Protein AF-0000000084523798 (afdb_homodimer)

Sequence (538 aa):
MSLLRDDFQEEIESIVDQIKLHAENRVLNQYIDNPPISQLRVCLLYLFLRQCGIAESKLRKYIVTAMLIQLGLDSHERVSLSKEDTPTGIRTRQLTILAGDYFSGQYYHLLADMEDVQTIKQLARSIQEINEWKISLYWENGWTAEQYLRRKVDIESSLLCSFGNAYGADTADVWMRIFSQMLLIEQLLVEYRACRFEERPGRYFHLLSQEEGTHNAYQSMLQNVHKALHQCRKLTALVEGEECRTELKHLVEQCAEELDNQKARAEEMMSLLRDDFQEEIESIVDQIKLHAENRVLNQYIDNPPISQLRVCLLYLFLRQCGIAESKLRKYIVTAMLIQLGLDSHERVSLSKEDTPTGIRTRQLTILAGDYFSGQYYHLLADMEDVQTIKQLARSIQEINEWKISLYWENGWTAEQYLRRKVDIESSLLCSFGNAYGADTADVWMRIFSQMLLIEQLLVEYRACRFEERPGRYFHLLSQEEGTHNAYQSMLQNVHKALHQCRKLTALVEGEECRTELKHLVEQCAEELDNQKARAEEM

Nearest PDB structures (foldseek):
  4jyx-assembly6_C  TM=7.640E-01  e=2.253E-05  Paraglaciecola sp. T6c
  4wk5-assembly1_A-2  TM=7.100E-01  e=7.293E-04  Thermotoga neapolitana DSM 4359
  3wjn-assembly1_B  TM=5.533E-01  e=1.361E-03  Escherichia coli O104:H4 str. 2009EL-2071
  3oab-assembly1_B  TM=6.031E-01  e=3.037E-03  Mentha x piperita
  4jyx-assembly6_C  TM=7.634E-01  e=5.439E-05  Paraglaciecola sp. T6c

Foldseek 3Di:
DAFDDPVLRVLLVVLVVVLCVLLDDDVLVVQDDFDDQDSLQSSLQLLQC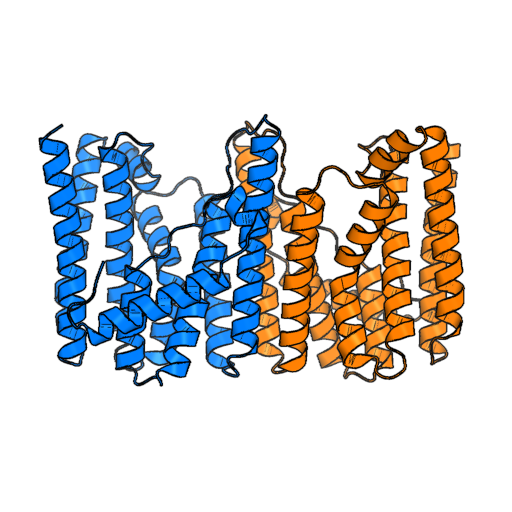VLLVHDSVLSSLLSSLLRLLVRLVVLVVPQDPDDDDDPSNVVSNVSSNVSSVSSVVSSVVSLVVSPDVLSVVLQVVLSVVLVVLVCVLVVDDDDALVRNLLSVLCNVLSSVLSCLVVRVVVCSVLSSLLSSLLSSLVVLLVQLLCVLVVHPGDPSLVNLCVVPNNVVSNVVSVVSNVVSLVVNLVSLVVDDDPSSSNRSNVSSVVSVVSVVVSVVVSVVD/DAFDDPVLRVLLVVLVVVLCVLLDDDVLVVQDDFDDQDSLQSSLQLLQCVVLVHDSVLSSLLSSLLRLLVRLVVLVVPQDPDDDDDPSNVVSNVSSNVSSVSSVVSSVVSVVVSPDVLSVVLQVVLSVVLVVLVCVLVVDDDDALVRNLLSVLCNVLSSVLSCLVSRVVVCSVLSSLLSSLLVSLVVLLVQLLCVLVVHPGDPSLVNLCVVPNNVVSNVVSVVSNVVSLVVNLVSLVVDDDPSSSNRSNVSSVVSVVSVVVSVVVSVVD

Solvent-accessible surface area (backbone atoms only — not comparable to full-atom values): 28171 Å² total; per-residue (Å²): 120,72,58,82,51,64,72,58,38,53,48,50,50,51,46,50,49,49,38,50,57,69,66,59,46,76,71,57,58,74,69,46,80,76,66,81,78,58,50,58,59,53,51,53,51,49,50,52,42,52,72,62,63,51,53,66,73,59,42,49,53,51,50,36,36,51,51,31,49,48,45,16,56,49,25,54,68,61,43,72,60,64,69,32,87,44,73,65,46,34,47,42,39,54,49,32,50,48,46,16,51,40,27,48,21,46,29,42,41,51,54,43,68,55,81,45,57,67,60,44,40,43,52,22,50,34,49,37,49,34,44,53,51,49,50,51,59,72,66,50,84,75,66,50,33,66,57,44,46,53,52,50,31,52,49,72,23,32,66,61,36,42,50,21,68,73,56,33,70,92,48,17,68,60,48,34,50,42,46,39,32,53,46,40,36,52,54,48,51,52,38,50,50,26,52,71,68,72,39,80,58,38,69,52,55,51,38,29,21,71,74,60,33,60,72,51,26,53,54,49,52,52,49,51,42,52,51,31,51,52,51,40,56,58,48,37,72,70,46,73,57,69,68,55,26,51,40,50,48,48,45,54,49,50,52,52,47,51,52,52,52,54,53,52,54,56,72,71,97,119,71,57,81,50,63,71,57,35,53,49,49,51,50,47,51,49,51,38,50,58,68,67,60,47,75,72,56,57,74,68,45,80,76,67,82,79,58,49,58,59,52,51,53,51,51,49,53,41,50,72,62,63,49,52,65,74,58,43,51,52,51,51,37,36,53,50,30,48,48,46,17,57,48,26,54,69,61,44,72,60,62,70,32,87,44,71,64,47,33,48,41,39,54,48,32,50,47,48,16,51,40,28,48,21,46,28,42,41,50,53,41,67,58,78,43,56,67,59,43,42,43,50,22,49,33,49,38,49,36,44,54,50,51,49,52,59,72,66,52,85,77,64,50,32,66,58,44,47,51,51,50,30,50,48,72,23,32,65,61,36,42,50,22,68,73,56,34,68,93,48,16,67,60,48,33,49,42,45,38,31,52,46,41,37,52,52,49,52,50,39,50,50,25,52,71,68,71,37,80,57,39,67,49,55,52,37,30,20,69,74,60,33,61,71,52,26,53,54,51,52,52,50,51,41,52,52,32,52,51,51,41,56,58,49,36,70,70,46,74,55,68,67,54,26,51,41,48,48,48,46,53,49,50,53,52,47,50,52,52,52,54,53,53,52,54,74,71,98

Organism: Aneurinibacillus migulanus (NCBI:txid47500)

Radius of gyration: 26.04 Å; Cα contacts (8 Å, |Δi|>4): 586; chains: 2; bounding box: 48×70×62 Å

Secondary structure (DSSP, 8-state):
---SSHHHHHHHHHHHHHHHHHH--HHHHHH-PPPPP-HHHHHHHHHHHHHTT--HHHHHHHHHHHHHHHHHHHHHHTS--S---SHHHHHHHHHHHHHHHHHHHHHHHHHHHH--HHHHHHHHHHHHHHHHHHHHHHH-S---HHHHHHHHHHHHHHHHHHHHHHH-GGGHHHHHHHHHHHHHHHHHHHHHHHHHTT----HHHHHHHHHH-HHHHHHHHHHHHHHHHHHHHHHHTTSSSHHHHHHHHHHHHHHHHHHHHHHHHHHH-/---SSHHHHHHHHHHHHHHHHHH--HHHHHH-PPPPP-HHHHHHHHHHHHHTT--HHHHHHHHHHHHHHHHHHHHHHTS--S---SHHHHHHHHHHHHHHHHHHHHHHHHHHHH--HHHHHHHHHHHHHHHHHHHHHHH-S---HHHHHHHHHHHHHHHHHHHHHHH-GGGHHHHHHHHHHHHHHHHHHHHHHHHHTT----HHHHHHHHHH-HHHHHHHHHHHHHHHHHHHHHHHTTSSSHHHHHHHHHHHHHHHHHHHHHHHHHHH-

Structure (mmCIF, N/CA/C/O backbone):
data_AF-0000000084523798-model_v1
#
loop_
_entity.id
_entity.type
_entity.pdbx_description
1 polymer 'Heptaprenyl diphosphate synthase'
#
loop_
_atom_site.group_PDB
_atom_site.id
_atom_site.type_symbol
_atom_site.label_atom_id
_atom_site.label_alt_id
_atom_site.label_comp_id
_atom_site.label_asym_id
_atom_site.label_entity_id
_atom_site.label_seq_id
_atom_site.pdbx_PDB_ins_code
_atom_site.Cartn_x
_atom_site.Cartn_y
_atom_site.Cartn_z
_atom_site.occupancy
_atom_site.B_iso_or_equiv
_atom_site.auth_seq_id
_atom_site.auth_comp_id
_atom_site.auth_asym_id
_atom_site.auth_atom_id
_atom_site.pdbx_PDB_model_num
ATOM 1 N N . MET A 1 1 ? 1.179 15.953 22.609 1 76.5 1 MET A N 1
ATOM 2 C CA . MET A 1 1 ? -0.085 16.688 22.547 1 76.5 1 MET A CA 1
ATOM 3 C C . MET A 1 1 ? -1.183 15.93 23.297 1 76.5 1 MET A C 1
ATOM 5 O O . MET A 1 1 ? -1.295 14.711 23.188 1 76.5 1 MET A O 1
ATOM 9 N N . SER A 1 2 ? -1.856 16.625 24.297 1 83.94 2 SER A N 1
ATOM 10 C CA . SER A 1 2 ? -2.879 15.992 25.125 1 83.94 2 SER A CA 1
ATOM 11 C C . SER A 1 2 ? -4.125 16.859 25.234 1 83.94 2 SER A C 1
ATOM 13 O O . SER A 1 2 ? -4.066 18.078 24.984 1 83.94 2 SER A O 1
ATOM 15 N N . LEU A 1 3 ? -5.215 16.281 25.453 1 88.5 3 LEU A N 1
ATOM 16 C CA . LEU A 1 3 ? -6.461 17 25.703 1 88.5 3 LEU A CA 1
ATOM 17 C C . LEU A 1 3 ? -6.598 17.359 27.188 1 88.5 3 LEU A C 1
ATOM 19 O O . LEU A 1 3 ? -5.906 16.781 28.031 1 88.5 3 LEU A O 1
ATOM 23 N N . LEU A 1 4 ? -7.418 18.281 27.516 1 86.06 4 LEU A N 1
ATOM 24 C CA . LEU A 1 4 ? -7.598 18.797 28.859 1 86.06 4 LEU A CA 1
ATOM 25 C C . LEU A 1 4 ? -8.43 17.844 29.703 1 86.06 4 LEU A C 1
ATOM 27 O O . LEU A 1 4 ? -8.062 17.531 30.844 1 86.06 4 LEU A O 1
ATOM 31 N N . ARG A 1 5 ? -9.539 17.344 29.156 1 90.06 5 ARG A N 1
ATOM 32 C CA . ARG A 1 5 ? -10.469 16.5 29.891 1 90.06 5 ARG A CA 1
ATOM 33 C C . ARG A 1 5 ? -9.938 15.078 30.031 1 90.06 5 ARG A C 1
ATOM 35 O O . ARG A 1 5 ? -9.523 14.469 29.031 1 90.06 5 ARG A O 1
ATOM 42 N N . ASP A 1 6 ? -10.039 14.633 31.109 1 89.62 6 ASP A N 1
ATOM 43 C CA . ASP A 1 6 ? -9.492 13.32 31.438 1 89.62 6 ASP A CA 1
ATOM 44 C C . ASP A 1 6 ? -10.203 12.219 30.656 1 89.62 6 ASP A C 1
ATOM 46 O O . ASP A 1 6 ? -9.578 11.242 30.234 1 89.62 6 ASP A O 1
ATOM 50 N N . ASP A 1 7 ? -11.477 12.391 30.578 1 90.75 7 ASP A N 1
ATOM 51 C CA . ASP A 1 7 ? -12.227 11.375 29.859 1 90.75 7 ASP A CA 1
ATOM 52 C C . ASP A 1 7 ? -11.812 11.32 28.391 1 90.75 7 ASP A C 1
ATOM 54 O O . ASP A 1 7 ? -11.727 10.242 27.797 1 90.75 7 ASP A O 1
ATOM 58 N N . PHE A 1 8 ? -11.555 12.5 27.875 1 92.06 8 PHE A N 1
ATOM 59 C CA . PHE A 1 8 ? -11.078 12.555 26.5 1 92.06 8 PHE A CA 1
ATOM 60 C C . PHE A 1 8 ? -9.68 11.945 26.391 1 92.06 8 PHE A C 1
ATOM 62 O O . PHE A 1 8 ? -9.383 11.227 25.438 1 92.06 8 PHE A O 1
ATOM 69 N N . GLN A 1 9 ? -8.852 12.211 27.359 1 93.5 9 GLN A N 1
ATOM 70 C CA . GLN A 1 9 ? -7.492 11.695 27.359 1 93.5 9 GLN A CA 1
ATOM 71 C C . GLN A 1 9 ? -7.484 10.164 27.406 1 93.5 9 GLN A C 1
ATOM 73 O O . GLN A 1 9 ? -6.684 9.523 26.719 1 93.5 9 GLN A O 1
ATOM 78 N N . GLU A 1 10 ? -8.312 9.664 28.203 1 93.69 10 GLU A N 1
ATOM 79 C CA . GLU A 1 10 ? -8.414 8.211 28.328 1 93.69 10 GLU A CA 1
ATOM 80 C C . GLU A 1 10 ? -8.859 7.582 27.016 1 93.69 10 GLU A C 1
ATOM 82 O O . GLU A 1 10 ? -8.367 6.516 26.625 1 93.69 10 GLU A O 1
ATOM 87 N N . GLU A 1 11 ? -9.781 8.266 26.406 1 93.88 11 GLU A N 1
ATOM 88 C CA . GLU A 1 11 ? -10.273 7.766 25.125 1 93.88 11 GLU A CA 1
ATOM 89 C C . GLU A 1 11 ? -9.172 7.805 24.062 1 93.88 11 GLU A C 1
ATOM 91 O O . GLU A 1 11 ? -9.023 6.863 23.281 1 93.88 11 GLU A O 1
ATOM 96 N N . ILE A 1 12 ? -8.461 8.875 24.016 1 95.75 12 ILE A N 1
ATOM 97 C CA . ILE A 1 12 ? -7.379 9.031 23.047 1 95.75 12 ILE A CA 1
ATOM 98 C C . ILE A 1 12 ? -6.32 7.953 23.281 1 95.75 12 ILE A C 1
ATOM 100 O O . ILE A 1 12 ? -5.84 7.328 22.344 1 95.75 12 ILE A O 1
ATOM 104 N N . GLU A 1 13 ? -5.996 7.758 24.516 1 95.38 13 GLU A N 1
ATOM 105 C CA . GLU A 1 13 ? -5.012 6.738 24.859 1 95.38 13 GLU A CA 1
ATOM 106 C C . GLU A 1 13 ? -5.484 5.348 24.438 1 95.38 13 GLU A C 1
ATOM 108 O O . GLU A 1 13 ? -4.691 4.543 23.953 1 95.38 13 GLU A O 1
ATOM 113 N N . SER A 1 14 ? -6.734 5.16 24.672 1 95.81 14 SER A N 1
ATOM 114 C CA . SER A 1 14 ? -7.312 3.881 24.281 1 95.81 14 SER A CA 1
ATOM 115 C C . SER A 1 14 ? -7.254 3.697 22.766 1 95.81 14 SER A C 1
ATOM 117 O O . SER A 1 14 ? -6.957 2.604 22.281 1 95.81 14 SER A O 1
ATOM 119 N N . ILE A 1 15 ? -7.508 4.734 22.062 1 96.25 15 ILE A N 1
ATOM 120 C CA . ILE A 1 15 ? -7.477 4.691 20.594 1 96.25 15 ILE A CA 1
ATOM 121 C C . ILE A 1 15 ? -6.043 4.469 20.125 1 96.25 15 ILE A C 1
ATOM 123 O O . ILE A 1 15 ? -5.801 3.645 19.234 1 96.25 15 ILE A O 1
ATOM 127 N N . VAL A 1 16 ? -5.145 5.121 20.719 1 96.06 16 VAL A N 1
ATOM 128 C CA . VAL A 1 16 ? -3.734 4.988 20.359 1 96.06 16 VAL A CA 1
ATOM 129 C C . VAL A 1 16 ? -3.266 3.562 20.625 1 96.06 16 VAL A C 1
ATOM 131 O O . VAL A 1 16 ? -2.533 2.982 19.812 1 96.06 16 VAL A O 1
ATOM 134 N N . ASP A 1 17 ? -3.73 3.051 21.688 1 95.75 17 ASP A N 1
ATOM 135 C CA . ASP A 1 17 ? -3.381 1.673 22.016 1 95.75 17 ASP A CA 1
ATOM 136 C C . ASP A 1 17 ? -3.936 0.698 20.984 1 95.75 17 ASP A C 1
ATOM 138 O O . ASP A 1 17 ? -3.283 -0.29 20.641 1 95.75 17 ASP A O 1
ATOM 142 N N . GLN A 1 18 ? -5.074 0.961 20.562 1 95 18 GLN A N 1
ATOM 143 C CA . GLN A 1 18 ? -5.672 0.116 19.547 1 95 18 GLN A CA 1
ATOM 144 C C . GLN A 1 18 ? -4.895 0.206 18.234 1 95 18 GLN A C 1
ATOM 146 O O . GLN A 1 18 ? -4.707 -0.8 17.547 1 95 18 GLN A O 1
ATOM 151 N N . ILE A 1 19 ? -4.5 1.393 17.859 1 95.31 19 ILE A N 1
ATOM 152 C CA . ILE A 1 19 ? -3.691 1.585 16.672 1 95.31 19 ILE A CA 1
ATOM 153 C C . ILE A 1 19 ? -2.402 0.771 16.781 1 95.31 19 ILE A C 1
ATOM 155 O O . ILE A 1 19 ? -2.039 0.044 15.852 1 95.31 19 ILE A O 1
ATOM 159 N N . LYS A 1 20 ? -1.777 0.874 17.922 1 93.38 20 LYS A N 1
ATOM 160 C CA . LYS A 1 20 ? -0.53 0.156 18.172 1 93.38 20 LYS A CA 1
ATOM 161 C C . LYS A 1 20 ? -0.74 -1.354 18.094 1 93.38 20 LYS A C 1
ATOM 163 O O . LYS A 1 20 ? 0.12 -2.08 17.578 1 93.38 20 LYS A O 1
ATOM 168 N N . LEU A 1 21 ? -1.795 -1.727 18.547 1 92.25 21 LEU A N 1
ATOM 169 C CA . LEU A 1 21 ? -2.109 -3.15 18.531 1 92.25 21 LEU A CA 1
ATOM 170 C C . LEU A 1 21 ? -2.264 -3.648 17.094 1 92.25 21 LEU A C 1
ATOM 172 O O . LEU A 1 21 ? -1.756 -4.715 16.75 1 92.25 21 LEU A O 1
ATOM 176 N N . HIS A 1 22 ? -2.959 -2.912 16.266 1 89.06 22 HIS A N 1
ATOM 177 C CA . HIS A 1 22 ? -3.15 -3.285 14.867 1 89.06 22 HIS A CA 1
ATOM 178 C C . HIS A 1 22 ? -1.842 -3.195 14.086 1 89.06 22 HIS A C 1
ATOM 180 O O . HIS A 1 22 ? -1.655 -3.904 13.102 1 89.06 22 HIS A O 1
ATOM 186 N N . ALA A 1 23 ? -0.959 -2.32 14.531 1 88.06 23 ALA A N 1
ATOM 187 C CA . ALA A 1 23 ? 0.293 -2.074 13.82 1 88.06 23 ALA A CA 1
ATOM 188 C C . ALA A 1 23 ? 1.391 -3.02 14.305 1 88.06 23 ALA A C 1
ATOM 190 O O . ALA A 1 23 ? 2.482 -3.055 13.734 1 88.06 23 ALA A O 1
ATOM 191 N N . GLU A 1 24 ? 1.113 -3.729 15.312 1 86.56 24 GLU A N 1
ATOM 192 C CA . GLU A 1 24 ? 2.145 -4.535 15.961 1 86.56 24 GLU A CA 1
ATOM 193 C C . GLU A 1 24 ? 2.469 -5.777 15.141 1 86.56 24 GLU A C 1
ATOM 195 O O . GLU A 1 24 ? 1.564 -6.461 14.656 1 86.56 24 GLU A O 1
ATOM 200 N N . ASN A 1 25 ? 3.748 -5.984 14.922 1 80.75 25 ASN A N 1
ATOM 201 C CA . ASN A 1 25 ? 4.305 -7.191 14.328 1 80.75 25 ASN A CA 1
ATOM 202 C C . ASN A 1 25 ? 5.672 -7.527 14.922 1 80.75 25 ASN A C 1
ATOM 204 O O . ASN A 1 25 ? 6.617 -6.746 14.789 1 80.75 25 ASN A O 1
ATOM 208 N N . ARG A 1 26 ? 5.82 -8.609 15.469 1 79.44 26 ARG A N 1
ATOM 209 C CA . ARG A 1 26 ? 7.004 -8.992 16.234 1 79.44 26 ARG A CA 1
ATOM 210 C C . ARG A 1 26 ? 8.25 -8.961 15.352 1 79.44 26 ARG A C 1
ATOM 212 O O . ARG A 1 26 ? 9.289 -8.438 15.758 1 79.44 26 ARG A O 1
ATOM 219 N N . VAL A 1 27 ? 8.172 -9.5 14.234 1 76.25 27 VAL A N 1
ATOM 220 C CA . VAL A 1 27 ? 9.328 -9.594 13.344 1 76.25 27 VAL A CA 1
ATOM 221 C C . VAL A 1 27 ? 9.727 -8.203 12.867 1 76.25 27 VAL A C 1
ATOM 223 O O . VAL A 1 27 ? 10.898 -7.82 12.961 1 76.25 27 VAL A O 1
ATOM 226 N N . LEU A 1 28 ? 8.773 -7.445 12.398 1 83.38 28 LEU A N 1
ATOM 227 C CA . LEU A 1 28 ? 9.055 -6.117 11.867 1 83.38 28 LEU A CA 1
ATOM 228 C C . LEU A 1 28 ? 9.625 -5.207 12.945 1 83.38 28 LEU A C 1
ATOM 230 O O . LEU A 1 28 ? 10.539 -4.422 12.68 1 83.38 28 LEU A O 1
ATOM 234 N N . ASN A 1 29 ? 9.156 -5.391 14.125 1 84.69 29 ASN A N 1
ATOM 235 C CA . ASN A 1 29 ? 9.555 -4.516 15.219 1 84.69 29 ASN A CA 1
ATOM 236 C C . ASN A 1 29 ? 11.008 -4.758 15.633 1 84.69 29 ASN A C 1
ATOM 238 O O . ASN A 1 29 ? 11.609 -3.93 16.312 1 84.69 29 ASN A O 1
ATOM 242 N N . GLN A 1 30 ? 11.547 -5.859 15.242 1 81.88 30 GLN A N 1
ATOM 243 C CA . GLN A 1 30 ? 12.945 -6.172 15.547 1 81.88 30 GLN A CA 1
ATOM 244 C C . GLN A 1 30 ? 13.891 -5.398 14.641 1 81.88 30 GLN A C 1
ATOM 246 O O . GLN A 1 30 ? 15.047 -5.152 15.008 1 81.88 30 GLN A O 1
ATOM 251 N N . TYR A 1 31 ? 13.352 -4.953 13.562 1 77.25 31 TYR A N 1
ATOM 252 C CA . TYR A 1 31 ? 14.289 -4.449 12.562 1 77.25 31 TYR A CA 1
ATOM 253 C C . TYR A 1 31 ? 13.977 -3 12.203 1 77.25 31 TYR A C 1
ATOM 255 O O . TYR A 1 31 ? 14.844 -2.277 11.711 1 77.25 31 TYR A O 1
ATOM 263 N N . ILE A 1 32 ? 12.734 -2.701 12.344 1 81.81 32 ILE A N 1
ATOM 264 C CA . ILE A 1 32 ? 12.391 -1.348 11.93 1 81.81 32 ILE A CA 1
ATOM 265 C C . ILE A 1 32 ? 11.625 -0.643 13.039 1 81.81 32 ILE A C 1
ATOM 267 O O . ILE A 1 32 ? 10.992 -1.295 13.875 1 81.81 32 ILE A O 1
ATOM 271 N N . ASP A 1 33 ? 11.789 0.644 13.031 1 82.88 33 ASP A N 1
ATOM 272 C CA . ASP A 1 33 ? 10.953 1.477 13.891 1 82.88 33 ASP A CA 1
ATOM 273 C C . ASP A 1 33 ? 9.75 2.029 13.117 1 82.88 33 ASP A C 1
ATOM 275 O O . ASP A 1 33 ? 9.922 2.656 12.07 1 82.88 33 ASP A O 1
ATOM 279 N N . ASN A 1 34 ? 8.617 1.729 13.641 1 84.62 34 ASN A N 1
ATOM 280 C CA . ASN A 1 34 ? 7.422 2.303 13.031 1 84.62 34 ASN A CA 1
ATOM 281 C C . ASN A 1 34 ? 7.418 3.826 13.125 1 84.62 34 ASN A C 1
ATOM 283 O O . ASN A 1 34 ? 7.961 4.395 14.078 1 84.62 34 ASN A O 1
ATOM 287 N N . PRO A 1 35 ? 6.832 4.426 12.055 1 89.06 35 PRO A N 1
ATOM 288 C CA . PRO A 1 35 ? 6.609 5.867 12.211 1 89.06 35 PRO A CA 1
ATOM 289 C C . PRO A 1 35 ? 5.758 6.199 13.43 1 89.06 35 PRO A C 1
ATOM 291 O O . PRO A 1 35 ? 4.898 5.406 13.828 1 89.06 35 PRO A O 1
ATOM 294 N N . PRO A 1 36 ? 6.031 7.316 14.016 1 89.31 36 PRO A N 1
ATOM 295 C CA . PRO A 1 36 ? 5.238 7.699 15.188 1 89.31 36 PRO A CA 1
ATOM 296 C C . PRO A 1 36 ? 3.783 8.008 14.844 1 89.31 36 PRO A C 1
ATOM 298 O O . PRO A 1 36 ? 3.5 8.523 13.758 1 89.31 36 PRO A O 1
ATOM 301 N N . ILE A 1 37 ? 2.959 7.695 15.766 1 92.81 37 ILE A N 1
ATOM 302 C CA . ILE A 1 37 ? 1.551 8.055 15.625 1 92.81 37 ILE A CA 1
ATOM 303 C C . ILE A 1 37 ? 1.339 9.5 16.078 1 92.81 37 ILE A C 1
ATOM 305 O O . ILE A 1 37 ? 1.673 9.859 17.203 1 92.81 37 ILE A O 1
ATOM 309 N N . SER A 1 38 ? 0.841 10.281 15.25 1 92.88 38 SER A N 1
ATOM 310 C CA . SER A 1 38 ? 0.583 11.68 15.586 1 92.88 38 SER A CA 1
ATOM 311 C C . SER A 1 38 ? -0.589 11.812 16.547 1 92.88 38 SER A C 1
ATOM 313 O O . SER A 1 38 ? -1.743 11.609 16.156 1 92.88 38 SER A O 1
ATOM 315 N N . GLN A 1 39 ? -0.29 12.195 17.719 1 92.81 39 GLN A N 1
ATOM 316 C CA . GLN A 1 39 ? -1.345 12.414 18.703 1 92.81 39 GLN A CA 1
ATOM 317 C C . GLN A 1 39 ? -2.254 13.57 18.281 1 92.81 39 GLN A C 1
ATOM 319 O O . GLN A 1 39 ? -3.459 13.539 18.547 1 92.81 39 GLN A O 1
ATOM 324 N N . LEU A 1 40 ? -1.622 14.492 17.703 1 95.62 40 LEU A N 1
ATOM 325 C CA . LEU A 1 40 ? -2.387 15.648 17.25 1 95.62 40 LEU A CA 1
ATOM 326 C C . LEU A 1 40 ? -3.482 15.227 16.266 1 95.62 40 LEU A C 1
ATOM 328 O O . LEU A 1 40 ? -4.637 15.641 16.406 1 95.62 40 LEU A O 1
ATOM 332 N N . ARG A 1 41 ? -3.135 14.398 15.328 1 96.5 41 ARG A N 1
ATOM 333 C CA . ARG A 1 41 ? -4.094 13.93 14.328 1 96.5 41 ARG A CA 1
ATOM 334 C C . ARG A 1 41 ? -5.223 13.141 14.977 1 96.5 41 ARG A C 1
ATOM 336 O O . ARG A 1 41 ? -6.387 13.297 14.609 1 96.5 41 ARG A O 1
ATOM 343 N N . VAL A 1 42 ? -4.867 12.344 15.93 1 97.44 42 VAL A N 1
ATOM 344 C CA . VAL A 1 42 ? -5.859 11.539 16.625 1 97.44 42 VAL A CA 1
ATOM 345 C C . VAL A 1 42 ? -6.828 12.445 17.375 1 97.44 42 VAL A C 1
ATOM 347 O O . VAL A 1 42 ? -8.047 12.281 17.297 1 97.44 42 VAL A O 1
ATOM 350 N N . CYS A 1 43 ? -6.266 13.398 18.062 1 97.5 43 CYS A N 1
ATOM 351 C CA . CYS A 1 43 ? -7.082 14.32 18.844 1 97.5 43 CYS A CA 1
ATOM 352 C C . CYS A 1 43 ? -8.016 15.125 17.953 1 97.5 43 CYS A C 1
ATOM 354 O O . CYS A 1 43 ? -9.203 15.258 18.25 1 97.5 43 CYS A O 1
ATOM 356 N N . LEU A 1 44 ? -7.488 15.609 16.875 1 97.5 44 LEU A N 1
ATOM 357 C CA . LEU A 1 44 ? -8.273 16.438 15.977 1 97.5 44 LEU A CA 1
ATOM 358 C C . LEU A 1 44 ? -9.43 15.656 15.375 1 97.5 44 LEU A C 1
ATOM 360 O O . LEU A 1 44 ? -10.57 16.141 15.359 1 97.5 44 LEU A O 1
ATOM 364 N N . LEU A 1 45 ? -9.125 14.484 14.938 1 96.88 45 LEU A N 1
ATOM 365 C CA . LEU A 1 45 ? -10.172 13.664 14.328 1 96.88 45 LEU A CA 1
ATOM 366 C C . LEU A 1 45 ? -11.219 13.258 15.359 1 96.88 45 LEU A C 1
ATOM 368 O O . LEU A 1 45 ? -12.406 13.219 15.055 1 96.88 45 LEU A O 1
ATOM 372 N N . TYR A 1 46 ? -10.781 12.961 16.531 1 97 46 TYR A N 1
ATOM 373 C CA . TYR A 1 46 ? -11.688 12.586 17.625 1 97 46 TYR A CA 1
ATOM 374 C C . TYR A 1 46 ? -12.664 13.719 17.922 1 97 46 TYR A C 1
ATOM 376 O O . TYR A 1 46 ? -13.875 13.5 17.984 1 97 46 TYR A O 1
ATOM 384 N N . LEU A 1 47 ? -12.133 14.875 18.094 1 95.88 47 LEU A N 1
ATOM 385 C CA . LEU A 1 47 ? -12.961 16.031 18.422 1 95.88 47 LEU A CA 1
ATOM 386 C C . LEU A 1 47 ? -13.961 16.312 17.312 1 95.88 47 LEU A C 1
ATOM 388 O O . LEU A 1 47 ? -15.133 16.578 17.578 1 95.88 47 LEU A O 1
ATOM 392 N N . PHE A 1 48 ? -13.539 16.266 16.125 1 96.44 48 PHE A N 1
ATOM 393 C CA . PHE A 1 48 ? -14.383 16.547 14.977 1 96.44 48 PHE A CA 1
ATOM 394 C C . PHE A 1 48 ? -15.523 15.539 14.883 1 96.44 48 PHE A C 1
ATOM 396 O O . PHE A 1 48 ? -16.688 15.914 14.766 1 96.44 48 PHE A O 1
ATOM 403 N N . LEU A 1 49 ? -15.109 14.242 14.938 1 95.56 49 LEU A N 1
ATOM 404 C CA . LEU A 1 49 ? -16.109 13.195 14.766 1 95.56 49 LEU A CA 1
ATOM 405 C C . LEU A 1 49 ? -17.109 13.203 15.93 1 95.56 49 LEU A C 1
ATOM 407 O O . LEU A 1 49 ? -18.297 12.938 15.734 1 95.56 49 LEU A O 1
ATOM 411 N N . ARG A 1 50 ? -16.594 13.484 17.062 1 92.94 50 ARG A N 1
ATOM 412 C CA . ARG A 1 50 ? -17.469 13.609 18.219 1 92.94 50 ARG A CA 1
ATOM 413 C C . ARG A 1 50 ? -18.469 14.742 18.016 1 92.94 50 ARG A C 1
ATOM 415 O O . ARG A 1 50 ? -19.656 14.594 18.312 1 92.94 50 ARG A O 1
ATOM 422 N N . GLN A 1 51 ? -18.016 15.812 17.578 1 91.88 51 GLN A N 1
ATOM 423 C CA . GLN A 1 51 ? -18.875 16.969 17.312 1 91.88 51 GLN A CA 1
ATOM 424 C C . GLN A 1 51 ? -19.922 16.641 16.266 1 91.88 51 GLN A C 1
ATOM 426 O O . GLN A 1 51 ? -21.047 17.141 16.344 1 91.88 51 GLN A O 1
ATOM 431 N N . CYS A 1 52 ? -19.594 15.797 15.344 1 92.44 52 CYS A N 1
ATOM 432 C CA . CYS A 1 52 ? -20.516 15.414 14.281 1 92.44 52 CYS A CA 1
ATOM 433 C C . CYS A 1 52 ? -21.562 14.43 14.797 1 92.44 52 CYS A C 1
ATOM 435 O O . CYS A 1 52 ? -22.516 14.102 14.086 1 92.44 52 CYS A O 1
ATOM 437 N N . GLY A 1 53 ? -21.375 13.922 15.977 1 91.56 53 GLY A N 1
ATOM 438 C CA . GLY A 1 53 ? -22.359 13.031 16.562 1 91.56 53 GLY A CA 1
ATOM 439 C C . GLY A 1 53 ? -22.172 11.586 16.156 1 91.56 53 GLY A C 1
ATOM 440 O O . GLY A 1 53 ? -23.109 10.789 16.234 1 91.56 53 GLY A O 1
ATOM 441 N N . ILE A 1 54 ? -21.016 11.273 15.734 1 91.94 54 ILE A N 1
ATOM 442 C CA . ILE A 1 54 ? -20.734 9.898 15.344 1 91.94 54 ILE A CA 1
ATOM 443 C C . ILE A 1 54 ? -20.656 9.016 16.594 1 91.94 54 ILE A C 1
ATOM 445 O O . ILE A 1 54 ? -20.078 9.414 17.609 1 91.94 54 ILE A O 1
ATOM 449 N N . ALA A 1 55 ? -21.25 7.867 16.5 1 91.81 55 ALA A N 1
ATOM 450 C CA . ALA A 1 55 ? -21.234 6.918 17.609 1 91.81 55 ALA A CA 1
ATOM 451 C C . ALA A 1 55 ? -19.797 6.547 17.984 1 91.81 55 ALA A C 1
ATOM 453 O O . ALA A 1 55 ? -18.938 6.422 17.109 1 91.81 55 ALA A O 1
ATOM 454 N N . GLU A 1 56 ? -19.547 6.305 19.219 1 90.62 56 GLU A N 1
ATOM 455 C CA . GLU A 1 56 ? -18.219 6.074 19.766 1 90.62 56 GLU A CA 1
ATOM 456 C C . GLU A 1 56 ? -17.547 4.883 19.078 1 90.62 56 GLU A C 1
ATOM 458 O O . GLU A 1 56 ? -16.359 4.93 18.766 1 90.62 56 GLU A O 1
ATOM 463 N N . SER A 1 57 ? -18.312 3.795 18.938 1 87.19 57 SER A N 1
ATOM 464 C CA . SER A 1 57 ? -17.734 2.609 18.328 1 87.19 57 SER A CA 1
ATOM 465 C C . SER A 1 57 ? -17.297 2.896 16.891 1 87.19 57 SER A C 1
ATOM 467 O O . SER A 1 57 ? -16.234 2.461 16.453 1 87.19 57 SER A O 1
ATOM 469 N N . LYS A 1 58 ? -18.094 3.629 16.203 1 90.56 58 LYS A N 1
ATOM 470 C CA . LYS A 1 58 ? -17.797 3.988 14.82 1 90.56 58 LYS A CA 1
ATOM 471 C C . LYS A 1 58 ? -16.641 4.988 14.758 1 90.56 58 LYS A C 1
ATOM 473 O O . LYS A 1 58 ? -15.766 4.871 13.906 1 90.56 58 LYS A O 1
ATOM 478 N N . LEU A 1 59 ? -16.688 5.887 15.719 1 93.88 59 LEU A N 1
ATOM 479 C CA . LEU A 1 59 ? -15.656 6.91 15.828 1 93.88 59 LEU A CA 1
ATOM 480 C C . LEU A 1 59 ? -14.281 6.277 16.016 1 93.88 59 LEU A C 1
ATOM 482 O O . LEU A 1 59 ? -13.328 6.648 15.328 1 93.88 59 LEU A O 1
ATOM 486 N N . ARG A 1 60 ? -14.195 5.359 16.875 1 94.38 60 ARG A N 1
ATOM 487 C CA . ARG A 1 60 ? -12.938 4.668 17.156 1 94.38 60 ARG A CA 1
ATOM 488 C C . ARG A 1 60 ? -12.438 3.93 15.914 1 94.38 60 ARG A C 1
ATOM 490 O O . ARG A 1 60 ? -11.25 3.998 15.586 1 94.38 60 ARG A O 1
ATOM 497 N N . LYS A 1 61 ? -13.289 3.264 15.25 1 93.12 61 LYS A N 1
ATOM 498 C CA . LYS A 1 61 ? -12.93 2.508 14.055 1 93.12 61 LYS A CA 1
ATOM 499 C C . LYS A 1 61 ? -12.406 3.43 12.961 1 93.12 61 LYS A C 1
ATOM 501 O O . LYS A 1 61 ? -11.438 3.1 12.273 1 93.12 61 LYS A O 1
ATOM 506 N N . TYR A 1 62 ? -13.047 4.582 12.828 1 93.88 62 TYR A N 1
ATOM 507 C CA . TYR A 1 62 ? -12.641 5.551 11.812 1 93.88 62 TYR A CA 1
ATOM 508 C C . TYR A 1 62 ? -11.227 6.062 12.094 1 93.88 62 TYR A C 1
ATOM 510 O O . TYR A 1 62 ? -10.391 6.102 11.188 1 93.88 62 TYR A O 1
ATOM 518 N N . ILE A 1 63 ? -11.008 6.383 13.305 1 96.56 63 ILE A N 1
ATOM 519 C CA . ILE A 1 63 ? -9.727 6.977 13.664 1 96.56 63 ILE A CA 1
ATOM 520 C C . ILE A 1 63 ? -8.617 5.934 13.539 1 96.56 63 ILE A C 1
ATOM 522 O O . ILE A 1 63 ? -7.566 6.203 12.961 1 96.56 63 ILE A O 1
ATOM 526 N N . VAL A 1 64 ? -8.898 4.758 14.023 1 95.94 64 VAL A N 1
ATOM 527 C CA . VAL A 1 64 ? -7.902 3.691 13.953 1 95.94 64 VAL A CA 1
ATOM 528 C C . VAL A 1 64 ? -7.562 3.404 12.492 1 95.94 64 VAL A C 1
ATOM 530 O O . VAL A 1 64 ? -6.387 3.316 12.133 1 95.94 64 VAL A O 1
ATOM 533 N N . THR A 1 65 ? -8.539 3.322 11.68 1 93.25 65 THR A N 1
ATOM 534 C CA . THR A 1 65 ? -8.336 3.045 10.258 1 93.25 65 THR A CA 1
ATOM 535 C C . THR A 1 65 ? -7.539 4.168 9.594 1 93.25 65 THR A C 1
ATOM 537 O O . THR A 1 65 ? -6.57 3.91 8.883 1 93.25 65 THR A O 1
ATOM 540 N N . ALA A 1 66 ? -7.906 5.367 9.875 1 95 66 ALA A N 1
ATOM 541 C CA . ALA A 1 66 ? -7.227 6.52 9.281 1 95 66 ALA A CA 1
ATOM 542 C C . ALA A 1 66 ? -5.758 6.562 9.695 1 95 66 ALA A C 1
ATOM 544 O O . ALA A 1 66 ? -4.887 6.863 8.883 1 95 66 ALA A O 1
ATOM 545 N N . MET A 1 67 ? -5.535 6.234 10.938 1 96.25 67 MET A N 1
ATOM 546 C CA . MET A 1 67 ? -4.16 6.293 11.43 1 96.25 67 MET A CA 1
ATOM 547 C C . MET A 1 67 ? -3.332 5.141 10.867 1 96.25 67 MET A C 1
ATOM 549 O O . MET A 1 67 ? -2.133 5.297 10.625 1 96.25 67 MET A O 1
ATOM 553 N N . LEU A 1 68 ? -3.953 4.039 10.641 1 93.56 68 LEU A N 1
ATOM 554 C CA . LEU A 1 68 ? -3.244 2.934 10.008 1 93.56 68 LEU A CA 1
ATOM 555 C C . LEU A 1 68 ? -2.902 3.266 8.562 1 93.56 68 LEU A C 1
ATOM 557 O O . LEU A 1 68 ? -1.821 2.92 8.078 1 93.56 68 LEU A O 1
ATOM 561 N N . ILE A 1 69 ? -3.822 3.881 7.883 1 93.44 69 ILE A N 1
ATOM 562 C CA . ILE A 1 69 ? -3.537 4.363 6.539 1 93.44 69 ILE A CA 1
ATOM 563 C C . ILE A 1 69 ? -2.328 5.297 6.566 1 93.44 69 ILE A C 1
ATOM 565 O O . ILE A 1 69 ? -1.395 5.137 5.777 1 93.44 69 ILE A O 1
ATOM 569 N N . GLN A 1 70 ? -2.354 6.164 7.516 1 94.81 70 GLN A N 1
ATOM 570 C CA . GLN A 1 70 ? -1.259 7.121 7.652 1 94.81 70 GLN A CA 1
ATOM 571 C C . GLN A 1 70 ? 0.062 6.406 7.93 1 94.81 70 GLN A C 1
ATOM 573 O O . GLN A 1 70 ? 1.1 6.773 7.375 1 94.81 70 GLN A O 1
ATOM 578 N N . LEU A 1 71 ? 0.022 5.461 8.797 1 93.25 71 LEU A N 1
ATOM 579 C CA . LEU A 1 71 ? 1.216 4.691 9.133 1 93.25 71 LEU A CA 1
ATOM 580 C C . LEU A 1 71 ? 1.782 4.004 7.895 1 93.25 71 LEU A C 1
ATOM 582 O O . LEU A 1 71 ? 2.998 3.982 7.691 1 93.25 71 LEU A O 1
ATOM 586 N N . GLY A 1 72 ? 0.906 3.414 7.113 1 91.12 72 GLY A N 1
ATOM 587 C CA . GLY A 1 72 ? 1.338 2.801 5.867 1 91.12 72 GLY A CA 1
ATOM 588 C C . GLY A 1 72 ? 2.021 3.775 4.93 1 91.12 72 GLY A C 1
ATOM 589 O O . GLY A 1 72 ? 3.115 3.502 4.43 1 91.12 72 GLY A O 1
ATOM 590 N N . LEU A 1 73 ? 1.414 4.895 4.758 1 91.44 73 LEU A N 1
ATOM 591 C CA . LEU A 1 73 ? 1.955 5.934 3.887 1 91.44 73 LEU A CA 1
ATOM 592 C C . LEU A 1 73 ? 3.295 6.441 4.41 1 91.44 73 LEU A C 1
ATOM 594 O O . LEU A 1 73 ? 4.246 6.602 3.643 1 91.44 73 LEU A O 1
ATOM 598 N N . ASP A 1 74 ? 3.361 6.609 5.688 1 91.75 74 ASP A N 1
ATOM 599 C CA . ASP A 1 74 ? 4.582 7.125 6.305 1 91.75 74 ASP A CA 1
ATOM 600 C C . ASP A 1 74 ? 5.703 6.094 6.242 1 91.75 74 ASP A C 1
ATOM 602 O O . ASP A 1 74 ? 6.879 6.453 6.121 1 91.75 74 ASP A O 1
ATOM 606 N N . SER A 1 75 ? 5.371 4.859 6.363 1 90.56 75 SER A N 1
ATOM 607 C CA . SER A 1 75 ? 6.371 3.799 6.27 1 90.56 75 SER A CA 1
ATOM 608 C C . SER A 1 75 ? 7.055 3.799 4.906 1 90.56 75 SER A C 1
ATOM 610 O O . SER A 1 75 ? 8.273 3.66 4.82 1 90.56 75 SER A O 1
ATOM 612 N N . HIS A 1 76 ? 6.324 3.965 3.885 1 87 76 HIS A N 1
ATOM 613 C CA . HIS A 1 76 ? 6.867 3.998 2.531 1 87 76 HIS A CA 1
ATOM 614 C C . HIS A 1 76 ? 7.762 5.215 2.328 1 87 76 HIS A C 1
ATOM 616 O O . HIS A 1 76 ? 8.742 5.152 1.579 1 87 76 HIS A O 1
ATOM 622 N N . GLU A 1 77 ? 7.535 6.242 3.07 1 84.44 77 GLU A N 1
ATOM 623 C CA . GLU A 1 77 ? 8.344 7.457 2.986 1 84.44 77 GLU A CA 1
ATOM 624 C C . GLU A 1 77 ? 9.68 7.281 3.703 1 84.44 77 GLU A C 1
ATOM 626 O O . GLU A 1 77 ? 10.633 8.016 3.439 1 84.44 77 GLU A O 1
ATOM 631 N N . ARG A 1 78 ? 9.711 6.332 4.508 1 82.94 78 ARG A N 1
ATOM 632 C CA . ARG A 1 78 ? 10.906 6.133 5.32 1 82.94 78 ARG A CA 1
ATOM 633 C C . ARG A 1 78 ? 11.883 5.188 4.629 1 82.94 78 ARG A C 1
ATOM 635 O O . ARG A 1 78 ? 12.984 4.953 5.129 1 82.94 78 ARG A O 1
ATOM 642 N N . VAL A 1 79 ? 11.516 4.66 3.561 1 81.31 79 VAL A N 1
ATOM 643 C CA . VAL A 1 79 ? 12.43 3.803 2.811 1 81.31 79 VAL A CA 1
ATOM 644 C C . VAL A 1 79 ? 13.664 4.598 2.398 1 81.31 79 VAL A C 1
ATOM 646 O O . VAL A 1 79 ? 13.555 5.648 1.765 1 81.31 79 VAL A O 1
ATOM 649 N N . SER A 1 80 ? 14.773 4.121 2.852 1 76.06 80 SER A N 1
ATOM 650 C CA . SER A 1 80 ? 16.031 4.832 2.6 1 76.06 80 SER A CA 1
ATOM 651 C C . SER A 1 80 ? 16.281 4.984 1.105 1 76.06 80 SER A C 1
ATOM 653 O O . SER A 1 80 ? 16.094 4.039 0.338 1 76.06 80 SER A O 1
ATOM 655 N N . LEU A 1 81 ? 16.656 6.148 0.785 1 70.19 81 LEU A N 1
ATOM 656 C CA . LEU A 1 81 ? 17 6.434 -0.603 1 70.19 81 LEU A CA 1
ATOM 657 C C . LEU A 1 81 ? 18.516 6.41 -0.8 1 70.19 81 LEU A C 1
ATOM 659 O O . LEU A 1 81 ? 19 6.344 -1.934 1 70.19 81 LEU A O 1
ATOM 663 N N . SER A 1 82 ? 19.125 6.422 0.402 1 69.31 82 SER A N 1
ATOM 664 C CA . SER A 1 82 ? 20.578 6.48 0.357 1 69.31 82 SER A CA 1
ATOM 665 C C . SER A 1 82 ? 21.172 5.121 0.022 1 69.31 82 SER A C 1
ATOM 667 O O . SER A 1 82 ? 20.469 4.113 -0.004 1 69.31 82 SER A O 1
ATOM 669 N N . LYS A 1 83 ? 22.469 5.137 -0.213 1 68.69 83 LYS A N 1
ATOM 670 C CA . LYS A 1 83 ? 23.234 3.93 -0.522 1 68.69 83 LYS A CA 1
ATOM 671 C C . LYS A 1 83 ? 23.25 2.973 0.666 1 68.69 83 LYS A C 1
ATOM 673 O O . LYS A 1 83 ? 23.516 3.385 1.797 1 68.69 83 LYS A O 1
ATOM 678 N N . GLU A 1 84 ? 22.688 1.823 0.442 1 73.31 84 GLU A N 1
ATOM 679 C CA . GLU A 1 84 ? 22.828 0.744 1.415 1 73.31 84 GLU A CA 1
ATOM 680 C C . GLU A 1 84 ? 23.688 -0.387 0.871 1 73.31 84 GLU A C 1
ATOM 682 O O . GLU A 1 84 ? 23.359 -1 -0.145 1 73.31 84 GLU A O 1
ATOM 687 N N . ASP A 1 85 ? 24.844 -0.606 1.52 1 73.38 85 ASP A N 1
ATOM 688 C CA . ASP A 1 85 ? 25.781 -1.607 0.996 1 73.38 85 ASP A CA 1
ATOM 689 C C . ASP A 1 85 ? 25.906 -2.789 1.954 1 73.38 85 ASP A C 1
ATOM 691 O O . ASP A 1 85 ? 26.484 -3.816 1.605 1 73.38 85 ASP A O 1
ATOM 695 N N . THR A 1 86 ? 25.344 -2.613 3.061 1 78.88 86 THR A N 1
ATOM 696 C CA . THR A 1 86 ? 25.453 -3.697 4.031 1 78.88 86 THR A CA 1
ATOM 697 C C . THR A 1 86 ? 24.25 -4.617 3.961 1 78.88 86 THR A C 1
ATOM 699 O O . THR A 1 86 ? 23.141 -4.176 3.643 1 78.88 86 THR A O 1
ATOM 702 N N . PRO A 1 87 ? 24.438 -5.859 4.195 1 75.88 87 PRO A N 1
ATOM 703 C CA . PRO A 1 87 ? 23.312 -6.793 4.242 1 75.88 87 PRO A CA 1
ATOM 704 C C . PRO A 1 87 ? 22.219 -6.336 5.195 1 75.88 87 PRO A C 1
ATOM 706 O O . PRO A 1 87 ? 21.031 -6.48 4.887 1 75.88 87 PRO A O 1
ATOM 709 N N . THR A 1 88 ? 22.656 -5.746 6.242 1 76.81 88 THR A N 1
ATOM 710 C CA . THR A 1 88 ? 21.688 -5.266 7.227 1 76.81 88 THR A CA 1
ATOM 711 C C . THR A 1 88 ? 20.875 -4.105 6.66 1 76.81 88 THR A C 1
ATOM 713 O O . THR A 1 88 ? 19.656 -4.047 6.848 1 76.81 88 THR A O 1
ATOM 716 N N . GLY A 1 89 ? 21.562 -3.254 6.02 1 78.25 89 GLY A N 1
ATOM 717 C CA . GLY A 1 89 ? 20.875 -2.127 5.406 1 78.25 89 GLY A CA 1
ATOM 718 C C . GLY A 1 89 ? 19.891 -2.541 4.336 1 78.25 89 GLY A C 1
ATOM 719 O O . GLY A 1 89 ? 18.781 -1.998 4.266 1 78.25 89 GLY A O 1
ATOM 720 N N . ILE A 1 90 ? 20.281 -3.477 3.561 1 77.56 90 ILE A N 1
ATOM 721 C CA . ILE A 1 90 ? 19.422 -3.994 2.496 1 77.56 90 ILE A CA 1
ATOM 722 C C . ILE A 1 90 ? 18.188 -4.66 3.104 1 77.56 90 ILE A C 1
ATOM 724 O O . ILE A 1 90 ? 17.062 -4.426 2.648 1 77.56 90 ILE A O 1
ATOM 728 N N . ARG A 1 91 ? 18.406 -5.371 4.094 1 79.69 91 ARG A N 1
ATOM 729 C CA . ARG A 1 91 ? 17.312 -6.059 4.777 1 79.69 91 ARG A CA 1
ATOM 730 C C . ARG A 1 91 ? 16.359 -5.059 5.406 1 79.69 91 ARG A C 1
ATOM 732 O O . ARG A 1 91 ? 15.133 -5.219 5.305 1 79.69 91 ARG A O 1
ATOM 739 N N . THR A 1 92 ? 16.906 -4.082 6.004 1 80.56 92 THR A N 1
ATOM 740 C CA . THR A 1 92 ? 16.094 -3.059 6.641 1 80.56 92 THR A CA 1
ATOM 741 C C . THR A 1 92 ? 15.211 -2.352 5.609 1 80.56 92 THR A C 1
ATOM 743 O O . THR A 1 92 ? 14.047 -2.061 5.879 1 80.56 92 THR A O 1
ATOM 746 N N . ARG A 1 93 ? 15.789 -2.133 4.508 1 83.06 93 ARG A N 1
ATOM 747 C CA . ARG A 1 93 ? 15.031 -1.498 3.436 1 83.06 93 ARG A CA 1
ATOM 748 C C . ARG A 1 93 ? 13.875 -2.385 2.986 1 83.06 93 ARG A C 1
ATOM 750 O O . ARG A 1 93 ? 12.742 -1.916 2.857 1 83.06 93 ARG A O 1
ATOM 757 N N . GLN A 1 94 ? 14.156 -3.592 2.818 1 81.75 94 GLN A N 1
ATOM 758 C CA . GLN A 1 94 ? 13.133 -4.539 2.395 1 81.75 94 GLN A CA 1
ATOM 759 C C . GLN A 1 94 ? 12.023 -4.645 3.434 1 81.75 94 GLN A C 1
ATOM 761 O O . GLN A 1 94 ? 10.836 -4.633 3.084 1 81.75 94 GLN A O 1
ATOM 766 N N . LEU A 1 95 ? 12.422 -4.707 4.613 1 83.25 95 LEU A N 1
ATOM 767 C CA . LEU A 1 95 ? 11.453 -4.871 5.691 1 83.25 95 LEU A CA 1
ATOM 768 C C . LEU A 1 95 ? 10.625 -3.605 5.875 1 83.25 95 LEU A C 1
ATOM 770 O O . LEU A 1 95 ? 9.445 -3.678 6.238 1 83.25 95 LEU A O 1
ATOM 774 N N . THR A 1 96 ? 11.203 -2.486 5.586 1 86.38 96 THR A N 1
ATOM 775 C CA . THR A 1 96 ? 10.453 -1.238 5.664 1 86.38 96 THR A CA 1
ATOM 776 C C . THR A 1 96 ? 9.344 -1.205 4.609 1 86.38 96 THR A C 1
ATOM 778 O O . THR A 1 96 ? 8.219 -0.79 4.895 1 86.38 96 THR A O 1
ATOM 781 N N . ILE A 1 97 ? 9.703 -1.637 3.477 1 86.94 97 ILE A N 1
ATOM 782 C CA . ILE A 1 97 ? 8.719 -1.726 2.406 1 86.94 97 ILE A CA 1
ATOM 783 C C . ILE A 1 97 ? 7.602 -2.691 2.811 1 86.94 97 ILE A C 1
ATOM 785 O O . ILE A 1 97 ? 6.418 -2.379 2.668 1 86.94 97 ILE A O 1
ATOM 789 N N . LEU A 1 98 ? 7.941 -3.785 3.426 1 86.31 98 LEU A N 1
ATOM 790 C CA . LEU A 1 98 ? 6.98 -4.801 3.844 1 86.31 98 LEU A CA 1
ATOM 791 C C . LEU A 1 98 ? 6.121 -4.297 4.996 1 86.31 98 LEU A C 1
ATOM 793 O O . LEU A 1 98 ? 4.953 -4.676 5.117 1 86.31 98 LEU A O 1
ATOM 797 N N . ALA A 1 99 ? 6.719 -3.486 5.797 1 87.5 99 ALA A N 1
ATOM 798 C CA . ALA A 1 99 ? 5.941 -2.879 6.875 1 87.5 99 ALA A CA 1
ATOM 799 C C . ALA A 1 99 ? 4.797 -2.037 6.316 1 87.5 99 ALA A C 1
ATOM 801 O O . ALA A 1 99 ? 3.668 -2.115 6.801 1 87.5 99 ALA A O 1
ATOM 802 N N . GLY A 1 100 ? 5.07 -1.195 5.363 1 90.19 100 GLY A N 1
ATOM 803 C CA . GLY A 1 100 ? 4.02 -0.448 4.695 1 90.19 100 GLY A CA 1
ATOM 804 C C . GLY A 1 100 ? 2.92 -1.332 4.137 1 90.19 100 GLY A C 1
ATOM 805 O O . GLY A 1 100 ? 1.733 -1.054 4.328 1 90.19 100 GLY A O 1
ATOM 806 N N . ASP A 1 101 ? 3.312 -2.379 3.543 1 88.06 101 ASP A N 1
ATOM 807 C CA . ASP A 1 101 ? 2.354 -3.34 3.004 1 88.06 101 ASP A CA 1
ATOM 808 C C . ASP A 1 101 ? 1.521 -3.969 4.117 1 88.06 101 ASP A C 1
ATOM 810 O O . ASP A 1 101 ? 0.323 -4.203 3.949 1 88.06 101 ASP A O 1
ATOM 814 N N . TYR A 1 102 ? 2.213 -4.289 5.102 1 86.19 102 TYR A N 1
ATOM 815 C CA . TYR A 1 102 ? 1.532 -4.875 6.25 1 86.19 102 TYR A CA 1
ATOM 816 C C . TYR A 1 102 ? 0.463 -3.936 6.793 1 86.19 102 TYR A C 1
ATOM 818 O O . TYR A 1 102 ? -0.668 -4.352 7.051 1 86.19 102 TYR A O 1
ATOM 826 N N . PHE A 1 103 ? 0.775 -2.754 6.93 1 88.38 103 PHE A N 1
ATOM 827 C CA . PHE A 1 103 ? -0.191 -1.777 7.418 1 88.38 103 PHE A CA 1
ATOM 828 C C . PHE A 1 103 ? -1.353 -1.63 6.445 1 88.38 103 PHE A C 1
ATOM 830 O O . PHE A 1 103 ? -2.506 -1.491 6.859 1 88.38 103 PHE A O 1
ATOM 837 N N . SER A 1 104 ? -1.061 -1.602 5.207 1 85.75 104 SER A N 1
ATOM 838 C CA . SER A 1 104 ? -2.117 -1.55 4.203 1 85.75 104 SER A CA 1
ATOM 839 C C . SER A 1 104 ? -3.09 -2.713 4.363 1 85.75 104 SER A C 1
ATOM 841 O O . SER A 1 104 ? -4.305 -2.527 4.273 1 85.75 104 SER A O 1
ATOM 843 N N . GLY A 1 105 ? -2.533 -3.828 4.629 1 83.44 105 GLY A N 1
ATOM 844 C CA . GLY A 1 105 ? -3.383 -4.984 4.871 1 83.44 105 GLY A CA 1
ATOM 845 C C . GLY A 1 105 ? -4.277 -4.82 6.086 1 83.44 105 GLY A C 1
ATOM 846 O O . GLY A 1 105 ? -5.449 -5.199 6.055 1 83.44 105 GLY A O 1
ATOM 847 N N . GLN A 1 106 ? -3.738 -4.246 7.086 1 85.56 106 GLN A N 1
ATOM 848 C CA . GLN A 1 106 ? -4.48 -4.062 8.328 1 85.56 106 GLN A CA 1
ATOM 849 C C . GLN A 1 106 ? -5.645 -3.098 8.141 1 85.56 106 GLN A C 1
ATOM 851 O O . GLN A 1 106 ? -6.762 -3.371 8.586 1 85.56 106 GLN A O 1
ATOM 856 N N . TYR A 1 107 ? -5.406 -1.983 7.555 1 87.88 107 TYR A N 1
ATOM 857 C CA . TYR A 1 107 ? -6.512 -1.039 7.43 1 87.88 107 TYR A CA 1
ATOM 858 C C . TYR A 1 107 ? -7.539 -1.533 6.418 1 87.88 107 TYR A C 1
ATOM 860 O O . TYR A 1 107 ? -8.727 -1.233 6.535 1 87.88 107 TYR A O 1
ATOM 868 N N . TYR A 1 108 ? -7.109 -2.322 5.484 1 79.94 108 TYR A N 1
ATOM 869 C CA . TYR A 1 108 ? -8.062 -2.914 4.551 1 79.94 108 TYR A CA 1
ATOM 870 C C . TYR A 1 108 ? -9.016 -3.857 5.273 1 79.94 108 TYR A C 1
ATOM 872 O O . TYR A 1 108 ? -10.211 -3.889 4.973 1 79.94 108 TYR A O 1
ATOM 880 N N . HIS A 1 109 ? -8.5 -4.559 6.113 1 81.31 109 HIS A N 1
ATOM 881 C CA . HIS A 1 109 ? -9.32 -5.453 6.918 1 81.31 109 HIS A CA 1
ATOM 882 C C . HIS A 1 109 ? -10.336 -4.676 7.746 1 81.31 109 HIS A C 1
ATOM 884 O O . HIS A 1 109 ? -11.5 -5.07 7.84 1 81.31 109 HIS A O 1
ATOM 890 N N . LEU A 1 110 ? -9.906 -3.621 8.312 1 84.12 110 LEU A N 1
ATOM 891 C CA . LEU A 1 110 ? -10.797 -2.809 9.133 1 84.12 110 LEU A CA 1
ATOM 892 C C . LEU A 1 110 ? -11.891 -2.168 8.281 1 84.12 110 LEU A C 1
ATOM 894 O O . LEU A 1 110 ? -13.047 -2.09 8.703 1 84.12 110 LEU A O 1
ATOM 898 N N . LEU A 1 111 ? -11.539 -1.753 7.133 1 79 111 LEU A N 1
ATOM 899 C CA . LEU A 1 111 ? -12.5 -1.15 6.215 1 79 111 LEU A CA 1
ATOM 900 C C . LEU A 1 111 ? -13.555 -2.162 5.797 1 79 111 LEU A C 1
ATOM 902 O O . LEU A 1 111 ? -14.742 -1.833 5.73 1 79 111 LEU A O 1
ATOM 906 N N . ALA A 1 112 ? -13.117 -3.34 5.547 1 74.94 112 ALA A N 1
ATOM 907 C CA . ALA A 1 112 ? -14.039 -4.402 5.156 1 74.94 112 ALA A CA 1
ATOM 908 C C . ALA A 1 112 ? -15.047 -4.691 6.262 1 74.94 112 ALA A C 1
ATOM 910 O O . ALA A 1 112 ? -16.203 -5.055 5.988 1 74.94 112 ALA A O 1
ATOM 911 N N . ASP A 1 113 ? -14.633 -4.371 7.426 1 77.5 113 ASP A N 1
ATOM 912 C CA . ASP A 1 113 ? -15.492 -4.645 8.578 1 77.5 113 ASP A CA 1
ATOM 913 C C . ASP A 1 113 ? -16.438 -3.475 8.844 1 77.5 113 ASP A C 1
ATOM 915 O O . ASP A 1 113 ? -17.422 -3.621 9.578 1 77.5 113 ASP A O 1
ATOM 919 N N . MET A 1 114 ? -16.125 -2.203 8.43 1 75.25 114 MET A N 1
ATOM 920 C CA . MET A 1 114 ? -16.906 -0.991 8.68 1 75.25 114 MET A CA 1
ATOM 921 C C . MET A 1 114 ? -18.172 -0.959 7.828 1 75.25 114 MET A C 1
ATOM 923 O O . MET A 1 114 ? -19.156 -0.333 8.203 1 75.25 114 MET A O 1
ATOM 927 N N . GLU A 1 115 ? -18.734 -1.851 7.371 1 74.19 115 GLU A N 1
ATOM 928 C CA . GLU A 1 115 ? -19.922 -1.864 6.52 1 74.19 115 GLU A CA 1
ATOM 929 C C . GLU A 1 115 ? -20.375 -0.447 6.184 1 74.19 115 GLU A C 1
ATOM 931 O O . GLU A 1 115 ? -21.562 -0.125 6.301 1 74.19 115 GLU A O 1
ATOM 936 N N . ASP A 1 116 ? -19.578 0.593 6.016 1 80.31 116 ASP A N 1
ATOM 937 C CA . ASP A 1 116 ? -19.812 1.981 5.641 1 80.31 116 ASP A CA 1
ATOM 938 C C . ASP A 1 116 ? -19.172 2.309 4.297 1 80.31 116 ASP A C 1
ATOM 940 O O . ASP A 1 116 ? -18.047 2.807 4.25 1 80.31 116 ASP A O 1
ATOM 944 N N . VAL A 1 117 ? -19.891 2.109 3.309 1 75.81 117 VAL A N 1
ATOM 945 C CA . VAL A 1 117 ? -19.391 2.213 1.942 1 75.81 117 VAL A CA 1
ATOM 946 C C . VAL A 1 117 ? -18.953 3.648 1.658 1 75.81 117 VAL A C 1
ATOM 948 O O . VAL A 1 117 ? -17.969 3.879 0.963 1 75.81 117 VAL A O 1
ATOM 951 N N . GLN A 1 118 ? -19.672 4.551 2.229 1 80.88 118 GLN A N 1
ATOM 952 C CA . GLN A 1 118 ? -19.344 5.957 1.999 1 80.88 118 GLN A CA 1
ATOM 953 C C . GLN A 1 118 ? -17.969 6.309 2.553 1 80.88 118 GLN A C 1
ATOM 955 O O . GLN A 1 118 ? -17.172 6.949 1.871 1 80.88 118 GLN A O 1
ATOM 960 N N . THR A 1 119 ? -17.719 5.875 3.717 1 83.88 119 THR A N 1
ATOM 961 C CA . THR A 1 119 ? -16.422 6.152 4.34 1 83.88 119 THR A CA 1
ATOM 962 C C . THR A 1 119 ? -15.297 5.441 3.594 1 83.88 119 THR A C 1
ATOM 964 O O . THR A 1 119 ? -14.219 6.004 3.412 1 83.88 119 THR A O 1
ATOM 967 N N . ILE A 1 120 ? -15.562 4.258 3.131 1 81.56 120 ILE A N 1
ATOM 968 C CA . ILE A 1 120 ? -14.57 3.492 2.389 1 81.56 120 ILE A CA 1
ATOM 969 C C . ILE A 1 120 ? -14.203 4.23 1.104 1 81.56 120 ILE A C 1
ATOM 971 O O . ILE A 1 120 ? -13.023 4.391 0.791 1 81.56 120 ILE A O 1
ATOM 975 N N . LYS A 1 121 ? -15.172 4.691 0.435 1 82.31 121 LYS A N 1
ATOM 976 C CA . LYS A 1 121 ? -14.953 5.418 -0.814 1 82.31 121 LYS A CA 1
ATOM 977 C C . LYS A 1 121 ? -14.195 6.719 -0.57 1 82.31 121 LYS A C 1
ATOM 979 O O . LYS A 1 121 ? -13.305 7.082 -1.349 1 82.31 121 LYS A O 1
ATOM 984 N N . GLN A 1 122 ? -14.555 7.34 0.469 1 86.62 122 GLN A N 1
ATOM 985 C CA . GLN A 1 122 ? -13.906 8.602 0.812 1 86.62 122 GLN A CA 1
ATOM 986 C C . GLN A 1 122 ? -12.43 8.391 1.126 1 86.62 122 GLN A C 1
ATOM 988 O O . GLN A 1 122 ? -11.57 9.148 0.661 1 86.62 122 GLN A O 1
ATOM 993 N N . LEU A 1 123 ? -12.164 7.406 1.908 1 88.12 123 LEU A N 1
ATOM 994 C CA . LEU A 1 123 ? -10.781 7.109 2.279 1 88.12 123 LEU A CA 1
ATOM 995 C C . LEU A 1 123 ? -9.984 6.641 1.069 1 88.12 123 LEU A C 1
ATOM 997 O O . LEU A 1 123 ? -8.82 7.027 0.9 1 88.12 123 LEU A O 1
ATOM 1001 N N . ALA A 1 124 ? -10.602 5.844 0.232 1 84 124 ALA A N 1
ATOM 1002 C CA . ALA A 1 124 ? -9.938 5.391 -0.99 1 84 124 ALA A CA 1
ATOM 1003 C C . ALA A 1 124 ? -9.562 6.57 -1.879 1 84 124 ALA A C 1
ATOM 1005 O O . ALA A 1 124 ? -8.445 6.621 -2.412 1 84 124 ALA A O 1
ATOM 1006 N N . ARG A 1 125 ? -10.445 7.484 -1.975 1 86.56 125 ARG A N 1
ATOM 1007 C CA . ARG A 1 125 ? -10.188 8.68 -2.77 1 86.56 125 ARG A CA 1
ATOM 1008 C C . ARG A 1 125 ? -9.055 9.508 -2.166 1 86.56 125 ARG A C 1
ATOM 1010 O O . ARG A 1 125 ? -8.203 10.023 -2.889 1 86.56 125 ARG A O 1
ATOM 1017 N N . SER A 1 126 ? -9.094 9.633 -0.928 1 90.88 126 SER A N 1
ATOM 1018 C CA . SER A 1 126 ? -8.047 10.391 -0.248 1 90.88 126 SER A CA 1
ATOM 1019 C C . SER A 1 126 ? -6.68 9.758 -0.464 1 90.88 126 SER A C 1
ATOM 1021 O O . SER A 1 126 ? -5.695 10.461 -0.709 1 90.88 126 SER A O 1
ATOM 1023 N N . ILE A 1 127 ? -6.641 8.445 -0.356 1 89.38 127 ILE A N 1
ATOM 1024 C CA . ILE A 1 127 ? -5.391 7.727 -0.563 1 89.38 127 ILE A CA 1
ATOM 1025 C C . ILE A 1 127 ? -4.891 7.957 -1.988 1 89.38 127 ILE A C 1
ATOM 1027 O O . ILE A 1 127 ? -3.707 8.227 -2.203 1 89.38 127 ILE A O 1
ATOM 1031 N N . GLN A 1 128 ? -5.766 7.902 -2.924 1 86.12 128 GLN A N 1
ATOM 1032 C CA . GLN A 1 128 ? -5.414 8.148 -4.32 1 86.12 128 GLN A CA 1
ATOM 1033 C C . GLN A 1 128 ? -4.863 9.555 -4.508 1 86.12 128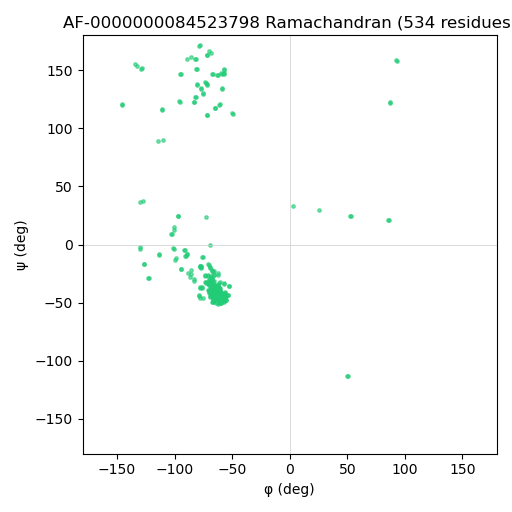 GLN A C 1
ATOM 1035 O O . GLN A 1 128 ? -3.836 9.742 -5.164 1 86.12 128 GLN A O 1
ATOM 1040 N N . GLU A 1 129 ? -5.504 10.5 -3.967 1 89.25 129 GLU A N 1
ATOM 1041 C CA . GLU A 1 129 ? -5.086 11.891 -4.07 1 89.25 129 GLU A CA 1
ATOM 1042 C C . GLU A 1 129 ? -3.719 12.102 -3.426 1 89.25 129 GLU A C 1
ATOM 1044 O O . GLU A 1 129 ? -2.861 12.789 -3.986 1 89.25 129 GLU A O 1
ATOM 1049 N N . ILE A 1 130 ? -3.576 11.562 -2.295 1 92.94 130 ILE A N 1
ATOM 1050 C CA . ILE A 1 130 ? -2.311 11.672 -1.576 1 92.94 130 ILE A CA 1
ATOM 1051 C C . ILE A 1 130 ? -1.173 11.156 -2.453 1 92.94 130 ILE A C 1
ATOM 1053 O O . ILE A 1 130 ? -0.148 11.82 -2.607 1 92.94 130 ILE A O 1
ATOM 1057 N N . ASN A 1 131 ? -1.355 10.016 -3.043 1 87.62 131 ASN A N 1
ATOM 1058 C CA . ASN A 1 131 ? -0.299 9.414 -3.85 1 87.62 131 ASN A CA 1
ATOM 1059 C C . ASN A 1 131 ? -0.038 10.219 -5.121 1 87.62 131 ASN A C 1
ATOM 1061 O O . ASN A 1 131 ? 1.106 10.336 -5.562 1 87.62 131 ASN A O 1
ATOM 1065 N N . GLU A 1 132 ? -1.069 10.789 -5.684 1 86.38 132 GLU A N 1
ATOM 1066 C CA . GLU A 1 132 ? -0.9 11.656 -6.844 1 86.38 132 GLU A CA 1
ATOM 1067 C C . GLU A 1 132 ? -0.113 12.914 -6.48 1 86.38 132 GLU A C 1
ATOM 1069 O O . GLU A 1 132 ? 0.776 13.336 -7.223 1 86.38 132 GLU A O 1
ATOM 1074 N N . TRP A 1 133 ? -0.438 13.477 -5.383 1 89.94 133 TRP A N 1
ATOM 1075 C CA . TRP A 1 133 ? 0.274 14.656 -4.914 1 89.94 133 TRP A CA 1
ATOM 1076 C C . TRP A 1 133 ? 1.726 14.328 -4.586 1 89.94 133 TRP A C 1
ATOM 1078 O O . TRP A 1 133 ? 2.629 15.117 -4.859 1 89.94 133 TRP A O 1
ATOM 1088 N N . LYS A 1 134 ? 1.944 13.172 -3.965 1 89.12 134 LYS A N 1
ATOM 1089 C CA . LYS A 1 134 ? 3.309 12.742 -3.656 1 89.12 134 LYS A CA 1
ATOM 1090 C C . LYS A 1 134 ? 4.129 12.57 -4.93 1 89.12 134 LYS A C 1
ATOM 1092 O O . LYS A 1 134 ? 5.293 12.961 -4.984 1 89.12 134 LYS A O 1
ATOM 1097 N N . ILE A 1 135 ? 3.539 11.992 -5.91 1 84.44 135 ILE A N 1
ATOM 1098 C CA . ILE A 1 135 ? 4.219 11.82 -7.188 1 84.44 135 ILE A CA 1
ATOM 1099 C C . ILE A 1 135 ? 4.629 13.188 -7.738 1 84.44 135 ILE A C 1
ATOM 1101 O O . ILE A 1 135 ? 5.773 13.375 -8.164 1 84.44 135 ILE A O 1
ATOM 1105 N N . SER A 1 136 ? 3.695 14.109 -7.68 1 84.81 136 SER A N 1
ATOM 1106 C CA . SER A 1 136 ? 3.965 15.461 -8.164 1 84.81 136 SER A CA 1
ATOM 1107 C C . SER A 1 136 ? 5.051 16.141 -7.34 1 84.81 136 SER A C 1
ATOM 1109 O O . SER A 1 136 ? 5.906 16.844 -7.887 1 84.81 136 SER A O 1
ATOM 1111 N N . LEU A 1 137 ? 5.043 15.961 -6.121 1 85.69 137 LEU A N 1
ATOM 1112 C CA . LEU A 1 137 ? 5.977 16.594 -5.195 1 85.69 137 LEU A CA 1
ATOM 1113 C C . LEU A 1 137 ? 7.398 16.109 -5.445 1 85.69 137 LEU A C 1
ATOM 1115 O O . LEU A 1 137 ? 8.344 16.891 -5.449 1 85.69 137 LEU A O 1
ATOM 1119 N N . TYR A 1 138 ? 7.566 14.836 -5.758 1 75.81 138 TYR A N 1
ATOM 1120 C CA . TYR A 1 138 ? 8.898 14.25 -5.859 1 75.81 138 TYR A CA 1
ATOM 1121 C C . TYR A 1 138 ? 9.398 14.281 -7.301 1 75.81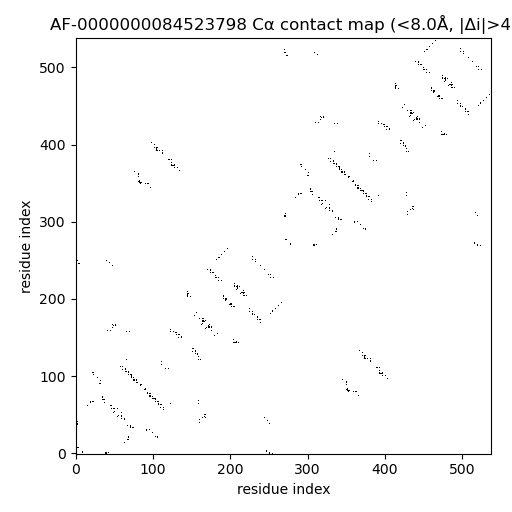 138 TYR A C 1
ATOM 1123 O O . TYR A 1 138 ? 10.609 14.234 -7.543 1 75.81 138 TYR A O 1
ATOM 1131 N N . TRP A 1 139 ? 8.453 14.391 -8.164 1 73.88 139 TRP A N 1
ATOM 1132 C CA . TRP A 1 139 ? 8.82 14.453 -9.578 1 73.88 139 TRP A CA 1
ATOM 1133 C C . TRP A 1 139 ? 9.305 15.852 -9.953 1 73.88 139 TRP A C 1
ATOM 1135 O O . TRP A 1 139 ? 10.297 15.992 -10.672 1 73.88 139 TRP A O 1
ATOM 1145 N N . GLU A 1 140 ? 8.641 16.75 -9.523 1 70.44 140 GLU A N 1
ATOM 1146 C CA . GLU A 1 140 ? 8.906 18.125 -9.938 1 70.44 140 GLU A CA 1
ATOM 1147 C C . GLU A 1 140 ? 10.07 18.719 -9.148 1 70.44 140 GLU A C 1
ATOM 1149 O O . GLU A 1 140 ? 10.148 18.562 -7.93 1 70.44 140 GLU A O 1
ATOM 1154 N N . ASN A 1 141 ? 11.102 19.266 -9.805 1 69.44 141 ASN A N 1
ATOM 1155 C CA . ASN A 1 141 ? 12.289 19.828 -9.172 1 69.44 141 ASN A CA 1
ATOM 1156 C C . ASN A 1 141 ? 12.219 21.344 -9.094 1 69.44 141 ASN A C 1
ATOM 1158 O O . ASN A 1 141 ? 13.078 21.984 -8.477 1 69.44 141 ASN A O 1
ATOM 1162 N N . GLY A 1 142 ? 11.227 21.875 -9.266 1 82.88 142 GLY A N 1
ATOM 1163 C CA . GLY A 1 142 ? 11.266 23.328 -9.336 1 82.88 142 GLY A CA 1
ATOM 1164 C C . GLY A 1 142 ? 10.25 24 -8.438 1 82.88 142 GLY A C 1
ATOM 1165 O O . GLY A 1 142 ? 9.695 25.047 -8.789 1 82.88 142 GLY A O 1
ATOM 1166 N N . TRP A 1 143 ? 10.102 23.391 -7.359 1 90.5 143 TRP A N 1
ATOM 1167 C CA . TRP A 1 143 ? 9.141 24 -6.441 1 90.5 143 TRP A CA 1
ATOM 1168 C C . TRP A 1 143 ? 9.773 25.156 -5.68 1 90.5 143 TRP A C 1
ATOM 1170 O O . TRP A 1 143 ? 10.93 25.078 -5.266 1 90.5 143 TRP A O 1
ATOM 1180 N N . THR A 1 144 ? 8.961 26.219 -5.582 1 94.25 144 THR A N 1
ATOM 1181 C CA . THR A 1 144 ? 9.32 27.188 -4.562 1 94.25 144 THR A CA 1
ATOM 1182 C C . THR A 1 144 ? 9.047 26.641 -3.164 1 94.25 144 THR A C 1
ATOM 1184 O O . THR A 1 144 ? 8.32 25.656 -3.01 1 94.25 144 THR A O 1
ATOM 1187 N N . ALA A 1 145 ? 9.641 27.266 -2.145 1 94.62 145 ALA A N 1
ATOM 1188 C CA . ALA A 1 145 ? 9.422 26.844 -0.767 1 94.62 145 ALA A CA 1
ATOM 1189 C C . ALA A 1 145 ? 7.938 26.875 -0.413 1 94.62 145 ALA A C 1
ATOM 1191 O O . ALA A 1 145 ? 7.418 25.938 0.197 1 94.62 145 ALA A O 1
ATOM 1192 N N . GLU A 1 146 ? 7.344 27.891 -0.837 1 94.81 146 GLU A N 1
ATOM 1193 C CA . GLU A 1 146 ? 5.93 28.078 -0.526 1 94.81 146 GLU A CA 1
ATOM 1194 C C . GLU A 1 146 ? 5.07 27.016 -1.216 1 94.81 146 GLU A C 1
ATOM 1196 O O . GLU A 1 146 ? 4.16 26.453 -0.606 1 94.81 146 GLU A O 1
ATOM 1201 N N . GLN A 1 147 ? 5.34 26.781 -2.475 1 94.75 147 GLN A N 1
ATOM 1202 C CA . GLN A 1 147 ? 4.602 25.766 -3.221 1 94.75 147 GLN A CA 1
ATOM 1203 C C . GLN A 1 147 ? 4.805 24.391 -2.611 1 94.75 147 GLN A C 1
ATOM 1205 O O . GLN A 1 147 ? 3.852 23.609 -2.477 1 94.75 147 GLN A O 1
ATOM 1210 N N . TYR A 1 148 ? 5.992 24.109 -2.246 1 94.44 148 TYR A N 1
ATOM 1211 C CA . TYR A 1 148 ? 6.324 22.828 -1.627 1 94.44 148 TYR A CA 1
ATOM 1212 C C . TYR A 1 148 ? 5.566 22.641 -0.318 1 94.44 148 TYR A C 1
ATOM 1214 O O . TYR A 1 148 ? 4.953 21.594 -0.091 1 94.44 148 TYR A O 1
ATOM 1222 N N . LEU A 1 149 ? 5.672 23.672 0.473 1 95.44 149 LEU A N 1
ATOM 1223 C CA . LEU A 1 149 ? 5.043 23.594 1.787 1 95.44 149 LEU A CA 1
ATOM 1224 C C . LEU A 1 149 ? 3.535 23.406 1.659 1 95.44 149 LEU A C 1
ATOM 1226 O O . LEU A 1 149 ? 2.945 22.594 2.379 1 95.44 149 LEU A O 1
ATOM 1230 N N . ARG A 1 150 ? 2.949 24.125 0.785 1 95.44 150 ARG A N 1
ATOM 1231 C CA . ARG A 1 150 ? 1.511 24.016 0.564 1 95.44 150 ARG A CA 1
ATOM 1232 C C . ARG A 1 150 ? 1.126 22.594 0.143 1 95.44 150 ARG A C 1
ATOM 1234 O O . ARG A 1 150 ? 0.166 22.031 0.665 1 95.44 150 ARG A O 1
ATOM 1241 N N . ARG A 1 151 ? 1.853 22.047 -0.8 1 94.62 151 ARG A N 1
ATOM 1242 C CA . ARG A 1 151 ? 1.583 20.703 -1.278 1 94.62 151 ARG A CA 1
ATOM 1243 C C . ARG A 1 151 ? 1.806 19.672 -0.173 1 94.62 151 ARG A C 1
ATOM 1245 O O . ARG A 1 151 ? 1.04 18.719 -0.044 1 94.62 151 ARG A O 1
ATOM 1252 N N . LYS A 1 152 ? 2.83 19.891 0.551 1 95.25 152 LYS A N 1
ATOM 1253 C CA . LYS A 1 152 ? 3.127 19 1.669 1 95.25 152 LYS A CA 1
ATOM 1254 C C . LYS A 1 152 ? 1.988 19 2.686 1 95.25 152 LYS A C 1
ATOM 1256 O O . LYS A 1 152 ? 1.592 17.938 3.176 1 95.25 152 LYS A O 1
ATOM 1261 N N . VAL A 1 153 ? 1.476 20.109 2.973 1 96.56 153 VAL A N 1
ATOM 1262 C CA . VAL A 1 153 ? 0.379 20.234 3.928 1 96.56 153 VAL A CA 1
ATOM 1263 C C . VAL A 1 153 ? -0.88 19.594 3.354 1 96.56 153 VAL A C 1
ATOM 1265 O O . VAL A 1 153 ? -1.64 18.938 4.078 1 96.56 153 VAL A O 1
ATOM 1268 N N . ASP A 1 154 ? -1.128 19.781 2.064 1 96.19 154 ASP A N 1
ATOM 1269 C CA . ASP A 1 154 ? -2.252 19.125 1.408 1 96.19 154 ASP A CA 1
ATOM 1270 C C . ASP A 1 154 ? -2.18 17.609 1.59 1 96.19 154 ASP A C 1
ATOM 1272 O O . ASP A 1 154 ? -3.184 16.969 1.91 1 96.19 154 ASP A O 1
ATOM 1276 N N . ILE A 1 155 ? -1.011 17.094 1.414 1 95.56 155 ILE A N 1
ATOM 1277 C CA . ILE A 1 155 ? -0.781 15.664 1.536 1 95.56 155 ILE A CA 1
ATOM 1278 C C . ILE A 1 155 ? -1.03 15.227 2.977 1 95.56 155 ILE A C 1
ATOM 1280 O O . ILE A 1 155 ? -1.791 14.281 3.223 1 95.56 155 ILE A O 1
ATOM 1284 N N . GLU A 1 156 ? -0.52 15.992 3.889 1 95.75 156 GLU A N 1
ATOM 1285 C CA . GLU A 1 156 ? -0.549 15.609 5.297 1 95.75 156 GLU A CA 1
ATOM 1286 C C . GLU A 1 156 ? -1.952 15.75 5.879 1 95.75 156 GLU A C 1
ATOM 1288 O O . GLU A 1 156 ? -2.311 15.047 6.824 1 95.75 156 GLU A O 1
ATOM 1293 N N . SER A 1 157 ? -2.723 16.594 5.352 1 96.75 157 SER A N 1
ATOM 1294 C CA . SER A 1 157 ? -4.031 16.859 5.934 1 96.75 157 SER A CA 1
ATOM 1295 C C . SER A 1 157 ? -5.137 16.125 5.184 1 96.75 157 SER A C 1
ATOM 1297 O O . SER A 1 157 ? -6.297 16.156 5.602 1 96.75 157 SER A O 1
ATOM 1299 N N . SER A 1 158 ? -4.793 15.477 4.16 1 95.69 158 SER A N 1
ATOM 1300 C CA . SER A 1 158 ? -5.777 14.922 3.232 1 95.69 158 SER A CA 1
ATOM 1301 C C . SER A 1 158 ? -6.719 13.953 3.939 1 95.69 158 SER A C 1
ATOM 1303 O O . SER A 1 158 ? -7.938 14.031 3.768 1 95.69 158 SER A O 1
ATOM 1305 N N . LEU A 1 159 ? -6.238 13.086 4.715 1 95 159 LEU A N 1
AT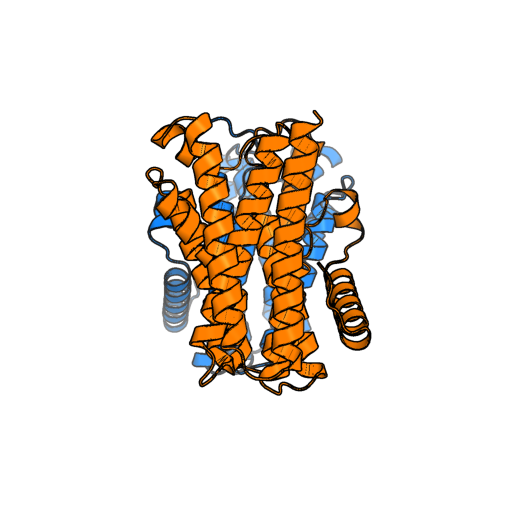OM 1306 C CA . LEU A 1 159 ? -7.055 12.086 5.395 1 95 159 LEU A CA 1
ATOM 1307 C C . LEU A 1 159 ? -8.047 12.75 6.348 1 95 159 LEU A C 1
ATOM 1309 O O . LEU A 1 159 ? -9.227 12.398 6.363 1 95 159 LEU A O 1
ATOM 1313 N N . LEU A 1 160 ? -7.57 13.734 7.141 1 96.62 160 LEU A N 1
ATOM 1314 C CA . LEU A 1 160 ? -8.453 14.461 8.047 1 96.62 160 LEU A CA 1
ATOM 1315 C C . LEU A 1 160 ? -9.523 15.227 7.27 1 96.62 160 LEU A C 1
ATOM 1317 O O . LEU A 1 160 ? -10.703 15.164 7.613 1 96.62 160 LEU A O 1
ATOM 1321 N N . CYS A 1 161 ? -9.078 15.836 6.223 1 95.06 161 CYS A N 1
ATOM 1322 C CA . CYS A 1 161 ? -9.984 16.656 5.438 1 95.06 161 CYS A CA 1
ATOM 1323 C C . CYS A 1 161 ? -11.047 15.797 4.75 1 95.06 161 CYS A C 1
ATOM 1325 O O . CYS A 1 161 ? -12.172 16.25 4.535 1 95.06 161 CYS A O 1
ATOM 1327 N N . SER A 1 162 ? -10.672 14.594 4.461 1 92.88 162 SER A N 1
ATOM 1328 C CA . SER A 1 162 ? -11.656 13.695 3.869 1 92.88 162 SER A CA 1
ATOM 1329 C C . SER A 1 162 ? -12.828 13.453 4.816 1 92.88 162 SER A C 1
ATOM 1331 O O . SER A 1 162 ? -13.977 13.383 4.387 1 92.88 162 SER A O 1
ATOM 1333 N N . PHE A 1 163 ? -12.586 13.32 6.086 1 92.88 163 PHE A N 1
ATOM 1334 C CA . PHE A 1 163 ? -13.648 13.188 7.082 1 92.88 163 PHE A CA 1
ATOM 1335 C C . PHE A 1 163 ? -14.438 14.484 7.211 1 92.88 163 PHE A C 1
ATOM 1337 O O . PHE A 1 163 ? -15.656 14.461 7.363 1 92.88 163 PHE A O 1
ATOM 1344 N N . GLY A 1 164 ? -13.672 15.594 7.176 1 91.69 164 GLY A N 1
ATOM 1345 C CA . GLY A 1 164 ? -14.344 16.875 7.223 1 91.69 164 GLY A CA 1
ATOM 1346 C C . GLY A 1 164 ? -15.375 17.062 6.121 1 91.69 164 GLY A C 1
ATOM 1347 O O . GLY A 1 164 ? -16.5 17.484 6.379 1 91.69 164 GLY A O 1
ATOM 1348 N N . ASN A 1 165 ? -14.992 16.656 4.992 1 88.06 165 ASN A N 1
ATOM 1349 C CA . ASN A 1 165 ? -15.867 16.781 3.832 1 88.06 165 ASN A CA 1
ATOM 1350 C C . ASN A 1 165 ? -17.062 15.844 3.926 1 88.06 165 ASN A C 1
ATOM 1352 O O . ASN A 1 165 ? -18.172 16.203 3.527 1 88.06 165 ASN A O 1
ATOM 1356 N N . ALA A 1 166 ? -16.875 14.734 4.492 1 87.44 166 ALA A N 1
ATOM 1357 C CA . ALA A 1 166 ? -17.906 13.703 4.512 1 87.44 166 ALA A CA 1
ATOM 1358 C C . ALA A 1 166 ? -18.906 13.945 5.637 1 87.44 166 ALA A C 1
ATOM 1360 O O . ALA A 1 166 ? -20.109 13.68 5.477 1 87.44 166 ALA A O 1
ATOM 1361 N N . TYR A 1 167 ? -18.438 14.555 6.719 1 88.44 167 TYR A N 1
ATOM 1362 C CA . TYR A 1 167 ? -19.297 14.547 7.895 1 88.44 167 TYR A CA 1
ATOM 1363 C C . TYR A 1 167 ? -19.516 15.953 8.422 1 88.44 167 TYR A C 1
ATOM 1365 O O . TYR A 1 167 ? -20.422 16.188 9.242 1 88.44 167 TYR A O 1
ATOM 1373 N N . GLY A 1 168 ? -18.75 16.875 8.062 1 86.5 168 GLY A N 1
ATOM 1374 C CA . GLY A 1 168 ? -18.766 18.203 8.664 1 86.5 168 GLY A CA 1
ATOM 1375 C C . GLY A 1 168 ? -20.016 18.984 8.328 1 86.5 168 GLY A C 1
ATOM 1376 O O . GLY A 1 168 ? -20.422 19.891 9.078 1 86.5 168 GLY A O 1
ATOM 1377 N N . ALA A 1 169 ? -20.656 18.625 7.336 1 88.31 169 ALA A N 1
ATOM 1378 C CA . ALA A 1 169 ? -21.859 19.344 6.922 1 88.31 169 ALA A CA 1
ATOM 1379 C C . ALA A 1 169 ? -21.594 20.844 6.832 1 88.31 169 ALA A C 1
ATOM 1381 O O . ALA A 1 169 ? -20.672 21.281 6.141 1 88.31 169 ALA A O 1
ATOM 1382 N N . ASP A 1 170 ? -22.219 21.672 7.719 1 86 170 ASP A N 1
ATOM 1383 C CA . ASP A 1 170 ? -22.141 23.125 7.664 1 86 170 ASP A CA 1
ATOM 1384 C C . ASP A 1 170 ? -20.812 23.625 8.219 1 86 170 ASP A C 1
ATOM 1386 O O . ASP A 1 170 ? -20.391 24.75 7.926 1 86 170 ASP A O 1
ATOM 1390 N N . THR A 1 171 ? -20.156 22.766 9 1 88.38 171 THR A N 1
ATOM 1391 C CA . THR A 1 171 ? -18.906 23.188 9.633 1 88.38 171 THR A CA 1
ATOM 1392 C C . THR A 1 171 ? -17.703 22.625 8.898 1 88.38 171 THR A C 1
ATOM 1394 O O . THR A 1 171 ? -16.562 22.781 9.344 1 88.38 171 THR A O 1
ATOM 1397 N N . ALA A 1 172 ? -17.953 22.047 7.777 1 90.38 172 ALA A N 1
ATOM 1398 C CA . ALA A 1 172 ? -16.891 21.359 7.043 1 90.38 172 ALA A CA 1
ATOM 1399 C C . ALA A 1 172 ? -15.742 22.312 6.715 1 90.38 172 ALA A C 1
ATOM 1401 O O . ALA A 1 172 ? -14.578 21.984 6.945 1 90.38 172 ALA A O 1
ATOM 1402 N N . ASP A 1 173 ? -16.109 23.453 6.297 1 93 173 ASP A N 1
ATOM 1403 C CA . ASP A 1 173 ? -15.102 24.406 5.859 1 93 173 ASP A CA 1
ATOM 1404 C C . ASP A 1 173 ? -14.195 24.828 7.02 1 93 173 ASP A C 1
ATOM 1406 O O . ASP A 1 173 ? -12.977 24.891 6.871 1 93 173 ASP A O 1
ATOM 1410 N N . VAL A 1 174 ? -14.789 25.125 8.148 1 95 174 VAL A N 1
ATOM 1411 C CA . VAL A 1 174 ? -14.039 25.562 9.32 1 95 174 VAL A CA 1
ATOM 1412 C C . VAL A 1 174 ? -13.094 24.453 9.766 1 95 174 VAL A C 1
ATOM 1414 O O . VAL A 1 174 ? -11.914 24.688 10.008 1 95 174 VAL A O 1
ATOM 1417 N N . TRP A 1 175 ? -13.539 23.266 9.812 1 95.31 175 TRP A N 1
ATOM 1418 C CA . TRP A 1 175 ? -12.727 22.141 10.281 1 95.31 175 TRP A CA 1
ATOM 1419 C C . TRP A 1 175 ? -11.617 21.812 9.289 1 95.31 175 TRP A C 1
ATOM 1421 O O . TRP A 1 175 ? -10.492 21.5 9.688 1 95.31 175 TRP A O 1
ATOM 1431 N N . MET A 1 176 ? -11.93 21.875 8.031 1 95.56 176 MET A N 1
ATOM 1432 C CA . MET A 1 176 ? -10.898 21.609 7.039 1 95.56 176 MET A CA 1
ATOM 1433 C C . MET A 1 176 ? -9.75 22.609 7.168 1 95.56 176 MET A C 1
ATOM 1435 O O . MET A 1 176 ? -8.586 22.25 7.047 1 95.56 176 MET A O 1
ATOM 1439 N N . ARG A 1 177 ? -10.117 23.797 7.414 1 96.75 177 ARG A N 1
ATOM 1440 C CA . ARG A 1 177 ? -9.102 24.844 7.617 1 96.75 177 ARG A CA 1
ATOM 1441 C C . ARG A 1 177 ? -8.32 24.594 8.906 1 96.75 177 ARG A C 1
ATOM 1443 O O . ARG A 1 177 ? -7.109 24.797 8.945 1 96.75 177 ARG A O 1
ATOM 1450 N N . ILE A 1 178 ? -9 24.172 9.938 1 97.19 178 ILE A N 1
ATOM 1451 C CA . ILE A 1 178 ? -8.336 23.859 11.195 1 97.19 178 ILE A CA 1
ATOM 1452 C C . ILE A 1 178 ? -7.344 22.719 10.984 1 97.19 178 ILE A C 1
ATOM 1454 O O . ILE A 1 178 ? -6.188 22.812 11.406 1 97.19 178 ILE A O 1
ATOM 1458 N N . PHE A 1 179 ? -7.805 21.688 10.273 1 97.75 179 PHE A N 1
ATOM 1459 C CA . PHE A 1 179 ? -6.926 20.562 9.984 1 97.75 179 PHE A CA 1
ATOM 1460 C C . PHE A 1 179 ? -5.672 21.031 9.25 1 97.75 179 PHE A C 1
ATOM 1462 O O . PHE A 1 179 ? -4.555 20.688 9.656 1 97.75 179 PHE A O 1
ATOM 1469 N N . SER A 1 180 ? -5.863 21.766 8.258 1 97.5 180 SER A N 1
ATOM 1470 C CA . SER A 1 180 ? -4.762 22.219 7.414 1 97.5 180 SER A CA 1
ATOM 1471 C C . SER A 1 180 ? -3.785 23.078 8.203 1 97.5 180 SER A C 1
ATOM 1473 O O . SER A 1 180 ? -2.57 22.906 8.102 1 97.5 180 SER A O 1
ATOM 1475 N N . GLN A 1 181 ? -4.301 23.984 8.984 1 97.62 181 GLN A N 1
ATOM 1476 C CA . GLN A 1 181 ? -3.447 24.891 9.742 1 97.62 181 GLN A CA 1
ATOM 1477 C C . GLN A 1 181 ? -2.699 24.156 10.852 1 97.62 181 GLN A C 1
ATOM 1479 O O . GLN A 1 181 ? -1.523 24.438 11.102 1 97.62 181 GLN A O 1
ATOM 1484 N N . MET A 1 182 ? -3.391 23.281 11.523 1 97.44 182 MET A N 1
ATOM 1485 C CA . MET A 1 182 ? -2.75 22.516 12.594 1 97.44 182 MET A CA 1
ATOM 1486 C C . MET A 1 182 ? -1.638 21.641 12.039 1 97.44 182 MET A C 1
ATOM 1488 O O . MET A 1 182 ? -0.581 21.5 12.664 1 97.44 182 MET A O 1
ATOM 1492 N N . LEU A 1 183 ? -1.896 21.047 10.914 1 97.19 183 LEU A N 1
ATOM 1493 C CA . LEU A 1 183 ? -0.875 20.188 10.312 1 97.19 183 LEU A CA 1
ATOM 1494 C C . LEU A 1 183 ? 0.268 21.031 9.75 1 97.19 183 LEU A C 1
ATOM 1496 O O . LEU A 1 183 ? 1.418 20.578 9.727 1 97.19 183 LEU A O 1
ATOM 1500 N N . LEU A 1 184 ? -0.066 22.219 9.258 1 97.5 184 LEU A N 1
ATOM 1501 C CA . LEU A 1 184 ? 0.984 23.156 8.867 1 97.5 184 LEU A CA 1
ATOM 1502 C C . LEU A 1 184 ? 1.912 23.453 10.039 1 97.5 184 LEU A C 1
ATOM 1504 O O . LEU A 1 184 ? 3.137 23.406 9.898 1 97.5 184 LEU A O 1
ATOM 1508 N N . ILE A 1 185 ? 1.318 23.719 11.156 1 96.69 185 ILE A N 1
ATOM 1509 C CA . ILE A 1 185 ? 2.09 24 12.359 1 96.69 185 ILE A CA 1
ATOM 1510 C C . ILE A 1 185 ? 2.973 22.812 12.703 1 96.69 185 ILE A C 1
ATOM 1512 O O . ILE A 1 185 ? 4.164 22.969 12.984 1 96.69 185 ILE A O 1
ATOM 1516 N N . GLU A 1 186 ? 2.369 21.688 12.695 1 94.31 186 GLU A N 1
ATOM 1517 C CA . GLU A 1 186 ? 3.121 20.469 13.016 1 94.31 186 GLU A CA 1
ATOM 1518 C C . GLU A 1 186 ? 4.309 20.297 12.07 1 94.31 186 GLU A C 1
ATOM 1520 O O . GLU A 1 186 ? 5.418 19.984 12.516 1 94.31 186 GLU A O 1
ATOM 1525 N N . GLN A 1 187 ? 4.066 20.484 10.797 1 93.56 187 GLN A N 1
ATOM 1526 C CA . GLN A 1 187 ? 5.125 20.344 9.805 1 93.56 187 GLN A CA 1
ATOM 1527 C C . GLN A 1 187 ? 6.246 21.359 10.047 1 93.56 187 GLN A C 1
ATOM 1529 O O . GLN A 1 187 ? 7.426 21.016 9.945 1 93.56 187 GLN A O 1
ATOM 1534 N N . LEU A 1 188 ? 5.898 22.531 10.32 1 94.12 188 LEU A N 1
ATOM 1535 C CA . LEU A 1 188 ? 6.879 23.594 10.531 1 94.12 188 LEU A CA 1
ATOM 1536 C C . LEU A 1 188 ? 7.664 23.359 11.812 1 94.12 188 LEU A C 1
ATOM 1538 O O . LEU A 1 188 ? 8.867 23.641 11.875 1 94.12 188 LEU A O 1
ATOM 1542 N N . LEU A 1 189 ? 6.992 22.891 12.812 1 91.81 189 LEU A N 1
ATOM 1543 C CA . LEU A 1 189 ? 7.668 22.609 14.078 1 91.81 189 LEU A CA 1
ATOM 1544 C C . LEU A 1 189 ? 8.695 21.5 13.914 1 91.81 189 LEU A C 1
ATOM 1546 O O . LEU A 1 189 ? 9.758 21.531 14.539 1 91.81 189 LEU A O 1
ATOM 1550 N N . VAL A 1 190 ? 8.352 20.547 13.141 1 88.31 190 VAL A N 1
ATOM 1551 C CA . VAL A 1 190 ? 9.281 19.453 12.875 1 88.31 190 VAL A CA 1
ATOM 1552 C C . VAL A 1 190 ? 10.523 20 12.172 1 88.31 190 VAL A C 1
ATOM 1554 O O . VAL A 1 190 ? 11.648 19.641 12.531 1 88.31 190 VAL A O 1
ATOM 1557 N N . GLU A 1 191 ? 10.297 20.797 11.188 1 88.5 191 GLU A N 1
ATOM 1558 C CA . GLU A 1 191 ? 11.414 21.391 10.461 1 88.5 191 GLU A CA 1
ATOM 1559 C C . GLU A 1 191 ? 12.25 22.297 11.359 1 88.5 191 GLU A C 1
ATOM 1561 O O . GLU A 1 191 ? 13.477 22.328 11.266 1 88.5 191 GLU A O 1
ATOM 1566 N N . TYR A 1 192 ? 11.555 22.969 12.094 1 88 192 TYR A N 1
ATOM 1567 C CA . TYR A 1 192 ? 12.227 23.859 13.031 1 88 192 TYR A CA 1
ATOM 1568 C C . TYR A 1 192 ? 13.125 23.078 13.984 1 88 192 TYR A C 1
ATOM 1570 O O . TYR A 1 192 ? 14.266 23.469 14.234 1 88 192 TYR A O 1
ATOM 1578 N N . ARG A 1 193 ? 12.617 22.047 14.469 1 86.38 193 ARG A N 1
ATOM 1579 C CA . ARG A 1 193 ? 13.375 21.188 15.375 1 86.38 193 ARG A CA 1
ATOM 1580 C C . ARG A 1 193 ? 14.602 20.609 14.672 1 86.38 193 ARG A C 1
ATOM 1582 O O . ARG A 1 193 ? 15.672 20.516 15.273 1 86.38 193 ARG A O 1
ATOM 1589 N N . ALA A 1 194 ? 14.422 20.234 13.461 1 82.75 194 ALA A N 1
ATOM 1590 C CA . ALA A 1 194 ? 15.531 19.672 12.688 1 82.75 194 ALA A CA 1
ATOM 1591 C C . ALA A 1 194 ? 16.625 20.703 12.469 1 82.75 194 ALA A C 1
ATOM 1593 O O . ALA A 1 194 ? 17.812 20.375 12.516 1 82.75 194 ALA A O 1
ATOM 1594 N N . CYS A 1 195 ? 16.312 21.859 12.172 1 80 195 CYS A N 1
ATOM 1595 C CA . CYS A 1 195 ? 17.281 22.938 11.961 1 80 195 CYS A CA 1
ATOM 1596 C C . CYS A 1 195 ? 18.047 23.234 13.242 1 80 195 CYS A C 1
ATOM 1598 O O . CYS A 1 195 ? 19.25 23.5 13.203 1 80 195 CYS A O 1
ATOM 1600 N N . ARG A 1 196 ? 17.391 23.156 14.242 1 77.06 196 ARG A N 1
ATOM 1601 C CA . ARG A 1 196 ? 17.969 23.547 15.523 1 77.06 196 ARG A CA 1
ATOM 1602 C C . ARG A 1 196 ? 18.922 22.484 16.047 1 77.06 196 ARG A C 1
ATOM 1604 O O . ARG A 1 196 ? 19.953 22.797 16.641 1 77.06 196 ARG A O 1
ATOM 1611 N N . PHE A 1 197 ? 18.594 21.312 15.836 1 70.56 197 PHE A N 1
ATOM 1612 C CA . PHE A 1 197 ? 19.406 20.234 16.391 1 70.56 197 PHE A CA 1
ATOM 1613 C C . PHE A 1 197 ? 20.391 19.719 15.352 1 70.56 197 PHE A C 1
ATOM 1615 O O . PHE A 1 197 ? 20.875 18.578 15.461 1 70.56 197 PHE A O 1
ATOM 1622 N N . GLU A 1 198 ? 20.703 20.594 14.406 1 65.44 198 GLU A N 1
ATOM 1623 C CA . GLU A 1 198 ? 21.719 20.359 13.383 1 65.44 198 GLU A CA 1
ATOM 1624 C C . GLU A 1 198 ? 21.469 19.031 12.656 1 65.44 198 GLU A C 1
ATOM 1626 O O . GLU A 1 198 ? 22.406 18.297 12.352 1 65.44 198 GLU A O 1
ATOM 1631 N N . GLU A 1 199 ? 20.375 18.781 12.742 1 70 199 GLU A N 1
ATOM 1632 C CA . GLU A 1 199 ? 20.031 17.656 11.883 1 70 199 GLU A CA 1
ATOM 1633 C C . GLU A 1 199 ? 19.797 18.109 10.445 1 70 199 GLU A C 1
ATOM 1635 O O . GLU A 1 199 ? 19.797 19.312 10.156 1 70 199 GLU A O 1
ATOM 1640 N N . ARG A 1 200 ? 19.875 17.281 9.508 1 71.5 200 ARG A N 1
ATOM 1641 C CA . ARG A 1 200 ? 19.609 17.594 8.109 1 71.5 200 ARG A CA 1
ATOM 1642 C C . ARG A 1 200 ? 18.281 18.328 7.949 1 71.5 200 ARG A C 1
ATOM 1644 O O . ARG A 1 200 ? 17.234 17.812 8.344 1 71.5 200 ARG A O 1
ATOM 1651 N N . PRO A 1 201 ? 18.453 19.594 7.555 1 79 201 PRO A N 1
ATOM 1652 C CA . PRO A 1 201 ? 17.219 20.359 7.418 1 79 201 PRO A CA 1
ATOM 1653 C C . PRO A 1 201 ? 16.234 19.703 6.445 1 79 201 PRO A C 1
ATOM 1655 O O . PRO A 1 201 ? 16.641 18.969 5.547 1 79 201 PRO A O 1
ATOM 1658 N N . GLY A 1 202 ? 15 19.938 6.727 1 84.75 202 GLY A N 1
ATOM 1659 C CA . GLY A 1 202 ? 13.969 19.438 5.836 1 84.75 202 GLY A CA 1
ATOM 1660 C C . GLY A 1 202 ? 13.953 20.125 4.484 1 84.75 202 GLY A C 1
ATOM 1661 O O . GLY A 1 202 ? 14.641 21.125 4.289 1 84.75 202 GLY A O 1
ATOM 1662 N N . ARG A 1 203 ? 13.359 19.609 3.648 1 85.81 203 ARG A N 1
ATOM 1663 C CA . ARG A 1 203 ? 13.328 20.109 2.273 1 85.81 203 ARG A CA 1
ATOM 1664 C C . ARG A 1 203 ? 12.75 21.516 2.207 1 85.81 203 ARG A C 1
ATOM 1666 O O . ARG A 1 203 ? 13.195 22.328 1.401 1 85.81 203 ARG A O 1
ATOM 1673 N N . TYR A 1 204 ? 11.766 21.781 3.008 1 92.19 204 TYR A N 1
ATOM 1674 C CA . TYR A 1 204 ? 11.164 23.109 3.01 1 92.19 204 TYR A CA 1
ATOM 1675 C C . TYR A 1 204 ? 12.195 24.172 3.396 1 92.19 204 TYR A C 1
ATOM 1677 O O . TYR A 1 204 ? 12.352 25.188 2.705 1 92.19 204 TYR A O 1
ATOM 1685 N N . PHE A 1 205 ? 12.836 23.891 4.422 1 91.62 205 PHE A N 1
ATOM 1686 C CA . PHE A 1 205 ? 13.836 24.844 4.875 1 91.62 205 PHE A CA 1
ATOM 1687 C C . PHE A 1 205 ? 14.953 25 3.846 1 91.62 205 PHE A C 1
ATOM 1689 O O . PHE A 1 205 ? 15.469 26.094 3.637 1 91.62 205 PHE A O 1
ATOM 1696 N N . HIS A 1 206 ? 15.336 23.938 3.277 1 89.94 206 HIS A N 1
ATOM 1697 C CA . HIS A 1 206 ? 16.359 23.969 2.242 1 89.94 206 HIS A CA 1
ATOM 1698 C C . HIS A 1 206 ? 15.945 24.891 1.09 1 89.94 206 HIS A C 1
ATOM 1700 O O . HIS A 1 206 ? 16.734 25.719 0.635 1 89.94 206 HIS A O 1
ATOM 1706 N N . LEU A 1 207 ? 14.758 24.719 0.675 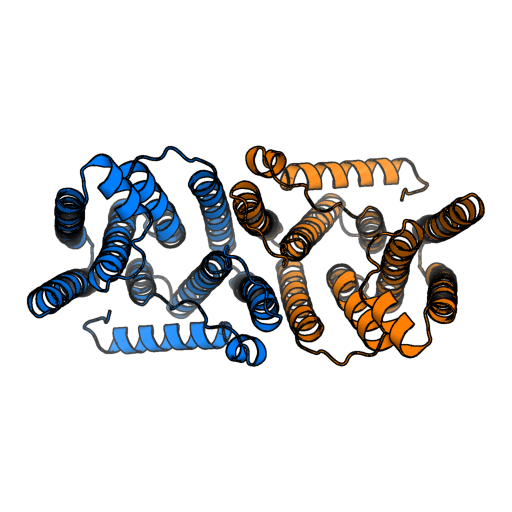1 92.31 207 LEU A N 1
ATOM 1707 C CA . LEU A 1 207 ? 14.258 25.547 -0.415 1 92.31 207 LEU A CA 1
ATOM 1708 C C . LEU A 1 207 ? 14.18 27.016 0.007 1 92.31 207 LEU A C 1
ATOM 1710 O O . LEU A 1 207 ? 14.586 27.906 -0.747 1 92.31 207 LEU A O 1
ATOM 1714 N N . LEU A 1 208 ? 13.719 27.188 1.18 1 93.56 208 LEU A N 1
ATOM 1715 C CA . LEU A 1 208 ? 13.57 28.547 1.704 1 93.56 208 LEU A CA 1
ATOM 1716 C C . LEU A 1 208 ? 14.922 29.219 1.849 1 93.56 208 LEU A C 1
ATOM 1718 O O . LEU A 1 208 ? 15.062 30.422 1.549 1 93.56 208 LEU A O 1
ATOM 1722 N N . SER A 1 209 ? 15.906 28.453 2.27 1 93.19 209 SER A N 1
ATOM 1723 C CA . SER A 1 209 ? 17.266 28.969 2.439 1 93.19 209 SER A CA 1
ATOM 1724 C C . SER A 1 209 ? 17.891 29.328 1.096 1 93.19 209 SER A C 1
ATOM 1726 O O . SER A 1 209 ? 18.656 30.297 1.003 1 93.19 209 SER A O 1
ATOM 1728 N N . GLN A 1 210 ? 17.594 28.562 0.179 1 92.69 210 GLN A N 1
ATOM 1729 C CA . GLN A 1 210 ? 18.094 28.844 -1.162 1 92.69 210 GLN A CA 1
ATOM 1730 C C . GLN A 1 210 ? 17.469 30.109 -1.73 1 92.69 210 GLN A C 1
ATOM 1732 O O . GLN A 1 210 ? 18.109 30.875 -2.457 1 92.69 210 GLN A O 1
ATOM 1737 N N . GLU A 1 211 ? 16.266 30.312 -1.402 1 94.75 211 GLU A N 1
ATOM 1738 C CA . GLU A 1 211 ? 15.523 31.453 -1.939 1 94.75 211 GLU A CA 1
ATOM 1739 C C . GLU A 1 211 ? 15.898 32.75 -1.229 1 94.75 211 GLU A C 1
ATOM 1741 O O . GLU A 1 211 ? 16 33.812 -1.859 1 94.75 211 GLU A O 1
ATOM 1746 N N . GLU A 1 212 ? 16.141 32.688 0.047 1 94.56 212 GLU A N 1
ATOM 1747 C CA . GLU A 1 212 ? 16.25 33.938 0.785 1 94.56 212 GLU A CA 1
ATOM 1748 C C . GLU A 1 212 ? 17.516 33.969 1.646 1 94.56 212 GLU A C 1
ATOM 1750 O O . GLU A 1 212 ? 17.828 34.969 2.277 1 94.56 212 GLU A O 1
ATOM 1755 N N . GLY A 1 213 ? 18.281 32.906 1.695 1 92.31 213 GLY A N 1
ATOM 1756 C CA . GLY A 1 213 ? 19.406 32.781 2.609 1 92.31 213 GLY A CA 1
ATOM 1757 C C . GLY A 1 213 ? 19.047 32.094 3.916 1 92.31 213 GLY A C 1
ATOM 1758 O O . GLY A 1 213 ? 17.891 32.156 4.352 1 92.31 213 GLY A O 1
ATOM 1759 N N . THR A 1 214 ? 19.922 31.578 4.562 1 88.38 214 THR A N 1
ATOM 1760 C CA . THR A 1 214 ? 19.703 30.719 5.73 1 88.38 214 THR A CA 1
ATOM 1761 C C . THR A 1 214 ? 19.078 31.516 6.871 1 88.38 214 THR A C 1
ATOM 1763 O O . THR A 1 214 ? 18.109 31.078 7.484 1 88.38 214 THR A O 1
ATOM 1766 N N . HIS A 1 215 ? 19.672 32.688 7.129 1 87.88 215 HIS A N 1
ATOM 1767 C CA . HIS A 1 215 ? 19.172 33.5 8.234 1 87.88 215 HIS A CA 1
ATOM 1768 C C . HIS A 1 215 ? 17.734 33.938 7.984 1 87.88 215 HIS A C 1
ATOM 1770 O O . HIS A 1 215 ? 16.875 33.844 8.867 1 87.88 215 HIS A O 1
ATOM 1776 N N . ASN A 1 216 ? 17.469 34.406 6.859 1 92.69 216 ASN A N 1
ATOM 1777 C CA . ASN A 1 216 ? 16.125 34.844 6.5 1 92.69 216 ASN A CA 1
ATOM 1778 C C . ASN A 1 216 ? 15.133 33.688 6.453 1 92.69 216 ASN A C 1
ATOM 1780 O O . ASN A 1 216 ? 13.953 33.844 6.766 1 92.69 216 ASN A O 1
ATOM 1784 N N . ALA A 1 217 ? 15.664 32.562 6.102 1 92.56 217 ALA A N 1
ATOM 1785 C CA . ALA A 1 217 ? 14.836 31.375 6.035 1 92.56 217 ALA A CA 1
ATOM 1786 C C . ALA A 1 217 ? 14.312 30.984 7.418 1 92.56 217 ALA A C 1
ATOM 1788 O O . ALA A 1 217 ? 13.141 30.625 7.562 1 92.56 217 ALA A O 1
ATOM 1789 N N . TYR A 1 218 ? 15.148 31.141 8.344 1 89 218 TYR A N 1
ATOM 1790 C CA . TYR A 1 218 ? 14.766 30.828 9.719 1 89 218 TYR A CA 1
ATOM 1791 C C . TYR A 1 218 ? 13.68 31.766 10.211 1 89 218 TYR A C 1
ATOM 1793 O O . TYR A 1 218 ? 12.68 31.312 10.789 1 89 218 TYR A O 1
ATOM 1801 N N . GLN A 1 219 ? 13.852 32.969 9.984 1 90.88 219 GLN A N 1
ATOM 1802 C CA . GLN A 1 219 ? 12.883 33.969 10.406 1 90.88 219 GL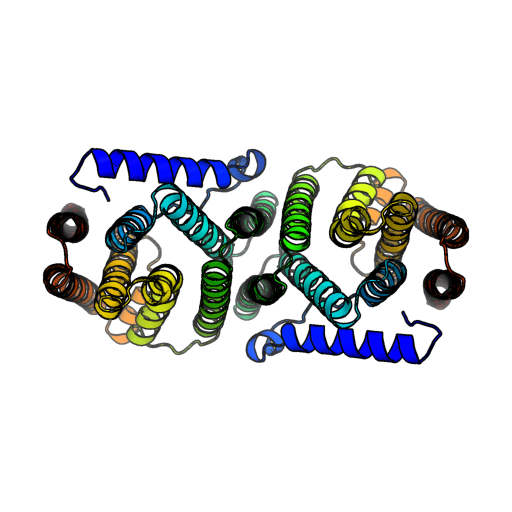N A CA 1
ATOM 1803 C C . GLN A 1 219 ? 11.547 33.812 9.695 1 90.88 219 GLN A C 1
ATOM 1805 O O . GLN A 1 219 ? 10.484 33.906 10.312 1 90.88 219 GLN A O 1
ATOM 1810 N N . SER A 1 220 ? 11.664 33.5 8.477 1 93.69 220 SER A N 1
ATOM 1811 C CA . SER A 1 220 ? 10.461 33.281 7.684 1 93.69 220 SER A CA 1
ATOM 1812 C C . SER A 1 220 ? 9.688 32.062 8.164 1 93.69 220 SER A C 1
ATOM 1814 O O . SER A 1 220 ? 8.453 32.094 8.227 1 93.69 220 SER A O 1
ATOM 1816 N N . MET A 1 221 ? 10.367 31.047 8.492 1 93.12 221 MET A N 1
ATOM 1817 C CA . MET A 1 221 ? 9.734 29.828 9.008 1 93.12 221 MET A CA 1
ATOM 1818 C C . MET A 1 221 ? 9 30.125 10.312 1 93.12 221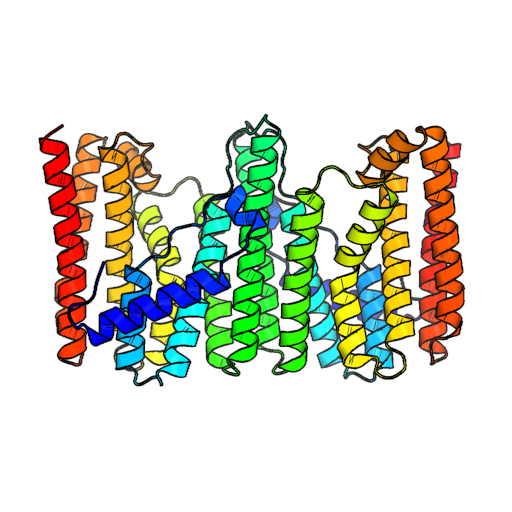 MET A C 1
ATOM 1820 O O . MET A 1 221 ? 7.852 29.703 10.492 1 93.12 221 MET A O 1
ATOM 1824 N N . LEU A 1 222 ? 9.656 30.906 11.156 1 92.31 222 LEU A N 1
ATOM 1825 C CA . LEU A 1 222 ? 9.047 31.266 12.438 1 92.31 222 LEU A CA 1
ATOM 1826 C C . LEU A 1 222 ? 7.812 32.125 12.234 1 92.31 222 LEU A C 1
ATOM 1828 O O . LEU A 1 222 ? 6.809 31.953 12.93 1 92.31 222 LEU A O 1
ATOM 1832 N N . GLN A 1 223 ? 7.949 33 11.344 1 94.25 223 GLN A N 1
ATOM 1833 C CA . GLN A 1 223 ? 6.816 33.844 11.023 1 94.25 223 GLN A CA 1
ATOM 1834 C C . GLN A 1 223 ? 5.629 33.031 10.523 1 94.25 223 GLN A C 1
ATOM 1836 O O . GLN A 1 223 ? 4.48 33.312 10.867 1 94.25 223 GLN A O 1
ATOM 1841 N N . ASN A 1 224 ? 5.906 32.062 9.734 1 94.94 224 ASN A N 1
ATOM 1842 C CA . ASN A 1 224 ? 4.852 31.203 9.211 1 94.94 224 ASN A CA 1
ATOM 1843 C C . ASN A 1 224 ? 4.176 30.391 10.32 1 94.94 224 ASN A C 1
ATOM 1845 O O . ASN A 1 224 ? 2.965 30.172 10.281 1 94.94 224 ASN A O 1
ATOM 1849 N N . VAL A 1 225 ? 4.934 29.984 11.305 1 95.44 225 VAL A N 1
ATOM 1850 C CA . VAL A 1 225 ? 4.363 29.266 12.438 1 95.44 225 VAL A CA 1
ATOM 1851 C C . VAL A 1 225 ? 3.412 30.172 13.203 1 95.44 225 VAL A C 1
ATOM 1853 O O . VAL A 1 225 ? 2.295 29.781 13.547 1 95.44 225 VAL A O 1
ATOM 1856 N N . HIS A 1 226 ? 3.857 31.375 13.438 1 95.5 226 HIS A N 1
ATOM 1857 C CA . HIS A 1 226 ? 3.049 32.344 14.18 1 95.5 226 HIS A CA 1
ATOM 1858 C C . HIS A 1 226 ? 1.764 32.688 13.438 1 95.5 226 HIS A C 1
ATOM 1860 O O . HIS A 1 226 ? 0.697 32.781 14.039 1 95.5 226 HIS A O 1
ATOM 1866 N N . LYS A 1 227 ? 1.962 32.844 12.18 1 96.81 227 LYS A N 1
ATOM 1867 C CA . LYS A 1 227 ? 0.791 33.125 11.352 1 96.81 227 LYS A CA 1
ATOM 1868 C C . LYS A 1 227 ? -0.213 31.984 11.414 1 96.81 227 LYS A C 1
ATOM 1870 O O . LYS A 1 227 ? -1.419 32.219 11.531 1 96.81 227 LYS A O 1
ATOM 1875 N N . ALA A 1 228 ? 0.275 30.75 11.32 1 96.81 228 ALA A N 1
ATOM 1876 C CA . ALA A 1 228 ? -0.589 29.578 11.367 1 96.81 228 ALA A CA 1
ATOM 1877 C C . ALA A 1 228 ? -1.273 29.469 12.727 1 96.81 228 ALA A C 1
ATOM 1879 O O . ALA A 1 228 ? -2.455 29.125 12.805 1 96.81 228 ALA A O 1
ATOM 1880 N N . LEU A 1 229 ? -0.558 29.75 13.797 1 96.88 229 LEU A N 1
ATOM 1881 C CA . LEU A 1 229 ? -1.122 29.719 15.148 1 96.88 229 LEU A CA 1
ATOM 1882 C C . LEU A 1 229 ? -2.242 30.734 15.297 1 96.88 229 LEU A C 1
ATOM 1884 O O . LEU A 1 229 ? -3.295 30.438 15.859 1 96.88 229 LEU A O 1
ATOM 1888 N N . HIS A 1 230 ? -1.945 31.891 14.781 1 97.19 230 HIS A N 1
ATOM 1889 C CA . HIS A 1 230 ? -2.943 32.969 14.828 1 97.19 230 HIS A CA 1
ATOM 1890 C C . HIS A 1 230 ? -4.211 32.562 14.086 1 97.19 230 HIS A C 1
ATOM 1892 O O . HIS A 1 230 ? -5.32 32.75 14.586 1 97.19 230 HIS A O 1
ATOM 1898 N N . GLN A 1 231 ? -4.043 32.031 12.961 1 97.06 231 GLN A N 1
ATOM 1899 C CA . GLN A 1 231 ? -5.184 31.562 12.172 1 97.06 231 GLN A CA 1
ATOM 1900 C C . GLN A 1 231 ? -5.953 30.469 12.898 1 97.06 231 GLN A C 1
ATOM 1902 O O . GLN A 1 231 ? -7.188 30.453 12.883 1 97.06 231 GLN A O 1
ATOM 1907 N N . CYS A 1 232 ? -5.262 29.547 13.508 1 96.75 232 CYS A N 1
ATOM 1908 C CA . CYS A 1 232 ? -5.91 28.469 14.25 1 96.75 232 CYS A CA 1
ATOM 1909 C C . CYS A 1 232 ? -6.738 29.016 15.406 1 96.75 232 CYS A C 1
ATOM 1911 O O . CYS A 1 232 ? -7.844 28.547 15.664 1 96.75 232 CYS A O 1
ATOM 1913 N N . ARG A 1 233 ? -6.219 29.984 16.094 1 96.44 233 ARG A N 1
ATOM 1914 C CA . ARG A 1 233 ? -6.941 30.609 17.188 1 96.44 233 ARG A CA 1
ATOM 1915 C C . ARG A 1 233 ? -8.242 31.234 16.703 1 96.44 233 ARG A C 1
ATOM 1917 O O . ARG A 1 233 ? -9.281 31.109 17.359 1 96.44 233 ARG A O 1
ATOM 1924 N N . LYS A 1 234 ? -8.156 31.891 15.562 1 96.94 234 LYS A N 1
ATOM 1925 C CA . LYS A 1 234 ? -9.336 32.5 14.977 1 96.94 234 LYS A CA 1
ATOM 1926 C C . LYS A 1 234 ? -10.367 31.453 14.57 1 96.94 234 LYS A C 1
ATOM 1928 O O . LYS A 1 234 ? -11.562 31.625 14.805 1 96.94 234 LYS A O 1
ATOM 1933 N N . LEU A 1 235 ? -9.914 30.391 13.984 1 96.69 235 LEU A N 1
ATOM 1934 C CA . LEU A 1 235 ? -10.805 29.344 13.508 1 96.69 235 LEU A CA 1
ATOM 1935 C C . LEU A 1 235 ? -11.453 28.609 14.672 1 96.69 235 LEU A C 1
ATOM 1937 O O . LEU A 1 235 ? -12.617 28.203 14.594 1 96.69 235 LEU A O 1
ATOM 1941 N N . THR A 1 236 ? -10.68 28.359 15.719 1 95.88 236 THR A N 1
ATOM 1942 C CA . THR A 1 236 ? -11.188 27.672 16.891 1 95.88 236 THR A CA 1
ATOM 1943 C C . THR A 1 236 ? -12.391 28.391 17.484 1 95.88 236 THR A C 1
ATOM 1945 O O . THR A 1 236 ? -13.32 27.766 17.984 1 95.88 236 THR A O 1
ATOM 1948 N N . ALA A 1 237 ? -12.367 29.703 17.375 1 94.25 237 ALA A N 1
ATOM 1949 C CA . ALA A 1 237 ? -13.461 30.531 17.891 1 94.25 237 ALA A CA 1
ATOM 1950 C C . ALA A 1 237 ? -14.75 30.281 17.109 1 94.25 237 ALA A C 1
ATOM 1952 O O . ALA A 1 237 ? -15.844 30.531 17.609 1 94.25 237 ALA A O 1
ATOM 1953 N N . LEU A 1 238 ? -14.656 29.797 15.922 1 94.5 238 LEU A N 1
ATOM 1954 C CA . LEU A 1 238 ? -15.805 29.594 15.047 1 94.5 238 LEU A CA 1
ATOM 1955 C C . LEU A 1 238 ? -16.391 28.203 15.242 1 94.5 238 LEU A C 1
ATOM 1957 O O . LEU A 1 238 ? -17.469 27.891 14.703 1 94.5 238 LEU A O 1
ATOM 1961 N N . VAL A 1 239 ? -15.695 27.359 15.977 1 93.75 239 VAL A N 1
ATOM 1962 C CA . VAL A 1 239 ? -16.141 25.984 16.172 1 93.75 239 VAL A CA 1
ATOM 1963 C C . VAL A 1 239 ? -17.328 25.969 17.125 1 93.75 239 VAL A C 1
ATOM 1965 O O . VAL A 1 239 ? -17.359 26.703 18.125 1 93.75 239 VAL A O 1
ATOM 1968 N N . GLU A 1 240 ? -18.25 25.156 16.797 1 88.5 240 GLU A N 1
ATOM 1969 C CA . GLU A 1 240 ? -19.438 25.016 17.625 1 88.5 240 GLU A CA 1
ATOM 1970 C C . GLU A 1 240 ? -19.188 24.109 18.828 1 88.5 240 GLU A C 1
ATOM 1972 O O . GLU A 1 240 ? -18.359 23.188 18.75 1 88.5 240 GLU A O 1
ATOM 1977 N N . GLY A 1 241 ? -19.859 24.312 19.891 1 88.94 241 GLY A N 1
ATOM 1978 C CA . GLY A 1 241 ? -19.719 23.5 21.078 1 88.94 241 GLY A CA 1
ATOM 1979 C C . GLY A 1 241 ? -18.609 23.984 22.016 1 88.94 241 GLY A C 1
ATOM 1980 O O . GLY A 1 241 ? -17.453 24.062 21.609 1 88.94 241 GLY A O 1
ATOM 1981 N N . GLU A 1 242 ? -18.875 24.25 23.109 1 91.81 242 GLU A N 1
ATOM 1982 C CA . GLU A 1 242 ? -17.922 24.828 24.062 1 91.81 242 GLU A CA 1
ATOM 1983 C C . GLU A 1 242 ? -16.844 23.828 24.438 1 91.81 242 GLU A C 1
ATOM 1985 O O . GLU A 1 242 ? -15.672 24.188 24.562 1 91.81 242 GLU A O 1
ATOM 1990 N N . GLU A 1 243 ? -17.234 22.641 24.578 1 91.69 243 GLU A N 1
ATOM 1991 C CA . GLU A 1 243 ? -16.266 21.609 24.969 1 91.69 243 GLU A CA 1
ATOM 1992 C C . GLU A 1 243 ? -15.234 21.391 23.875 1 91.69 243 GLU A C 1
ATOM 1994 O O . GLU A 1 243 ? -14.031 21.344 24.141 1 91.69 243 GLU A O 1
ATOM 1999 N N . CYS A 1 244 ? -15.695 21.266 22.688 1 93.25 244 CYS A N 1
ATOM 2000 C CA . CYS A 1 244 ? -14.812 21.062 21.547 1 93.25 244 CYS A CA 1
ATOM 2001 C C . CYS A 1 244 ? -13.906 22.281 21.344 1 93.25 244 CYS A C 1
ATOM 2003 O O . CYS A 1 244 ? -12.711 22.125 21.078 1 93.25 244 CYS A O 1
ATOM 2005 N N . ARG A 1 245 ? -14.469 23.406 21.484 1 94.81 245 ARG A N 1
ATOM 2006 C CA . ARG A 1 245 ? -13.727 24.656 21.312 1 94.81 245 ARG A CA 1
ATOM 2007 C C . ARG A 1 245 ? -12.609 24.75 22.344 1 94.81 245 ARG A C 1
ATOM 2009 O O . ARG A 1 245 ? -11.484 25.141 22.016 1 94.81 245 ARG A O 1
ATOM 2016 N N . THR A 1 246 ? -12.922 24.391 23.547 1 95.81 246 THR A N 1
ATOM 2017 C CA . THR A 1 246 ? -11.945 24.469 24.641 1 95.81 246 THR A CA 1
ATOM 2018 C C . THR A 1 246 ? -10.797 23.5 24.406 1 95.81 246 THR A C 1
ATOM 2020 O O . THR A 1 246 ? -9.633 23.844 24.609 1 95.81 246 THR A O 1
ATOM 2023 N N . GLU A 1 247 ? -11.117 22.344 24 1 96.31 247 GLU A N 1
ATOM 2024 C CA . GLU A 1 247 ? -10.094 21.328 23.734 1 96.31 247 GLU A CA 1
ATOM 2025 C C . GLU A 1 247 ? -9.203 21.766 22.562 1 96.31 247 GLU A C 1
ATOM 2027 O O . GLU A 1 247 ? -7.98 21.578 22.609 1 96.31 247 GLU A O 1
ATOM 2032 N N . LEU A 1 248 ? -9.82 22.281 21.531 1 95.62 248 LEU A N 1
ATOM 2033 C CA . LEU A 1 248 ? -9.062 22.734 20.359 1 95.62 248 LEU A CA 1
ATOM 2034 C C . LEU A 1 248 ? -8.125 23.875 20.734 1 95.62 248 LEU A C 1
ATOM 2036 O O . LEU A 1 248 ? -6.98 23.922 20.281 1 95.62 248 LEU A O 1
ATOM 2040 N N . LYS A 1 249 ? -8.656 24.781 21.531 1 95.94 249 LYS A N 1
ATOM 2041 C CA . LYS A 1 249 ? -7.828 25.891 22.016 1 95.94 249 LYS A CA 1
ATOM 2042 C C . LYS A 1 249 ? -6.613 25.359 22.781 1 95.94 249 LYS A C 1
ATOM 2044 O O . LYS A 1 249 ? -5.504 25.875 22.625 1 95.94 249 LYS A O 1
ATOM 2049 N N . HIS A 1 250 ? -6.879 24.406 23.562 1 96.31 250 HIS A N 1
ATOM 2050 C CA . HIS A 1 250 ? -5.805 23.797 24.344 1 96.31 250 HIS A CA 1
ATOM 2051 C C . HIS A 1 250 ? -4.758 23.172 23.438 1 96.31 250 HIS A C 1
ATOM 2053 O O . HIS A 1 250 ? -3.557 23.312 23.672 1 96.31 250 HIS A O 1
ATOM 2059 N N . LEU A 1 251 ? -5.141 22.5 22.391 1 95.88 251 LEU A N 1
ATOM 2060 C CA . LEU A 1 251 ? -4.223 21.859 21.453 1 95.88 251 LEU A CA 1
ATOM 2061 C C . LEU A 1 251 ? -3.379 22.906 20.734 1 95.88 251 LEU A C 1
ATOM 2063 O O . LEU A 1 251 ? -2.178 22.719 20.531 1 95.88 251 LEU A O 1
ATOM 2067 N N . VAL A 1 252 ? -4.031 23.984 20.359 1 96 252 VAL A N 1
ATOM 2068 C CA . VAL A 1 252 ? -3.322 25.062 19.688 1 96 252 VAL A CA 1
ATOM 2069 C C . VAL A 1 252 ? -2.256 25.656 20.609 1 96 252 VAL A C 1
ATOM 2071 O O . VAL A 1 252 ? -1.121 25.891 20.188 1 96 252 VAL A O 1
ATOM 2074 N N . GLU A 1 253 ? -2.625 25.828 21.828 1 95.31 253 GLU A N 1
ATOM 2075 C CA . GLU A 1 253 ? -1.693 26.406 22.781 1 95.31 253 GLU A CA 1
ATOM 2076 C C . GLU A 1 253 ? -0.542 25.453 23.078 1 95.31 253 GLU A C 1
ATOM 2078 O O . GLU A 1 253 ? 0.584 25.891 23.328 1 95.31 253 GLU A O 1
ATOM 2083 N N . GLN A 1 254 ? -0.792 24.234 23.031 1 94 254 GLN A N 1
ATOM 2084 C CA . GLN A 1 254 ? 0.28 23.25 23.219 1 94 254 GLN A CA 1
ATOM 2085 C C . GLN A 1 254 ? 1.308 23.359 22.094 1 94 254 GLN A C 1
ATOM 2087 O O . GLN A 1 254 ? 2.508 23.203 22.328 1 94 254 GLN A O 1
ATOM 2092 N N . CYS A 1 255 ? 0.831 23.594 20.922 1 92.94 255 CYS A N 1
ATOM 2093 C CA . CYS A 1 255 ? 1.744 23.781 19.797 1 92.94 255 CYS A CA 1
ATOM 2094 C C . CYS A 1 255 ? 2.584 25.031 19.984 1 92.94 255 CYS A C 1
ATOM 2096 O O . CYS A 1 255 ? 3.783 25.031 19.703 1 92.94 255 CYS A O 1
ATOM 2098 N N . ALA A 1 256 ? 1.913 26.031 20.453 1 93.25 256 ALA A N 1
ATOM 2099 C CA . ALA A 1 256 ? 2.613 27.281 20.719 1 93.25 256 ALA A CA 1
ATOM 2100 C C . ALA A 1 256 ? 3.686 27.094 21.797 1 93.25 256 ALA A C 1
ATOM 2102 O O . ALA A 1 256 ? 4.777 27.672 21.688 1 93.25 256 ALA A O 1
ATOM 2103 N N . GLU A 1 257 ? 3.328 26.328 22.766 1 92.56 257 GLU A N 1
ATOM 2104 C CA . GLU A 1 257 ? 4.27 26.062 23.844 1 92.56 257 GLU A CA 1
ATOM 2105 C C . GLU A 1 257 ? 5.469 25.266 23.344 1 92.56 257 GLU A C 1
ATOM 2107 O O . GLU A 1 257 ? 6.594 25.453 23.812 1 92.56 257 GLU A O 1
ATOM 2112 N N . GLU A 1 258 ? 5.156 24.344 22.516 1 88.75 258 GLU A N 1
ATOM 2113 C CA . GLU A 1 258 ? 6.242 23.562 21.938 1 88.75 258 GLU A CA 1
ATOM 2114 C C . GLU A 1 258 ? 7.223 24.453 21.188 1 88.75 258 GLU A C 1
ATOM 2116 O O . GLU A 1 258 ? 8.438 24.25 21.25 1 88.75 258 GLU A O 1
ATOM 2121 N N . LEU A 1 259 ? 6.742 25.375 20.438 1 87.44 259 LEU A N 1
ATOM 2122 C CA . LEU A 1 259 ? 7.582 26.328 19.719 1 87.44 259 LEU A CA 1
ATOM 2123 C C . LEU A 1 259 ? 8.453 27.125 20.688 1 87.44 259 LEU A C 1
ATOM 2125 O O . LEU A 1 259 ? 9.648 27.297 20.469 1 87.44 259 LEU A O 1
ATOM 2129 N N . ASP A 1 260 ? 7.809 27.562 21.75 1 87.31 260 ASP A N 1
ATOM 2130 C CA . ASP A 1 260 ? 8.508 28.375 22.75 1 87.31 260 ASP A CA 1
ATOM 2131 C C . ASP A 1 260 ? 9.602 27.562 23.438 1 87.31 260 ASP A C 1
ATOM 2133 O O . ASP A 1 260 ? 10.68 28.094 23.734 1 87.31 260 ASP A O 1
ATOM 2137 N N . ASN A 1 261 ? 9.242 26.328 23.641 1 83.62 261 ASN A N 1
ATOM 2138 C CA . ASN A 1 261 ? 10.219 25.453 24.281 1 83.62 261 ASN A CA 1
ATOM 2139 C C . ASN A 1 261 ? 11.43 25.203 23.375 1 83.62 261 ASN A C 1
ATOM 2141 O O . ASN A 1 261 ? 12.562 25.125 23.859 1 83.62 261 ASN A O 1
ATOM 2145 N N . GLN A 1 262 ? 11.195 25.062 22.125 1 78.88 262 GLN A N 1
ATOM 2146 C CA . GLN A 1 262 ? 12.281 24.859 21.172 1 78.88 262 GLN A CA 1
ATOM 2147 C C . GLN A 1 262 ? 13.141 26.109 21.031 1 78.88 262 GLN A C 1
ATOM 2149 O O . GLN A 1 262 ? 14.367 26.016 20.891 1 78.88 262 GLN A O 1
ATOM 2154 N N . LYS A 1 263 ? 12.57 27.297 21.078 1 75.31 263 LYS A N 1
ATOM 2155 C CA . LYS A 1 263 ? 13.297 28.562 21.031 1 75.31 263 LYS A CA 1
ATOM 2156 C C . LYS A 1 263 ? 14.203 28.719 22.25 1 75.31 263 LYS A C 1
ATOM 2158 O O . LYS A 1 263 ? 15.352 29.156 22.125 1 75.31 263 LYS A O 1
ATOM 2163 N N . ALA A 1 264 ? 13.656 28.359 23.312 1 69.19 264 ALA A N 1
ATOM 2164 C CA . ALA A 1 264 ? 14.391 28.5 24.578 1 69.19 264 ALA A CA 1
ATOM 2165 C C . ALA A 1 264 ? 15.617 27.594 24.594 1 69.19 264 ALA A C 1
ATOM 2167 O O . ALA A 1 264 ? 16.688 28 25.047 1 69.19 264 ALA A O 1
ATOM 2168 N N . ARG A 1 265 ? 15.508 26.438 24.156 1 68.44 265 ARG A N 1
ATOM 2169 C CA . ARG A 1 265 ? 16.609 25.484 24.141 1 68.44 265 ARG A CA 1
ATOM 2170 C C . ARG A 1 265 ? 17.719 25.938 23.219 1 68.44 265 ARG A C 1
ATOM 2172 O O . ARG A 1 265 ? 18.906 25.719 23.5 1 68.44 265 ARG A O 1
ATOM 2179 N N . ALA A 1 266 ? 17.406 26.547 22.125 1 63.97 266 ALA A N 1
ATOM 2180 C CA . ALA A 1 266 ? 18.391 27.031 21.141 1 63.97 266 ALA A CA 1
ATOM 2181 C C . ALA A 1 266 ? 19.203 28.188 21.719 1 63.97 266 ALA A C 1
ATOM 2183 O O . ALA A 1 266 ? 20.391 28.328 21.406 1 63.97 266 ALA A O 1
ATOM 2184 N N . GLU A 1 267 ? 18.484 29.016 22.453 1 58.34 267 GLU A N 1
ATOM 2185 C CA . GLU A 1 267 ? 19.188 30.141 23.062 1 58.34 267 GLU A CA 1
ATOM 2186 C C . GLU A 1 267 ? 20.172 29.672 24.125 1 58.34 267 GLU A C 1
ATOM 2188 O O . GLU A 1 267 ? 21.141 30.359 24.438 1 58.34 267 GLU A O 1
ATOM 2193 N N . GLU A 1 268 ? 19.891 28.438 24.656 1 56.88 268 GLU A N 1
ATOM 2194 C CA . GLU A 1 268 ? 20.766 27.891 25.688 1 56.88 268 GLU A CA 1
ATOM 2195 C C . GLU A 1 268 ? 21.953 27.156 25.078 1 56.88 268 GLU A C 1
ATOM 2197 O O . GLU A 1 268 ? 22.953 26.906 25.766 1 56.88 268 GLU A O 1
ATOM 2202 N N . MET A 1 269 ? 21.859 26.734 23.906 1 49.31 269 MET A N 1
ATOM 2203 C CA . MET A 1 269 ? 23.031 26.125 23.266 1 49.31 269 MET A CA 1
ATOM 2204 C C . MET A 1 269 ? 23.953 27.203 22.672 1 49.31 269 MET A C 1
ATOM 2206 O O . MET A 1 269 ? 23.484 28.219 22.188 1 49.31 269 MET A O 1
ATOM 2210 N N . MET B 1 1 ? 0.258 -16.391 -23 1 78.31 1 MET B N 1
ATOM 2211 C CA . MET B 1 1 ? -0.753 -17.422 -22.75 1 78.31 1 MET B CA 1
ATOM 2212 C C . MET B 1 1 ? -2.125 -16.953 -23.234 1 78.31 1 MET B C 1
ATOM 2214 O O . MET B 1 1 ? -2.486 -15.789 -23.078 1 78.31 1 MET B O 1
ATOM 2218 N N . SER B 1 2 ? -2.814 -17.828 -24.062 1 85.31 2 SER B N 1
ATOM 2219 C CA . SER B 1 2 ? -4.102 -17.469 -24.656 1 85.31 2 SER B CA 1
ATOM 2220 C C . SER B 1 2 ? -5.109 -18.609 -24.516 1 85.31 2 SER B C 1
ATOM 2222 O O . SER B 1 2 ? -4.723 -19.766 -24.312 1 85.31 2 SER B O 1
ATOM 2224 N N . LEU B 1 3 ? -6.32 -18.297 -24.531 1 89.56 3 LEU B N 1
ATOM 2225 C CA . LEU B 1 3 ? -7.395 -19.281 -24.516 1 89.56 3 LEU B CA 1
ATOM 2226 C C . LEU B 1 3 ? -7.762 -19.688 -25.953 1 89.56 3 LEU B C 1
ATOM 2228 O O . LEU B 1 3 ? -7.43 -18.984 -26.906 1 89.56 3 LEU B O 1
ATOM 2232 N N . LEU B 1 4 ? -8.383 -20.812 -26.125 1 86.5 4 LEU B N 1
ATOM 2233 C CA . LEU B 1 4 ? -8.719 -21.391 -27.422 1 86.5 4 LEU B CA 1
ATOM 2234 C C . LEU B 1 4 ? -9.898 -20.656 -28.062 1 86.5 4 LEU B C 1
ATOM 2236 O O . LEU B 1 4 ? -9.844 -20.281 -29.234 1 86.5 4 LEU B O 1
ATOM 2240 N N . ARG B 1 5 ? -10.945 -20.406 -27.297 1 90.56 5 ARG B N 1
ATOM 2241 C CA . ARG B 1 5 ? -12.172 -19.812 -27.812 1 90.56 5 ARG B CA 1
ATOM 2242 C C . ARG B 1 5 ? -12.008 -18.312 -28.031 1 90.56 5 ARG B C 1
ATOM 2244 O O . ARG B 1 5 ? -11.555 -17.594 -27.141 1 90.56 5 ARG B O 1
ATOM 2251 N N . ASP B 1 6 ? -12.43 -17.938 -29.062 1 90.56 6 ASP B N 1
ATOM 2252 C CA . ASP B 1 6 ? -12.266 -16.547 -29.469 1 90.56 6 ASP B CA 1
ATOM 2253 C C . ASP B 1 6 ? -13.023 -15.602 -28.531 1 90.56 6 ASP B C 1
ATOM 2255 O O . ASP B 1 6 ? -12.547 -14.508 -28.219 1 90.56 6 ASP B O 1
ATOM 2259 N N . ASP B 1 7 ? -14.18 -16.031 -28.203 1 91.56 7 ASP B N 1
ATOM 2260 C CA . ASP B 1 7 ? -14.961 -15.18 -27.312 1 91.56 7 ASP B CA 1
ATOM 2261 C C . ASP B 1 7 ? -14.281 -15.031 -25.953 1 91.56 7 ASP B C 1
ATOM 2263 O O . ASP B 1 7 ? -14.312 -13.945 -25.359 1 91.56 7 ASP B O 1
ATOM 2267 N N . PHE B 1 8 ? -13.695 -16.125 -25.516 1 92.88 8 PHE B N 1
ATOM 2268 C CA . PHE B 1 8 ? -12.938 -16.062 -24.281 1 92.88 8 PHE B CA 1
ATOM 2269 C C . PHE B 1 8 ? -11.719 -15.156 -24.438 1 92.88 8 PHE B C 1
ATOM 2271 O O . PHE B 1 8 ? -11.406 -14.367 -23.531 1 92.88 8 PHE B O 1
ATOM 2278 N N . GLN B 1 9 ? -11.07 -15.258 -25.578 1 94 9 GLN B N 1
ATOM 2279 C CA . GLN B 1 9 ? -9.883 -14.453 -25.828 1 94 9 GLN B CA 1
ATOM 2280 C C . GLN B 1 9 ? -10.211 -12.969 -25.844 1 94 9 GLN B C 1
ATOM 2282 O O . GLN B 1 9 ? -9.453 -12.148 -25.312 1 94 9 GLN B O 1
ATOM 2287 N N . GLU B 1 10 ? -11.273 -12.68 -26.453 1 94 10 GLU B N 1
ATOM 2288 C CA . GLU B 1 10 ? -11.703 -11.289 -26.516 1 94 10 GLU B CA 1
ATOM 2289 C C . GLU B 1 10 ? -12.008 -10.742 -25.125 1 94 10 GLU B C 1
ATOM 2291 O O . GLU B 1 10 ? -11.695 -9.586 -24.828 1 94 10 GLU B O 1
ATOM 2296 N N . GLU B 1 11 ? -12.617 -11.602 -24.359 1 94.19 11 GLU B N 1
ATOM 2297 C CA . GLU B 1 11 ? -12.938 -11.195 -23 1 94.19 11 GLU B CA 1
ATOM 2298 C C . GLU B 1 11 ? -11.672 -10.977 -22.172 1 94.19 11 GLU B C 1
ATOM 2300 O O . GLU B 1 11 ? -11.578 -10 -21.422 1 94.19 11 GLU B O 1
ATOM 2305 N N . ILE B 1 12 ? -10.742 -11.859 -22.312 1 95.94 12 ILE B N 1
ATOM 2306 C CA . ILE B 1 12 ? -9.477 -11.75 -21.578 1 95.94 12 ILE B CA 1
ATOM 2307 C C . ILE B 1 12 ? -8.758 -10.469 -21.984 1 95.94 12 ILE B C 1
ATOM 2309 O O . ILE B 1 12 ? -8.25 -9.734 -21.125 1 95.94 12 ILE B O 1
ATOM 2313 N N . GLU B 1 13 ? -8.734 -10.227 -23.25 1 95.56 13 GLU B N 1
ATOM 2314 C CA . GLU B 1 13 ? -8.086 -9.023 -23.75 1 95.56 13 GLU B CA 1
ATOM 2315 C C . GLU B 1 13 ? -8.758 -7.762 -23.219 1 95.56 13 GLU B C 1
ATOM 2317 O O . GLU B 1 13 ? -8.086 -6.789 -22.875 1 95.56 13 GLU B O 1
ATOM 2322 N N . SER B 1 14 ? -10.039 -7.855 -23.203 1 96 14 SER B N 1
ATOM 2323 C CA . SER B 1 14 ? -10.797 -6.73 -22.656 1 96 14 SER B CA 1
ATOM 2324 C C . SER B 1 14 ? -10.484 -6.512 -21.188 1 96 14 SER B C 1
ATOM 2326 O O . SER B 1 14 ? -10.344 -5.367 -20.734 1 96 14 SER B O 1
ATOM 2328 N N . ILE B 1 15 ? -10.367 -7.562 -20.469 1 96.31 15 ILE B N 1
ATOM 2329 C CA . ILE B 1 15 ? -10.055 -7.488 -19.031 1 96.31 15 ILE B CA 1
ATOM 2330 C C . ILE B 1 15 ? -8.641 -6.934 -18.844 1 96.31 15 ILE B C 1
ATOM 2332 O O . ILE B 1 15 ? -8.422 -6.059 -18.016 1 96.31 15 ILE B O 1
ATOM 2336 N N . VAL B 1 16 ? -7.754 -7.395 -19.625 1 96.12 16 VAL B N 1
ATOM 2337 C CA . VAL B 1 16 ? -6.367 -6.938 -19.547 1 96.12 16 VAL B CA 1
ATOM 2338 C C . VAL B 1 16 ? -6.293 -5.445 -19.875 1 96.12 16 VAL B C 1
ATOM 2340 O O . VAL B 1 16 ? -5.57 -4.699 -19.203 1 96.12 16 VAL B O 1
ATOM 2343 N N . ASP B 1 17 ? -7.055 -5.066 -20.812 1 95.81 17 ASP B N 1
ATOM 2344 C CA . ASP B 1 17 ? -7.098 -3.652 -21.172 1 95.81 17 ASP B CA 1
ATOM 2345 C C . ASP B 1 17 ? -7.645 -2.807 -20.031 1 95.81 17 ASP B C 1
ATOM 2347 O O . ASP B 1 17 ? -7.176 -1.69 -19.797 1 95.81 17 ASP B O 1
ATOM 2351 N N . GLN B 1 18 ? -8.586 -3.305 -19.391 1 95.06 18 GLN B N 1
ATOM 2352 C CA . GLN B 1 18 ? -9.148 -2.594 -18.25 1 95.06 18 GLN B CA 1
ATOM 2353 C C . GLN B 1 18 ? -8.125 -2.479 -17.109 1 95.06 18 GLN B C 1
ATOM 2355 O O . GLN B 1 18 ? -8.039 -1.443 -16.453 1 95.06 18 GLN B O 1
ATOM 2360 N N . ILE B 1 19 ? -7.414 -3.549 -16.859 1 95.38 19 ILE B N 1
ATOM 2361 C CA . ILE B 1 19 ? -6.359 -3.529 -15.859 1 95.38 19 ILE B CA 1
ATOM 2362 C C . ILE B 1 19 ? -5.336 -2.447 -16.203 1 95.38 19 ILE B C 1
ATOM 2364 O O . ILE B 1 19 ? -4.969 -1.638 -15.344 1 95.38 19 ILE B O 1
ATOM 2368 N N . LYS B 1 20 ? -4.938 -2.426 -17.453 1 93.44 20 LYS B N 1
ATOM 2369 C CA . LYS B 1 20 ? -3.961 -1.449 -17.922 1 93.44 20 LYS B CA 1
ATOM 2370 C C . LYS B 1 20 ? -4.484 -0.025 -17.766 1 93.44 20 LYS B C 1
ATOM 2372 O O . LYS B 1 20 ? -3.73 0.887 -17.422 1 93.44 20 LYS B O 1
ATOM 2377 N N . LEU B 1 21 ? -5.664 0.099 -17.984 1 92.31 21 LEU B N 1
ATOM 2378 C CA . LEU B 1 21 ? -6.281 1.415 -17.875 1 92.31 21 LEU B CA 1
ATOM 2379 C C . LEU B 1 21 ? -6.258 1.896 -16.422 1 92.31 21 LEU B C 1
ATOM 2381 O O . LEU B 1 21 ? -5.945 3.057 -16.156 1 92.31 21 LEU B O 1
ATOM 2385 N N . HIS B 1 22 ? -6.598 1.029 -15.492 1 89.06 22 HIS B N 1
ATOM 2386 C CA . HIS B 1 22 ? -6.594 1.381 -14.078 1 89.06 22 HIS B CA 1
ATOM 2387 C C . HIS B 1 22 ? -5.172 1.606 -13.57 1 89.06 22 HIS B C 1
ATOM 2389 O O . HIS B 1 22 ? -4.957 2.363 -12.625 1 89.06 22 HIS B O 1
ATOM 2395 N N . ALA B 1 23 ? -4.215 0.944 -14.211 1 88.12 23 ALA B N 1
ATOM 2396 C CA . ALA B 1 23 ? -2.824 1.006 -13.766 1 88.12 23 ALA B CA 1
ATOM 2397 C C . ALA B 1 23 ? -2.084 2.16 -14.43 1 88.12 23 ALA B C 1
ATOM 2399 O O . ALA B 1 23 ? -0.938 2.455 -14.086 1 88.12 23 ALA B O 1
ATOM 2400 N N . GLU B 1 24 ? -2.701 2.77 -15.352 1 86.56 24 GLU B N 1
ATOM 2401 C CA . GLU B 1 24 ? -2.025 3.771 -16.172 1 86.56 24 GLU B CA 1
ATOM 2402 C C . GLU B 1 24 ? -1.839 5.078 -15.406 1 86.56 24 GLU B C 1
ATOM 2404 O O . GLU B 1 24 ? -2.766 5.555 -14.75 1 86.56 24 GLU B O 1
ATOM 2409 N N . ASN B 1 25 ? -0.63 5.559 -15.43 1 80.88 25 ASN B N 1
ATOM 2410 C CA . ASN B 1 25 ? -0.257 6.879 -14.93 1 80.88 25 ASN B CA 1
ATOM 2411 C C . ASN B 1 25 ? 0.86 7.5 -15.766 1 80.88 25 ASN B C 1
ATOM 2413 O O . ASN B 1 25 ? 1.963 6.953 -15.836 1 80.88 25 ASN B O 1
ATOM 2417 N N . ARG B 1 26 ? 0.641 8.578 -16.328 1 79.06 26 ARG B N 1
ATOM 2418 C CA . ARG B 1 26 ? 1.541 9.203 -17.297 1 79.06 26 ARG B CA 1
ATOM 2419 C C . ARG B 1 26 ? 2.908 9.469 -16.672 1 79.06 26 ARG B C 1
ATOM 2421 O O . ARG B 1 26 ? 3.939 9.188 -17.281 1 79.06 26 ARG B O 1
ATOM 2428 N N . VAL B 1 27 ? 2.932 10.008 -15.547 1 75.88 27 VAL B N 1
ATOM 2429 C CA . VAL B 1 27 ? 4.184 10.383 -14.898 1 75.88 27 VAL B CA 1
ATOM 2430 C C . VAL B 1 27 ? 4.973 9.125 -14.539 1 75.88 27 VAL B C 1
ATOM 2432 O O . VAL B 1 27 ? 6.156 9.016 -14.859 1 75.88 27 VAL B O 1
ATOM 2435 N N . LEU B 1 28 ? 4.324 8.188 -13.906 1 83.12 28 LEU B N 1
ATOM 2436 C CA . LEU B 1 28 ? 4.992 6.969 -13.469 1 83.12 28 LEU B CA 1
ATOM 2437 C C . LEU B 1 28 ? 5.535 6.184 -14.656 1 83.12 28 LEU B C 1
ATOM 2439 O O . LEU B 1 28 ? 6.637 5.629 -14.594 1 83.12 28 LEU B O 1
ATOM 2443 N N . ASN B 1 29 ? 4.82 6.23 -15.711 1 84.44 29 ASN B N 1
ATOM 2444 C CA . ASN B 1 29 ? 5.191 5.445 -16.891 1 84.44 29 ASN B CA 1
ATOM 2445 C C . ASN B 1 29 ? 6.441 6 -17.562 1 84.44 29 ASN B C 1
ATOM 2447 O O . ASN B 1 29 ? 7.074 5.312 -18.359 1 84.44 29 ASN B O 1
ATOM 2451 N N . GLN B 1 30 ? 6.785 7.203 -17.266 1 81.75 30 GLN B N 1
ATOM 2452 C CA . GLN B 1 30 ? 7.984 7.816 -17.828 1 81.75 30 GLN B CA 1
ATOM 2453 C C . GLN B 1 30 ? 9.242 7.305 -17.141 1 81.75 30 GLN B C 1
ATOM 2455 O O . GLN B 1 30 ? 10.328 7.312 -17.719 1 81.75 30 GLN B O 1
ATOM 2460 N N . TYR B 1 31 ? 9.039 6.777 -15.977 1 77.06 31 TYR B N 1
ATOM 2461 C CA . TYR B 1 31 ? 10.234 6.52 -15.188 1 77.06 31 TYR B CA 1
ATOM 2462 C C . TYR B 1 31 ? 10.336 5.047 -14.812 1 77.06 31 TYR B C 1
ATOM 2464 O O . TYR B 1 31 ? 11.422 4.551 -14.508 1 77.06 31 TYR B O 1
ATOM 2472 N N . ILE B 1 32 ? 9.188 4.477 -14.719 1 81.56 32 ILE B N 1
ATOM 2473 C CA . ILE B 1 32 ? 9.25 3.092 -14.273 1 81.56 32 ILE B CA 1
ATOM 2474 C C . ILE B 1 32 ? 8.453 2.205 -15.234 1 81.56 32 ILE B C 1
ATOM 2476 O O . ILE B 1 32 ? 7.543 2.68 -15.914 1 81.56 32 ILE B O 1
ATOM 2480 N N . ASP B 1 33 ? 8.914 0.998 -15.297 1 82.56 33 ASP B N 1
ATOM 2481 C CA . ASP B 1 33 ? 8.141 -0.02 -16 1 82.56 33 ASP B CA 1
ATOM 2482 C C . ASP B 1 33 ? 7.27 -0.816 -15.031 1 82.56 33 ASP B C 1
ATOM 2484 O O . ASP B 1 33 ? 7.777 -1.37 -14.047 1 82.56 33 ASP B O 1
ATOM 2488 N N . ASN B 1 34 ? 6.016 -0.795 -15.312 1 84.56 34 ASN B N 1
ATOM 2489 C CA . ASN B 1 34 ? 5.125 -1.615 -14.5 1 84.56 34 ASN B CA 1
ATOM 2490 C C . ASN B 1 34 ? 5.453 -3.1 -14.633 1 84.56 34 ASN B C 1
ATOM 2492 O O . ASN B 1 34 ? 5.914 -3.547 -15.68 1 84.56 34 ASN B O 1
ATOM 2496 N N . PRO B 1 35 ? 5.238 -3.797 -13.484 1 89.06 35 PRO B N 1
ATOM 2497 C CA . PRO B 1 35 ? 5.32 -5.25 -13.625 1 89.06 35 PRO B CA 1
ATOM 2498 C C . PRO B 1 35 ? 4.348 -5.797 -14.664 1 89.06 35 PRO B C 1
ATOM 2500 O O . PRO B 1 35 ? 3.27 -5.23 -14.867 1 89.06 35 PRO B O 1
ATOM 2503 N N . PRO B 1 36 ? 4.754 -6.832 -15.32 1 89.38 36 PRO B N 1
ATOM 2504 C CA . PRO B 1 36 ? 3.854 -7.414 -16.312 1 89.38 36 PRO B CA 1
ATOM 2505 C C . PRO B 1 36 ? 2.607 -8.039 -15.695 1 89.38 36 PRO B C 1
ATOM 2507 O O . PRO B 1 36 ? 2.668 -8.578 -14.594 1 89.38 36 PRO B O 1
ATOM 2510 N N . ILE B 1 37 ? 1.563 -7.941 -16.438 1 92.88 37 ILE B N 1
ATOM 2511 C CA . ILE B 1 37 ? 0.331 -8.609 -16.031 1 92.88 37 ILE B CA 1
ATOM 2512 C C . ILE B 1 37 ? 0.366 -10.07 -16.469 1 92.88 37 ILE B C 1
ATOM 2514 O O . ILE B 1 37 ? 0.54 -10.359 -17.656 1 92.88 37 ILE B O 1
ATOM 2518 N N . SER B 1 38 ? 0.227 -10.93 -15.586 1 93.06 38 SER B N 1
ATOM 2519 C CA . SER B 1 38 ? 0.229 -12.359 -15.898 1 93.06 38 SER B CA 1
ATOM 2520 C C . SER B 1 38 ? -1.054 -12.766 -16.625 1 93.06 38 SER B C 1
ATOM 2522 O O . SER B 1 38 ? -2.121 -12.828 -16 1 93.06 38 SER B O 1
ATOM 2524 N N . GLN B 1 39 ? -0.908 -13.102 -17.844 1 93.19 39 GLN B N 1
ATOM 2525 C CA . GLN B 1 39 ? -2.062 -13.57 -18.594 1 93.19 39 GLN B CA 1
ATOM 2526 C C . GLN B 1 39 ? -2.584 -14.898 -18.047 1 93.19 39 GLN B C 1
ATOM 2528 O O . GLN B 1 39 ? -3.791 -15.148 -18.062 1 93.19 39 GLN B O 1
ATOM 2533 N N . LEU B 1 40 ? -1.66 -15.641 -17.609 1 95.75 40 LEU B N 1
ATOM 2534 C CA . LEU B 1 40 ? -2.037 -16.922 -17.047 1 95.75 40 LEU B CA 1
ATOM 2535 C C . LEU B 1 40 ? -2.984 -16.75 -15.867 1 95.75 40 LEU B C 1
ATOM 2537 O O . LEU B 1 40 ? -4.02 -17.422 -15.781 1 95.75 40 LEU B O 1
ATOM 2541 N N . ARG B 1 41 ? -2.662 -15.844 -14.992 1 96.56 41 ARG B N 1
ATOM 2542 C CA . ARG B 1 41 ? -3.48 -15.594 -13.812 1 96.56 41 ARG B CA 1
ATOM 2543 C C . ARG B 1 41 ? -4.867 -15.086 -14.203 1 96.56 41 ARG B C 1
ATOM 2545 O O . ARG B 1 41 ? -5.871 -15.5 -13.617 1 96.56 41 ARG B O 1
ATOM 2552 N N . VAL B 1 42 ? -4.891 -14.242 -15.18 1 97.56 42 VAL B N 1
ATOM 2553 C CA . VAL B 1 42 ? -6.16 -13.703 -15.648 1 97.56 42 VAL B CA 1
ATOM 2554 C C . VAL B 1 42 ? -7.023 -14.82 -16.219 1 97.56 42 VAL B C 1
ATOM 2556 O O . VAL B 1 42 ? -8.203 -14.938 -15.883 1 97.56 42 VAL B O 1
ATOM 2559 N N . CYS B 1 43 ? -6.41 -15.641 -17.016 1 97.62 43 CYS B N 1
ATOM 2560 C CA . CYS B 1 43 ? -7.133 -16.734 -17.641 1 97.62 43 CYS B CA 1
ATOM 2561 C C . CYS B 1 43 ? -7.66 -17.719 -16.609 1 97.62 43 CYS B C 1
ATOM 2563 O O . CYS B 1 43 ? -8.82 -18.125 -16.672 1 97.62 43 CYS B O 1
ATOM 2565 N N . LEU B 1 44 ? -6.84 -18.047 -15.672 1 97.56 44 LEU B N 1
ATOM 2566 C CA . LEU B 1 44 ? -7.215 -19.016 -14.648 1 97.56 44 LEU B CA 1
ATOM 2567 C C . LEU B 1 44 ? -8.383 -18.5 -13.812 1 97.56 44 LEU B C 1
ATOM 2569 O O . LEU B 1 44 ? -9.352 -19.234 -13.586 1 97.56 44 LEU B O 1
ATOM 2573 N N . LEU B 1 45 ? -8.273 -17.281 -13.422 1 97 45 LEU B N 1
ATOM 2574 C CA . LEU B 1 45 ? -9.336 -16.719 -12.594 1 97 45 LEU B CA 1
ATOM 2575 C C . LEU B 1 45 ? -10.633 -16.578 -13.391 1 97 45 LEU B C 1
ATOM 2577 O O . LEU B 1 45 ? -11.719 -16.812 -12.852 1 97 45 LEU B O 1
ATOM 2581 N N . TYR B 1 46 ? -10.523 -16.203 -14.617 1 97.12 46 TYR B N 1
ATOM 2582 C CA . TYR B 1 46 ? -11.68 -16.078 -15.492 1 97.12 46 TYR B CA 1
ATOM 2583 C C . TYR B 1 46 ? -12.414 -17.406 -15.625 1 97.12 46 TYR B C 1
ATOM 2585 O O . TYR B 1 46 ? -13.625 -17.469 -15.438 1 97.12 46 TYR B O 1
ATOM 2593 N N . LEU B 1 47 ? -11.672 -18.422 -15.93 1 96 47 LEU B N 1
ATOM 2594 C CA . LEU B 1 47 ? -12.266 -19.734 -16.109 1 96 47 LEU B CA 1
ATOM 2595 C C . LEU B 1 47 ? -12.93 -20.219 -14.828 1 96 47 LEU B C 1
ATOM 2597 O O . LEU B 1 47 ? -14.039 -20.75 -14.859 1 96 47 LEU B O 1
ATOM 2601 N N . PHE B 1 48 ? -12.297 -20.031 -13.742 1 96.56 48 PHE B N 1
ATOM 2602 C CA . PHE B 1 48 ? -12.812 -20.484 -12.453 1 96.56 48 PHE B CA 1
ATOM 2603 C C . PHE B 1 48 ? -14.109 -19.75 -12.109 1 96.56 48 PHE B C 1
ATOM 2605 O O . PHE B 1 48 ? -15.117 -20.391 -11.773 1 96.56 48 PHE B O 1
ATOM 2612 N N . LEU B 1 49 ? -14.023 -18.422 -12.219 1 95.69 49 LEU B N 1
ATOM 2613 C CA . LEU B 1 49 ? -15.18 -17.625 -11.828 1 95.69 49 LEU B CA 1
ATOM 2614 C C . LEU B 1 49 ? -16.359 -17.891 -12.758 1 95.69 49 LEU B C 1
ATOM 2616 O O . LEU B 1 49 ? -17.516 -17.891 -12.328 1 95.69 49 LEU B O 1
ATOM 2620 N N . ARG B 1 50 ? -16.031 -18.062 -13.992 1 93.06 50 ARG B N 1
ATOM 2621 C CA . ARG B 1 50 ? -17.078 -18.422 -14.945 1 93.06 50 ARG B CA 1
ATOM 2622 C C . ARG B 1 50 ? -17.734 -19.75 -14.578 1 93.06 50 ARG B C 1
ATOM 2624 O O . ARG B 1 50 ? -18.969 -19.875 -14.617 1 93.06 50 ARG B O 1
ATOM 2631 N N . GLN B 1 51 ? -16.953 -20.672 -14.258 1 92 51 GLN B N 1
ATOM 2632 C CA . GLN B 1 51 ? -17.469 -21.984 -13.859 1 92 51 GLN B CA 1
ATOM 2633 C C . GLN B 1 51 ? -18.344 -21.875 -12.617 1 92 51 GLN B C 1
ATOM 2635 O O . GLN B 1 51 ? -19.312 -22.641 -12.469 1 92 51 GLN B O 1
ATOM 2640 N N . CYS B 1 52 ? -18.031 -20.969 -11.75 1 92.5 52 CYS B N 1
ATOM 2641 C CA . CYS B 1 52 ? -18.781 -20.781 -10.516 1 92.5 52 CYS B CA 1
ATOM 2642 C C . CYS B 1 52 ? -20.109 -20.078 -10.781 1 92.5 52 CYS B C 1
ATOM 2644 O O . CYS B 1 52 ? -20.938 -19.953 -9.883 1 92.5 52 CYS B O 1
ATOM 2646 N N . GLY B 1 53 ? -20.281 -19.578 -11.969 1 91.62 53 GLY B N 1
ATOM 2647 C CA . GLY B 1 53 ? -21.547 -18.953 -12.328 1 91.62 53 GLY B CA 1
ATOM 2648 C C . GLY B 1 53 ? -21.625 -17.484 -11.922 1 91.62 53 GLY B C 1
ATOM 2649 O O . GLY B 1 53 ? -22.703 -16.922 -11.789 1 91.62 53 GLY B O 1
ATOM 2650 N N . ILE B 1 54 ? -20.484 -16.922 -11.742 1 92 54 ILE B N 1
ATOM 2651 C CA . ILE B 1 54 ? -20.453 -15.508 -11.391 1 92 54 ILE B CA 1
ATOM 2652 C C . ILE B 1 54 ? -20.844 -14.664 -12.602 1 92 54 ILE B C 1
ATOM 2654 O O . ILE B 1 54 ? -20.406 -14.938 -13.719 1 92 54 ILE B O 1
ATOM 2658 N N . ALA B 1 55 ? -21.641 -13.672 -12.352 1 91.69 55 ALA B N 1
ATOM 2659 C CA . ALA B 1 55 ? -22.062 -12.766 -13.422 1 91.69 55 ALA B CA 1
ATOM 2660 C C . ALA B 1 55 ? -20.859 -12.086 -14.07 1 91.69 55 ALA B C 1
ATOM 2662 O O . ALA B 1 55 ? -19.891 -11.75 -13.391 1 91.69 55 ALA B O 1
ATOM 2663 N N . GLU B 1 56 ? -20.938 -11.812 -15.32 1 90.75 56 GLU B N 1
ATOM 2664 C CA . GLU B 1 56 ? -19.828 -11.289 -16.109 1 90.75 56 GLU B CA 1
ATOM 2665 C C . GLU B 1 56 ? -19.328 -9.961 -15.547 1 90.75 56 GLU B C 1
ATOM 2667 O O . GLU B 1 56 ? -18.109 -9.727 -15.484 1 90.75 56 GLU B O 1
ATOM 2672 N N . SER B 1 57 ? -20.297 -9.07 -15.242 1 87.25 57 SER B N 1
ATOM 2673 C CA . SER B 1 57 ? -19.891 -7.77 -14.719 1 87.25 57 SER B CA 1
ATOM 2674 C C . SER B 1 57 ? -19.125 -7.914 -13.406 1 87.25 57 SER B C 1
ATOM 2676 O O . SER B 1 57 ? -18.109 -7.238 -13.188 1 87.25 57 SER B O 1
ATOM 2678 N N . LYS B 1 58 ? -19.594 -8.797 -12.586 1 90.88 58 LYS B N 1
ATOM 2679 C CA . LYS B 1 58 ? -18.953 -9.055 -11.305 1 90.88 58 LYS B CA 1
ATOM 2680 C C . LYS B 1 58 ? -17.609 -9.758 -11.492 1 90.88 58 LYS B C 1
ATOM 2682 O O . LYS B 1 58 ? -16.625 -9.43 -10.82 1 90.88 58 LYS B O 1
ATOM 2687 N N . LEU B 1 59 ? -17.609 -10.656 -12.438 1 93.94 59 LEU B N 1
ATOM 2688 C CA . LEU B 1 59 ? -16.422 -11.422 -12.773 1 93.94 59 LEU B CA 1
ATOM 2689 C C . LEU B 1 59 ? -15.289 -10.5 -13.219 1 93.94 59 LEU B C 1
ATOM 2691 O O . LEU B 1 59 ? -14.156 -10.625 -12.742 1 93.94 59 LEU B O 1
ATOM 2695 N N . ARG B 1 60 ? -15.578 -9.609 -14.078 1 94.44 60 ARG B N 1
ATOM 2696 C CA . ARG B 1 60 ? -14.602 -8.656 -14.586 1 94.44 60 ARG B CA 1
ATOM 2697 C C . ARG B 1 60 ? -14.039 -7.793 -13.453 1 94.44 60 ARG B C 1
ATOM 2699 O O . ARG B 1 60 ? -12.828 -7.586 -13.367 1 94.44 60 ARG B O 1
ATOM 2706 N N . LYS B 1 61 ? -14.875 -7.324 -12.602 1 93.25 61 LYS B N 1
ATOM 2707 C CA . LYS B 1 61 ? -14.469 -6.484 -11.484 1 93.25 61 LYS B CA 1
ATOM 2708 C C . LYS B 1 61 ? -13.539 -7.238 -10.539 1 93.25 61 LYS B C 1
ATOM 2710 O O . LYS B 1 61 ? -12.555 -6.684 -10.055 1 93.25 61 LYS B O 1
ATOM 2715 N N . TYR B 1 62 ? -13.859 -8.5 -10.32 1 94 62 TYR B N 1
ATOM 2716 C CA . TYR B 1 62 ? -13.047 -9.328 -9.438 1 94 62 TYR B CA 1
ATOM 2717 C C . TYR B 1 62 ? -11.641 -9.508 -10 1 94 62 TYR B C 1
ATOM 2719 O O . TYR B 1 62 ? -10.648 -9.336 -9.289 1 94 62 TYR B O 1
ATOM 2727 N N . ILE B 1 63 ? -11.594 -9.797 -11.234 1 96.62 63 ILE B N 1
ATOM 2728 C CA . ILE B 1 63 ? -10.312 -10.086 -11.859 1 96.62 63 ILE B CA 1
ATOM 2729 C C . ILE B 1 63 ? -9.469 -8.812 -11.93 1 96.62 63 ILE B C 1
ATOM 2731 O O . ILE B 1 63 ? -8.281 -8.828 -11.578 1 96.62 63 ILE B O 1
ATOM 2735 N N . VAL B 1 64 ? -10.086 -7.75 -12.328 1 96 64 VAL B N 1
ATOM 2736 C CA . VAL B 1 64 ? -9.375 -6.48 -12.422 1 96 64 VAL B CA 1
ATOM 2737 C C . VAL B 1 64 ? -8.82 -6.094 -11.055 1 96 64 VAL B C 1
ATOM 2739 O O . VAL B 1 64 ? -7.648 -5.73 -10.93 1 96 64 VAL B O 1
ATOM 2742 N N . THR B 1 65 ? -9.609 -6.215 -10.062 1 93.38 65 THR B N 1
ATOM 2743 C CA . THR B 1 65 ? -9.195 -5.867 -8.711 1 93.38 65 THR B CA 1
ATOM 2744 C C . THR B 1 65 ? -8.055 -6.766 -8.242 1 93.38 65 THR B C 1
ATOM 2746 O O . THR B 1 65 ? -7.043 -6.277 -7.727 1 93.38 65 THR B O 1
ATOM 2749 N N . ALA B 1 66 ? -8.188 -8.023 -8.469 1 95.12 66 ALA B N 1
ATOM 2750 C CA . ALA B 1 66 ? -7.164 -8.977 -8.055 1 95.12 66 ALA B CA 1
ATOM 2751 C C . ALA B 1 66 ? -5.836 -8.695 -8.75 1 95.12 66 ALA B C 1
ATOM 2753 O O . ALA B 1 66 ? -4.773 -8.773 -8.125 1 95.12 66 ALA B O 1
ATOM 2754 N N . MET B 1 67 ? -5.934 -8.352 -10 1 96.19 67 MET B N 1
ATOM 2755 C CA . MET B 1 67 ? -4.711 -8.102 -10.75 1 96.19 67 MET B CA 1
ATOM 2756 C C . MET B 1 67 ? -4.07 -6.785 -10.336 1 96.19 67 MET B C 1
ATOM 2758 O O . MET B 1 67 ? -2.844 -6.656 -10.336 1 96.19 67 MET B O 1
ATOM 2762 N N . LEU B 1 68 ? -4.859 -5.844 -9.969 1 93.62 68 LEU B N 1
ATOM 2763 C CA . LEU B 1 68 ? -4.309 -4.59 -9.461 1 93.62 68 LEU B CA 1
ATOM 2764 C C . LEU B 1 68 ? -3.623 -4.805 -8.117 1 93.62 68 LEU B C 1
ATOM 2766 O O . LEU B 1 68 ? -2.576 -4.211 -7.848 1 93.62 68 LEU B O 1
ATOM 2770 N N . ILE B 1 69 ? -4.23 -5.605 -7.293 1 93.5 69 ILE B N 1
ATOM 2771 C CA . ILE B 1 69 ? -3.586 -5.98 -6.039 1 93.5 69 ILE B CA 1
ATOM 2772 C C . ILE B 1 69 ? -2.225 -6.609 -6.328 1 93.5 69 ILE B C 1
ATOM 2774 O O . ILE B 1 69 ? -1.216 -6.223 -5.734 1 93.5 69 ILE B O 1
ATOM 2778 N N . GLN B 1 70 ? -2.24 -7.484 -7.266 1 94.81 70 GLN B N 1
ATOM 2779 C CA . GLN B 1 70 ? -1.006 -8.164 -7.637 1 94.81 70 GLN B CA 1
ATOM 2780 C C . GLN B 1 70 ? 0.036 -7.176 -8.148 1 94.81 70 GLN B C 1
ATOM 2782 O O . GLN B 1 70 ? 1.219 -7.281 -7.82 1 94.81 70 GLN B O 1
ATOM 2787 N N . LEU B 1 71 ? -0.385 -6.277 -8.977 1 93.25 71 LEU B N 1
ATOM 2788 C CA . LEU B 1 71 ? 0.511 -5.262 -9.516 1 93.25 71 LEU B CA 1
ATOM 2789 C C . LEU B 1 71 ? 1.137 -4.438 -8.398 1 93.25 71 LEU B C 1
ATOM 2791 O O . LEU B 1 71 ? 2.332 -4.137 -8.438 1 93.25 71 LEU B O 1
ATOM 2795 N N . GLY B 1 72 ? 0.328 -4.043 -7.449 1 91.12 72 GLY B N 1
ATOM 2796 C CA . GLY B 1 72 ? 0.845 -3.322 -6.301 1 91.12 72 GLY B CA 1
ATOM 2797 C C . GLY B 1 72 ? 1.902 -4.094 -5.535 1 91.12 72 GLY B C 1
ATOM 2798 O O . GLY B 1 72 ? 2.982 -3.568 -5.254 1 91.12 72 GLY B O 1
ATOM 2799 N N . LEU B 1 73 ? 1.611 -5.324 -5.273 1 91.5 73 LEU B N 1
ATOM 2800 C CA . LEU B 1 73 ? 2.535 -6.191 -4.555 1 91.5 73 LEU B CA 1
ATOM 2801 C C . LEU B 1 73 ? 3.826 -6.387 -5.344 1 91.5 73 LEU B C 1
ATOM 2803 O O . LEU B 1 73 ? 4.922 -6.312 -4.777 1 91.5 73 LEU B O 1
ATOM 2807 N N . ASP B 1 74 ? 3.678 -6.566 -6.609 1 91.81 74 ASP B N 1
ATOM 2808 C CA . ASP B 1 74 ? 4.836 -6.801 -7.465 1 91.81 74 ASP B CA 1
ATOM 2809 C C . ASP B 1 74 ? 5.684 -5.535 -7.598 1 91.81 74 ASP B C 1
ATOM 2811 O O . ASP B 1 74 ? 6.906 -5.613 -7.715 1 91.81 74 ASP B O 1
ATOM 2815 N N . SER B 1 75 ? 5.066 -4.41 -7.621 1 90.62 75 SER B N 1
ATOM 2816 C CA . SER B 1 75 ? 5.797 -3.146 -7.695 1 90.62 75 SER B CA 1
ATOM 2817 C C . SER B 1 75 ? 6.711 -2.965 -6.488 1 90.62 75 SER B C 1
ATOM 2819 O O . SER B 1 75 ? 7.863 -2.545 -6.633 1 90.62 75 SER B O 1
ATOM 2821 N N . HIS B 1 76 ? 6.246 -3.273 -5.355 1 87 76 HIS B N 1
ATOM 2822 C CA . HIS B 1 76 ? 7.031 -3.152 -4.133 1 87 76 HIS B CA 1
ATOM 2823 C C . HIS B 1 76 ? 8.203 -4.129 -4.133 1 87 76 HIS B C 1
ATOM 2825 O O . HIS B 1 76 ? 9.266 -3.828 -3.584 1 87 76 HIS B O 1
ATOM 2831 N N . GLU B 1 77 ? 8.078 -5.195 -4.84 1 84.5 77 GLU B N 1
ATOM 2832 C CA . GLU B 1 77 ? 9.141 -6.188 -4.941 1 84.5 77 GLU B CA 1
ATOM 2833 C C . GLU B 1 77 ? 10.234 -5.723 -5.898 1 84.5 77 GLU B C 1
ATOM 2835 O O . GLU B 1 77 ? 11.367 -6.207 -5.836 1 84.5 77 GLU B O 1
ATOM 2840 N N . ARG B 1 78 ? 9.891 -4.812 -6.668 1 83.06 78 ARG B N 1
ATOM 2841 C CA . ARG B 1 78 ? 10.828 -4.355 -7.691 1 83.06 78 ARG B CA 1
ATOM 2842 C C . ARG B 1 78 ? 11.68 -3.199 -7.176 1 83.06 78 ARG B C 1
ATOM 2844 O O . ARG B 1 78 ? 12.586 -2.729 -7.867 1 83.06 78 ARG B O 1
ATOM 2851 N N . VAL B 1 79 ? 11.406 -2.76 -6.039 1 81.25 79 VAL B N 1
ATOM 2852 C CA . VAL B 1 79 ? 12.227 -1.698 -5.457 1 81.25 79 VAL B CA 1
ATOM 2853 C C . VAL B 1 79 ? 13.664 -2.182 -5.301 1 81.25 79 VAL B C 1
ATOM 2855 O O . VAL B 1 79 ? 13.914 -3.213 -4.672 1 81.25 79 VAL B O 1
ATOM 2858 N N . SER B 1 80 ? 14.531 -1.478 -5.965 1 76.06 80 SER B N 1
ATOM 2859 C CA . SER B 1 80 ? 15.938 -1.88 -5.961 1 76.06 80 SER B CA 1
ATOM 2860 C C . SER B 1 80 ? 16.5 -1.922 -4.547 1 76.06 80 SER B C 1
ATOM 2862 O O . SER B 1 80 ? 16.25 -1.014 -3.748 1 76.06 80 SER B O 1
ATOM 2864 N N . LEU B 1 81 ? 17.172 -2.977 -4.316 1 70.31 81 LEU B N 1
ATOM 2865 C CA . LEU B 1 81 ? 17.828 -3.129 -3.023 1 70.31 81 LEU B CA 1
ATOM 2866 C C . LEU B 1 81 ? 19.312 -2.762 -3.121 1 70.31 81 LEU B C 1
ATOM 2868 O O . LEU B 1 81 ? 19.969 -2.561 -2.102 1 70.31 81 LEU B O 1
ATOM 2872 N N . SER B 1 82 ? 19.656 -2.652 -4.418 1 69.44 82 SER B N 1
ATOM 2873 C CA . SER B 1 82 ? 21.062 -2.389 -4.656 1 69.44 82 SER B CA 1
ATOM 2874 C C . SER B 1 82 ? 21.406 -0.917 -4.43 1 69.44 82 SER B C 1
ATOM 2876 O O . SER B 1 82 ? 20.5 -0.093 -4.242 1 69.44 82 SER B O 1
ATOM 2878 N N . LYS B 1 83 ? 22.688 -0.639 -4.445 1 69.06 83 LYS B N 1
ATOM 2879 C CA . LYS B 1 83 ? 23.203 0.715 -4.27 1 69.06 83 LYS B CA 1
ATOM 2880 C C . LYS B 1 83 ? 22.781 1.618 -5.426 1 69.06 83 LYS B C 1
ATOM 2882 O O . LYS B 1 83 ? 22.906 1.245 -6.594 1 69.06 83 LYS B O 1
ATOM 2887 N N . GLU B 1 84 ? 22.031 2.619 -5.086 1 73.38 84 GLU B N 1
ATOM 2888 C CA . GLU B 1 84 ? 21.734 3.676 -6.043 1 73.38 84 GLU B CA 1
ATOM 2889 C C . GLU B 1 84 ? 22.406 4.988 -5.656 1 73.38 84 GLU B C 1
ATOM 2891 O O . GLU B 1 84 ? 22.141 5.535 -4.586 1 73.38 84 GLU B O 1
ATOM 2896 N N . ASP B 1 85 ? 23.328 5.449 -6.516 1 73.38 85 ASP B N 1
ATOM 2897 C CA . ASP B 1 85 ? 24.094 6.645 -6.16 1 73.38 85 ASP B CA 1
ATOM 2898 C C . ASP B 1 85 ? 23.766 7.809 -7.09 1 73.38 85 ASP B C 1
ATOM 2900 O O . ASP B 1 85 ? 24.141 8.945 -6.828 1 73.38 85 ASP B O 1
ATOM 2904 N N . THR B 1 86 ? 23.047 7.492 -8.07 1 79 86 THR B N 1
ATOM 2905 C CA . THR B 1 86 ? 22.719 8.555 -9.016 1 79 86 THR B CA 1
ATOM 2906 C C . THR B 1 86 ? 21.375 9.18 -8.688 1 79 86 THR B C 1
ATOM 2908 O O . THR B 1 86 ? 20.484 8.5 -8.172 1 79 86 THR B O 1
ATOM 2911 N N . PRO B 1 87 ? 21.234 10.422 -8.922 1 75.81 87 PRO B N 1
ATOM 2912 C CA . PRO B 1 87 ? 19.938 11.07 -8.727 1 75.81 87 PRO B CA 1
ATOM 2913 C C . PRO B 1 87 ? 18.797 10.352 -9.461 1 75.81 87 PRO B C 1
ATOM 2915 O O . PRO B 1 87 ? 17.703 10.234 -8.922 1 75.81 87 PRO B O 1
ATOM 2918 N N . THR B 1 88 ? 19.156 9.867 -10.586 1 76.88 88 THR B N 1
ATOM 2919 C CA . THR B 1 88 ? 18.156 9.164 -11.375 1 76.88 88 THR B CA 1
ATOM 2920 C C . THR B 1 88 ? 17.75 7.855 -10.695 1 76.88 88 THR B C 1
ATOM 2922 O O . THR B 1 88 ? 16.562 7.52 -10.648 1 76.88 88 THR B O 1
ATOM 2925 N N . GLY B 1 89 ? 18.734 7.199 -10.227 1 78.38 89 GLY B N 1
ATOM 2926 C CA . GLY B 1 89 ? 18.453 5.957 -9.523 1 78.38 89 GLY B CA 1
ATOM 2927 C C . GLY B 1 89 ? 17.625 6.152 -8.273 1 78.38 89 GLY B C 1
ATOM 2928 O O . GLY B 1 89 ? 16.703 5.375 -8 1 78.38 89 GLY B O 1
ATOM 2929 N N . ILE B 1 90 ? 17.938 7.164 -7.562 1 77.62 90 ILE B N 1
ATOM 2930 C CA . ILE B 1 90 ? 17.203 7.492 -6.34 1 77.62 90 ILE B CA 1
ATOM 2931 C C . ILE B 1 90 ? 15.758 7.844 -6.68 1 77.62 90 ILE B C 1
ATOM 2933 O O . ILE B 1 90 ? 14.828 7.367 -6.027 1 77.62 90 ILE B O 1
ATOM 2937 N N . ARG B 1 91 ? 15.617 8.578 -7.668 1 79.69 91 ARG B N 1
ATOM 2938 C CA . ARG B 1 91 ? 14.281 8.984 -8.102 1 79.69 91 ARG B CA 1
ATOM 2939 C C . ARG B 1 91 ? 13.469 7.781 -8.562 1 79.69 91 ARG B C 1
ATOM 2941 O O . ARG B 1 91 ? 12.289 7.656 -8.219 1 79.69 91 ARG B O 1
ATOM 2948 N N . THR B 1 92 ? 14.109 6.945 -9.281 1 80.69 92 THR B N 1
ATOM 2949 C CA . THR B 1 92 ? 13.43 5.746 -9.773 1 80.69 92 THR B CA 1
ATOM 2950 C C . THR B 1 92 ? 12.953 4.879 -8.609 1 80.69 92 THR B C 1
ATOM 2952 O O . THR B 1 92 ? 11.859 4.324 -8.656 1 80.69 92 THR B O 1
ATOM 2955 N N . ARG B 1 93 ? 13.773 4.824 -7.645 1 83.12 93 ARG B N 1
ATOM 2956 C CA . ARG B 1 93 ? 13.398 4.055 -6.465 1 83.12 93 ARG B CA 1
ATOM 2957 C C . ARG B 1 93 ? 12.18 4.66 -5.777 1 83.12 93 ARG B C 1
ATOM 2959 O O . ARG B 1 93 ? 11.227 3.947 -5.449 1 83.12 93 ARG B O 1
ATOM 2966 N N . GLN B 1 94 ? 12.203 5.898 -5.633 1 81.88 94 GLN B N 1
ATOM 2967 C CA . GLN B 1 94 ? 11.094 6.598 -4.996 1 81.88 94 GLN B CA 1
ATOM 2968 C C . GLN B 1 94 ? 9.805 6.422 -5.797 1 81.88 94 GLN B C 1
ATOM 2970 O O . GLN B 1 94 ? 8.742 6.152 -5.23 1 81.88 94 GLN B O 1
ATOM 2975 N N . LEU B 1 95 ? 9.945 6.551 -7.039 1 83.31 95 LEU B N 1
ATOM 2976 C CA . LEU B 1 95 ? 8.773 6.469 -7.906 1 83.31 95 LEU B CA 1
ATOM 2977 C C . LEU B 1 95 ? 8.234 5.043 -7.957 1 83.31 95 LEU B C 1
ATOM 2979 O O . LEU B 1 95 ? 7.027 4.836 -8.078 1 83.31 95 LEU B O 1
ATOM 2983 N N . THR B 1 96 ? 9.102 4.094 -7.816 1 86.5 96 THR B N 1
ATOM 2984 C CA . THR B 1 96 ? 8.656 2.705 -7.777 1 86.5 96 THR B CA 1
ATOM 2985 C C . THR B 1 96 ? 7.816 2.443 -6.531 1 86.5 96 THR B C 1
ATOM 2987 O O . THR B 1 96 ? 6.781 1.777 -6.605 1 86.5 96 THR B O 1
ATOM 2990 N N . ILE B 1 97 ? 8.281 2.963 -5.473 1 87 97 ILE B N 1
ATOM 2991 C CA . ILE B 1 97 ? 7.523 2.848 -4.23 1 87 97 ILE B CA 1
ATOM 2992 C C . ILE B 1 97 ? 6.164 3.525 -4.387 1 87 97 ILE B C 1
ATOM 2994 O O . ILE B 1 97 ? 5.133 2.955 -4.023 1 87 97 ILE B O 1
ATOM 2998 N N . LEU B 1 98 ? 6.117 4.652 -5.031 1 86.44 98 LEU B N 1
ATOM 2999 C CA . LEU B 1 98 ? 4.891 5.414 -5.23 1 86.44 98 LEU B CA 1
ATOM 3000 C C . LEU B 1 98 ? 3.959 4.703 -6.203 1 86.44 98 LEU B C 1
ATOM 3002 O O . LEU B 1 98 ? 2.736 4.805 -6.09 1 86.44 98 LEU B O 1
ATOM 3006 N N . ALA B 1 99 ? 4.562 4.039 -7.125 1 87.62 99 ALA B N 1
ATOM 3007 C CA . ALA B 1 99 ? 3.752 3.246 -8.039 1 87.62 99 ALA B CA 1
ATOM 3008 C C . ALA B 1 99 ? 2.961 2.178 -7.293 1 87.62 99 ALA B C 1
ATOM 3010 O O . ALA B 1 99 ? 1.768 1.989 -7.543 1 87.62 99 ALA B O 1
ATOM 3011 N N . GLY B 1 100 ? 3.596 1.437 -6.438 1 90.25 100 GLY B N 1
ATOM 3012 C CA . GLY B 1 100 ? 2.891 0.481 -5.598 1 90.25 100 GLY B CA 1
ATOM 3013 C C . GLY B 1 100 ? 1.75 1.103 -4.812 1 90.25 100 GLY B C 1
ATOM 3014 O O . GLY B 1 100 ? 0.646 0.555 -4.773 1 90.25 100 GLY B O 1
ATOM 3015 N N . ASP B 1 101 ? 2.01 2.23 -4.273 1 88.19 101 ASP B N 1
ATOM 3016 C CA . ASP B 1 101 ? 0.982 2.957 -3.533 1 88.19 101 ASP B CA 1
ATOM 3017 C C . ASP B 1 101 ? -0.175 3.355 -4.445 1 88.19 101 ASP B C 1
ATOM 3019 O O . ASP B 1 101 ? -1.337 3.314 -4.039 1 88.19 101 ASP B O 1
ATOM 3023 N N . TYR B 1 102 ? 0.213 3.801 -5.531 1 86.25 102 TYR B N 1
ATOM 3024 C CA . TYR B 1 102 ? -0.796 4.199 -6.508 1 86.25 102 TYR B CA 1
ATOM 3025 C C . TYR B 1 102 ? -1.706 3.027 -6.859 1 86.25 102 TYR B C 1
ATOM 3027 O O . TYR B 1 102 ? -2.932 3.168 -6.879 1 86.25 102 TYR B O 1
ATOM 3035 N N . PHE B 1 103 ? -1.162 1.942 -7.09 1 88.62 103 PHE B N 1
ATOM 3036 C CA . PHE B 1 103 ? -1.956 0.761 -7.406 1 88.62 103 PHE B CA 1
ATOM 3037 C C . PHE B 1 103 ? -2.84 0.37 -6.23 1 88.62 103 PHE B C 1
ATOM 3039 O O . PHE B 1 103 ? -3.99 -0.036 -6.418 1 88.62 103 PHE B O 1
ATOM 3046 N N . SER B 1 104 ? -2.311 0.432 -5.078 1 86.06 104 SER B N 1
ATOM 3047 C CA . SER B 1 104 ? -3.107 0.157 -3.887 1 86.06 104 SER B CA 1
ATOM 3048 C C . SER B 1 104 ? -4.336 1.061 -3.822 1 86.06 104 SER B C 1
ATOM 3050 O O . SER B 1 104 ? -5.434 0.602 -3.506 1 86.06 104 SER B O 1
ATOM 3052 N N . GLY B 1 105 ? -4.113 2.271 -4.152 1 83.44 105 GLY B N 1
ATOM 3053 C CA . GLY B 1 105 ? -5.234 3.195 -4.191 1 83.44 105 GLY B CA 1
ATOM 3054 C C . GLY B 1 105 ? -6.289 2.811 -5.211 1 83.44 105 GLY B C 1
ATOM 3055 O O . GLY B 1 105 ? -7.488 2.916 -4.945 1 83.44 105 GLY B O 1
ATOM 3056 N N . GLN B 1 106 ? -5.84 2.354 -6.309 1 85.75 106 GLN B N 1
ATOM 3057 C CA . GLN B 1 106 ? -6.746 1.981 -7.391 1 85.75 106 GLN B CA 1
ATOM 3058 C C . GLN B 1 106 ? -7.602 0.779 -7 1 85.75 106 GLN B C 1
ATOM 3060 O O . GLN B 1 106 ? -8.82 0.781 -7.207 1 85.75 106 GLN B O 1
ATOM 3065 N N . TYR B 1 107 ? -7 -0.237 -6.504 1 87.94 107 TYR B N 1
ATOM 3066 C CA . TYR B 1 107 ? -7.809 -1.407 -6.188 1 87.94 107 TYR B CA 1
ATOM 3067 C C . TYR B 1 107 ? -8.703 -1.144 -4.98 1 87.94 107 TYR B C 1
ATOM 3069 O O . TYR B 1 107 ? -9.789 -1.712 -4.871 1 87.94 107 TYR B O 1
ATOM 3077 N N . TYR B 1 108 ? -8.289 -0.266 -4.133 1 80.31 108 TYR B N 1
ATOM 3078 C CA . TYR B 1 108 ? -9.148 0.11 -3.016 1 80.31 108 TYR B CA 1
ATOM 3079 C C . TYR B 1 108 ? -10.422 0.792 -3.512 1 80.31 108 TYR B C 1
ATOM 3081 O O . TYR B 1 108 ? -11.508 0.545 -2.988 1 80.31 108 TYR B O 1
ATOM 3089 N N . HIS B 1 109 ? -10.266 1.583 -4.41 1 81.44 109 HIS B N 1
ATOM 3090 C CA . HIS B 1 109 ? -11.406 2.254 -5.012 1 81.44 109 HIS B CA 1
ATOM 3091 C C . HIS B 1 109 ? -12.359 1.248 -5.648 1 81.44 109 HIS B C 1
ATOM 3093 O O . HIS B 1 109 ? -13.578 1.356 -5.492 1 81.44 109 HIS B O 1
ATOM 3099 N N . LEU B 1 110 ? -11.82 0.307 -6.32 1 84.44 110 LEU B N 1
ATOM 3100 C CA . LEU B 1 110 ? -12.648 -0.703 -6.98 1 84.44 110 LEU B CA 1
ATOM 3101 C C . LEU B 1 110 ? -13.375 -1.565 -5.953 1 84.44 110 LEU B C 1
ATOM 3103 O O . LEU B 1 110 ? -14.539 -1.916 -6.145 1 84.44 110 LEU B O 1
ATOM 3107 N N . LEU B 1 111 ? -12.711 -1.872 -4.895 1 79.44 111 LEU B N 1
ATOM 3108 C CA . LEU B 1 111 ? -13.312 -2.666 -3.828 1 79.44 111 LEU B CA 1
ATOM 3109 C C . LEU B 1 111 ? -14.477 -1.921 -3.184 1 79.44 111 LEU B C 1
ATOM 3111 O O . LEU B 1 111 ? -15.516 -2.514 -2.904 1 79.44 111 LEU B O 1
ATOM 3115 N N . ALA B 1 112 ? -14.281 -0.671 -2.99 1 74.94 112 ALA B N 1
ATOM 3116 C CA . ALA B 1 112 ? -15.328 0.158 -2.396 1 74.94 112 ALA B CA 1
ATOM 3117 C C . ALA B 1 112 ? -16.562 0.189 -3.283 1 74.94 112 ALA B C 1
ATOM 3119 O O . ALA B 1 112 ? -17.688 0.256 -2.783 1 74.94 112 ALA B O 1
ATOM 3120 N N . ASP B 1 113 ? -16.344 -0.003 -4.52 1 77.56 113 ASP B N 1
ATOM 3121 C CA . ASP B 1 113 ? -17.438 0.058 -5.477 1 77.56 113 ASP B CA 1
ATOM 3122 C C . ASP B 1 113 ? -18.141 -1.293 -5.594 1 77.56 113 ASP B C 1
ATOM 3124 O O . ASP B 1 113 ? -19.266 -1.375 -6.105 1 77.56 113 ASP B O 1
ATOM 3128 N N . MET B 1 114 ? -17.484 -2.459 -5.352 1 75.5 114 MET B N 1
ATOM 3129 C CA . MET B 1 114 ? -18.016 -3.811 -5.492 1 75.5 114 MET B CA 1
ATOM 3130 C C . MET B 1 114 ? -19.078 -4.09 -4.43 1 75.5 114 MET B C 1
ATOM 3132 O O . MET B 1 114 ? -19.969 -4.906 -4.637 1 75.5 114 MET B O 1
ATOM 3136 N N . GLU B 1 115 ? -19.453 -3.334 -3.58 1 74.62 115 GLU B N 1
ATOM 3137 C CA . GLU B 1 115 ? -20.422 -3.551 -2.512 1 74.62 115 GLU B CA 1
ATOM 3138 C C . GLU B 1 115 ? -20.516 -5.027 -2.141 1 74.62 115 GLU B C 1
ATOM 3140 O O . GLU B 1 115 ? -21.625 -5.578 -2.035 1 74.62 115 GLU B O 1
ATOM 3145 N N . ASP B 1 116 ? -19.547 -5.891 -2.232 1 80.81 116 ASP B N 1
ATOM 3146 C CA . ASP B 1 116 ? -19.422 -7.293 -1.854 1 80.81 116 ASP B CA 1
ATOM 3147 C C . ASP B 1 116 ? -18.469 -7.461 -0.67 1 80.81 116 ASP B C 1
ATOM 3149 O O . ASP B 1 116 ? -17.281 -7.699 -0.856 1 80.81 116 ASP B O 1
ATOM 3153 N N . VAL B 1 117 ? -19.031 -7.395 0.433 1 76 117 VAL B N 1
ATOM 3154 C CA . VAL B 1 117 ? -18.25 -7.367 1.67 1 76 117 VAL B CA 1
ATOM 3155 C C . VAL B 1 117 ? -17.469 -8.672 1.819 1 76 117 VAL B C 1
ATOM 3157 O O . VAL B 1 117 ? -16.328 -8.664 2.299 1 76 117 VAL B O 1
ATOM 3160 N N . GLN B 1 118 ? -18.062 -9.711 1.38 1 81.38 118 GLN B N 1
ATOM 3161 C CA . GLN B 1 118 ? -17.406 -11.008 1.497 1 81.38 118 GLN B CA 1
ATOM 3162 C C . GLN B 1 118 ? -16.125 -11.047 0.673 1 81.38 118 GLN B C 1
ATOM 3164 O O . GLN B 1 118 ? -15.078 -11.484 1.163 1 81.38 118 GLN B O 1
ATOM 3169 N N . THR B 1 119 ? -16.203 -10.602 -0.508 1 84.19 119 THR B N 1
ATOM 3170 C CA . THR B 1 119 ? -15.039 -10.586 -1.384 1 84.19 119 THR B CA 1
ATOM 3171 C C . THR B 1 119 ? -13.977 -9.633 -0.854 1 84.19 119 THR B C 1
ATOM 3173 O O . THR B 1 119 ? -12.781 -9.93 -0.91 1 84.19 119 THR B O 1
ATOM 3176 N N . ILE B 1 120 ? -14.406 -8.531 -0.312 1 81.94 120 ILE B N 1
ATOM 3177 C CA . ILE B 1 120 ? -13.477 -7.547 0.243 1 81.94 120 ILE B CA 1
ATOM 3178 C C . ILE B 1 120 ? -12.711 -8.164 1.407 1 81.94 120 ILE B C 1
ATOM 3180 O O . ILE B 1 120 ? -11.484 -8.055 1.477 1 81.94 120 ILE B O 1
ATOM 3184 N N . LYS B 1 121 ? -13.391 -8.82 2.24 1 82.69 121 LYS B N 1
ATOM 3185 C CA . LYS B 1 121 ? -12.766 -9.461 3.398 1 82.69 121 LYS B CA 1
ATOM 3186 C C . LYS B 1 121 ? -11.797 -10.555 2.969 1 82.69 121 LYS B C 1
ATOM 3188 O O . LYS B 1 121 ? -10.719 -10.703 3.545 1 82.69 121 LYS B O 1
ATOM 3193 N N . GLN B 1 122 ? -12.211 -11.258 2.008 1 86.94 122 GLN B N 1
ATOM 3194 C CA . GLN B 1 122 ? -11.375 -12.344 1.505 1 86.94 122 GLN B CA 1
ATOM 3195 C C . GLN B 1 122 ? -10.078 -11.812 0.913 1 86.94 122 GLN B C 1
ATOM 3197 O O . GLN B 1 122 ? -9 -12.344 1.182 1 86.94 122 GLN B O 1
ATOM 3202 N N . LEU B 1 123 ? -10.203 -10.805 0.12 1 88.38 123 LEU B N 1
ATOM 3203 C CA . LEU B 1 123 ? -9.031 -10.211 -0.509 1 88.38 123 LEU B CA 1
ATOM 3204 C C . LEU B 1 123 ? -8.133 -9.547 0.531 1 88.38 123 LEU B C 1
ATOM 3206 O O . LEU B 1 123 ? -6.91 -9.656 0.457 1 88.38 123 LEU B O 1
ATOM 3210 N N . ALA B 1 124 ? -8.727 -8.898 1.494 1 84.19 124 ALA B N 1
ATOM 3211 C CA . ALA B 1 124 ? -7.957 -8.289 2.574 1 84.19 124 ALA B CA 1
ATOM 3212 C C . ALA B 1 124 ? -7.152 -9.336 3.336 1 84.19 124 ALA B C 1
ATOM 3214 O O . ALA B 1 124 ? -5.977 -9.125 3.639 1 84.19 124 ALA B O 1
ATOM 3215 N N . ARG B 1 125 ? -7.773 -10.43 3.582 1 86.88 125 ARG B N 1
ATOM 3216 C CA . ARG B 1 125 ? -7.098 -11.516 4.277 1 86.88 125 ARG B CA 1
ATOM 3217 C C . ARG B 1 125 ? -5.949 -12.07 3.439 1 86.88 125 ARG B C 1
ATOM 3219 O O . ARG B 1 125 ? -4.875 -12.367 3.965 1 86.88 125 ARG B O 1
ATOM 3226 N N . SER B 1 126 ? -6.199 -12.227 2.234 1 91.12 126 SER B N 1
ATOM 3227 C CA . SER B 1 126 ? -5.164 -12.734 1.341 1 91.12 126 SER B CA 1
ATOM 3228 C C . SER B 1 126 ? -3.961 -11.805 1.302 1 91.12 126 SER B C 1
ATOM 3230 O O . SER B 1 126 ? -2.814 -12.258 1.331 1 91.12 126 SER B O 1
ATOM 3232 N N . ILE B 1 127 ? -4.234 -10.516 1.223 1 89.5 127 ILE B N 1
ATOM 3233 C CA . ILE B 1 127 ? -3.166 -9.523 1.202 1 89.5 127 ILE B CA 1
ATOM 3234 C C . ILE B 1 127 ? -2.359 -9.609 2.496 1 89.5 127 ILE B C 1
ATOM 3236 O O . ILE B 1 127 ? -1.127 -9.594 2.469 1 89.5 127 ILE B O 1
ATOM 3240 N N . GLN B 1 128 ? -3.023 -9.734 3.592 1 86.19 128 GLN B N 1
ATOM 3241 C CA . GLN B 1 128 ? -2.361 -9.867 4.887 1 86.19 128 GLN B CA 1
ATOM 3242 C C . GLN B 1 128 ? -1.476 -11.109 4.926 1 86.19 128 GLN B C 1
ATOM 3244 O O . GLN B 1 128 ? -0.325 -11.047 5.363 1 86.19 128 GLN B O 1
ATOM 3249 N N . GLU B 1 129 ? -1.979 -12.18 4.496 1 89.25 129 GLU B N 1
ATOM 3250 C CA . GLU B 1 129 ? -1.238 -13.438 4.477 1 89.25 129 GLU B CA 1
ATOM 3251 C C . GLU B 1 129 ? -0.013 -13.344 3.572 1 89.25 129 GLU B C 1
ATOM 3253 O O . GLU B 1 129 ? 1.071 -13.805 3.938 1 89.25 129 GLU B O 1
ATOM 3258 N N . ILE B 1 130 ? -0.223 -12.812 2.441 1 92.88 130 ILE B N 1
ATOM 3259 C CA . ILE B 1 130 ? 0.866 -12.641 1.487 1 92.88 130 ILE B CA 1
ATOM 3260 C C . ILE B 1 130 ? 2.004 -11.859 2.141 1 92.88 130 ILE B C 1
ATOM 3262 O O . ILE B 1 130 ? 3.166 -12.266 2.074 1 92.88 130 ILE B O 1
ATOM 3266 N N . ASN B 1 131 ? 1.682 -10.773 2.783 1 87.38 131 ASN B N 1
ATOM 3267 C CA . ASN B 1 131 ? 2.705 -9.93 3.391 1 87.38 131 ASN B CA 1
ATOM 3268 C C . ASN B 1 131 ? 3.395 -10.633 4.555 1 87.38 131 ASN B C 1
ATOM 3270 O O . ASN B 1 131 ? 4.602 -10.484 4.754 1 87.38 131 ASN B O 1
ATOM 3274 N N . GLU B 1 132 ? 2.65 -11.406 5.297 1 86.25 132 GLU B N 1
ATOM 3275 C CA . GLU B 1 132 ? 3.24 -12.195 6.375 1 86.25 132 GLU B CA 1
ATOM 3276 C C . GLU B 1 132 ? 4.207 -13.242 5.828 1 86.25 132 GLU B C 1
ATOM 3278 O O . GLU B 1 132 ? 5.293 -13.43 6.375 1 86.25 132 GLU B O 1
ATOM 3283 N N . TRP B 1 133 ? 3.811 -13.883 4.809 1 90 133 TRP B N 1
ATOM 3284 C CA . TRP B 1 133 ? 4.664 -14.883 4.18 1 90 133 TRP B CA 1
ATOM 3285 C C . TRP B 1 133 ? 5.906 -14.234 3.578 1 90 133 TRP B C 1
ATOM 3287 O O . TRP B 1 133 ? 7.004 -14.797 3.645 1 90 133 TRP B O 1
ATOM 3297 N N . LYS B 1 134 ? 5.734 -13.07 2.953 1 88.88 134 LYS B N 1
ATOM 3298 C CA . LYS B 1 134 ? 6.875 -12.352 2.398 1 88.88 134 LYS B CA 1
ATOM 3299 C C . LYS B 1 134 ? 7.871 -11.969 3.492 1 88.88 134 LYS B C 1
ATOM 3301 O O . LYS B 1 134 ? 9.086 -12.086 3.307 1 88.88 134 LYS B O 1
ATOM 3306 N N . ILE B 1 135 ? 7.363 -11.531 4.586 1 84.19 135 ILE B N 1
ATOM 3307 C CA . ILE B 1 135 ? 8.227 -11.195 5.711 1 84.19 135 ILE B CA 1
ATOM 3308 C C . ILE B 1 135 ? 9.031 -12.422 6.133 1 84.19 135 ILE B C 1
ATOM 3310 O O . ILE B 1 135 ? 10.25 -12.336 6.312 1 84.19 135 ILE B O 1
ATOM 3314 N N . SER B 1 136 ? 8.344 -13.531 6.234 1 84.56 136 SER B N 1
ATOM 3315 C CA . SER B 1 136 ? 9 -14.781 6.625 1 84.56 136 SER B CA 1
ATOM 3316 C C . SER B 1 136 ? 10.031 -15.203 5.582 1 84.56 136 SER B C 1
ATOM 3318 O O . SER B 1 136 ? 11.109 -15.68 5.934 1 84.56 136 SER B O 1
ATOM 3320 N N . LEU B 1 137 ? 9.742 -15.062 4.395 1 85.44 137 LEU B N 1
ATOM 3321 C CA . LEU B 1 137 ? 10.594 -15.477 3.289 1 85.44 137 LEU B CA 1
ATOM 3322 C C . LEU B 1 137 ? 11.891 -14.672 3.266 1 85.44 137 LEU B C 1
ATOM 3324 O O . LEU B 1 137 ? 12.969 -15.234 3.062 1 85.44 137 LEU B O 1
ATOM 3328 N N . TYR B 1 138 ? 11.82 -13.391 3.57 1 75.44 138 TYR B N 1
ATOM 3329 C CA . TYR B 1 138 ? 12.984 -12.523 3.424 1 75.44 138 TYR B CA 1
ATOM 3330 C C . TYR B 1 138 ? 13.75 -12.414 4.738 1 75.44 138 TYR B C 1
ATOM 3332 O O . TYR B 1 138 ? 14.938 -12.078 4.746 1 75.44 138 TYR B O 1
ATOM 3340 N N . TRP B 1 139 ? 13.039 -12.719 5.766 1 73.56 139 TRP B N 1
ATOM 3341 C CA . TRP B 1 139 ? 13.672 -12.664 7.082 1 73.56 139 TRP B CA 1
ATOM 3342 C C . TRP B 1 139 ? 14.531 -13.906 7.32 1 73.56 139 TRP B C 1
ATOM 3344 O O . TRP B 1 139 ? 15.641 -13.805 7.836 1 73.56 139 TRP B O 1
ATOM 3354 N N . GLU B 1 140 ? 14.023 -14.93 6.977 1 70.38 140 GLU B N 1
ATOM 3355 C CA . GLU B 1 140 ? 14.68 -16.203 7.293 1 70.38 140 GLU B CA 1
ATOM 3356 C C . GLU B 1 140 ? 15.773 -16.531 6.281 1 70.38 140 GLU B C 1
ATOM 3358 O O . GLU B 1 140 ? 15.57 -16.391 5.074 1 70.38 140 GLU B O 1
ATOM 3363 N N . ASN B 1 141 ? 17 -16.812 6.703 1 69.62 141 ASN B N 1
ATOM 3364 C CA . ASN B 1 141 ? 18.141 -17.078 5.828 1 69.62 141 ASN B CA 1
ATOM 3365 C C . ASN B 1 141 ? 18.406 -18.578 5.719 1 69.62 141 ASN B C 1
ATOM 3367 O O . ASN B 1 141 ? 19.25 -19.016 4.934 1 69.62 141 ASN B O 1
ATOM 3371 N N . GLY B 1 142 ? 17.609 -19.328 6.113 1 83.19 142 GLY B N 1
ATOM 3372 C CA . GLY B 1 142 ? 18 -20.719 6.129 1 83.19 142 GLY B CA 1
ATOM 3373 C C . GLY B 1 142 ? 17.016 -21.625 5.43 1 83.19 142 GLY B C 1
ATOM 3374 O O . GLY B 1 142 ? 16.797 -22.766 5.852 1 83.19 142 GLY B O 1
ATOM 3375 N N . TRP B 1 143 ? 16.516 -21.094 4.414 1 90.56 143 TRP B N 1
ATOM 3376 C CA . TRP B 1 143 ? 15.562 -21.922 3.686 1 90.56 143 TRP B CA 1
ATOM 3377 C C . TRP B 1 143 ? 16.281 -22.922 2.783 1 90.56 143 TRP B C 1
ATOM 3379 O O . TRP B 1 143 ? 17.281 -22.578 2.152 1 90.56 143 TRP B O 1
ATOM 3389 N N . THR B 1 144 ? 15.727 -24.125 2.812 1 94.38 144 THR B N 1
ATOM 3390 C CA . THR B 1 144 ? 16.094 -25.016 1.713 1 94.38 144 THR B CA 1
ATOM 3391 C C . THR B 1 144 ? 15.43 -24.562 0.414 1 94.38 144 THR B C 1
ATOM 3393 O O . THR B 1 144 ? 14.477 -23.781 0.435 1 94.38 144 THR B O 1
ATOM 3396 N N . ALA B 1 145 ? 15.945 -25.062 -0.717 1 94.62 145 ALA B N 1
ATOM 3397 C CA . ALA B 1 145 ? 15.359 -24.719 -2.012 1 94.62 145 ALA B CA 1
ATOM 3398 C C . ALA B 1 145 ? 13.883 -25.109 -2.068 1 94.62 145 ALA B C 1
ATOM 3400 O O . ALA B 1 145 ? 13.055 -24.328 -2.541 1 94.62 145 ALA B O 1
ATOM 3401 N N . GLU B 1 146 ? 13.633 -26.219 -1.564 1 94.88 146 GLU B N 1
ATOM 3402 C CA . GLU B 1 146 ? 12.266 -26.734 -1.597 1 94.88 146 GLU B CA 1
ATOM 3403 C C . GLU B 1 146 ? 11.344 -25.891 -0.724 1 94.88 146 GLU B C 1
ATOM 3405 O O . GLU B 1 146 ? 10.227 -25.562 -1.128 1 94.88 146 GLU B O 1
ATOM 3410 N N . GLN B 1 147 ? 11.789 -25.578 0.465 1 94.75 147 GLN B N 1
ATOM 3411 C CA . GLN B 1 147 ? 11 -24.75 1.369 1 94.75 147 GLN B CA 1
ATOM 3412 C C . GLN B 1 147 ? 10.75 -23.375 0.771 1 94.75 147 GLN B C 1
ATOM 3414 O O . GLN B 1 147 ? 9.641 -22.844 0.847 1 94.75 147 GLN B O 1
ATOM 3419 N N . TYR B 1 148 ? 11.758 -22.828 0.186 1 94.5 148 TYR B N 1
ATOM 3420 C CA . TYR B 1 148 ? 11.656 -21.516 -0.451 1 94.5 148 TYR B CA 1
ATOM 3421 C C . TYR B 1 148 ? 10.633 -21.531 -1.579 1 94.5 148 TYR B C 1
ATOM 3423 O O . TYR B 1 148 ? 9.766 -20.656 -1.653 1 94.5 148 TYR B O 1
ATOM 3431 N N . LEU B 1 149 ? 10.812 -22.531 -2.4 1 95.44 149 LEU B N 1
ATOM 3432 C CA . LEU B 1 149 ? 9.938 -22.625 -3.562 1 95.44 149 LEU B CA 1
ATOM 3433 C C . LEU B 1 149 ? 8.477 -22.781 -3.135 1 95.44 149 LEU B C 1
ATOM 3435 O O . LEU B 1 149 ? 7.59 -22.141 -3.703 1 95.44 149 LEU B O 1
ATOM 3439 N N . ARG B 1 150 ? 8.25 -23.594 -2.182 1 95.56 150 ARG B N 1
ATOM 3440 C CA . ARG B 1 150 ? 6.898 -23.812 -1.68 1 95.56 150 ARG B CA 1
ATOM 3441 C C . ARG B 1 150 ? 6.293 -22.516 -1.153 1 95.56 150 ARG B C 1
ATOM 3443 O O . ARG B 1 150 ? 5.145 -22.188 -1.459 1 95.56 150 ARG B O 1
ATOM 3450 N N . ARG B 1 151 ? 7.043 -21.797 -0.358 1 94.69 151 ARG B N 1
ATOM 3451 C CA . ARG B 1 151 ? 6.574 -20.531 0.2 1 94.69 151 ARG B CA 1
ATOM 3452 C C . ARG B 1 151 ? 6.336 -19.516 -0.899 1 94.69 151 ARG B C 1
ATOM 3454 O O . ARG B 1 151 ? 5.359 -18.75 -0.852 1 94.69 151 ARG B O 1
ATOM 3461 N N . LYS B 1 152 ? 7.227 -19.5 -1.819 1 95.31 152 LYS B N 1
ATOM 3462 C CA . LYS B 1 152 ? 7.082 -18.594 -2.949 1 95.31 152 LYS B CA 1
ATOM 3463 C C . LYS B 1 152 ? 5.797 -18.875 -3.721 1 95.31 152 LYS B C 1
ATOM 3465 O O . LYS B 1 152 ? 5.078 -17.938 -4.098 1 95.31 152 LYS B O 1
ATOM 3470 N N . VAL B 1 153 ? 5.508 -20.078 -3.928 1 96.69 153 VAL B N 1
ATOM 3471 C CA . VAL B 1 153 ? 4.301 -20.469 -4.652 1 96.69 153 VAL B CA 1
ATOM 3472 C C . VAL B 1 153 ? 3.066 -20.109 -3.826 1 96.69 153 VAL B C 1
ATOM 3474 O O . VAL B 1 153 ? 2.049 -19.672 -4.371 1 96.69 153 VAL B O 1
ATOM 3477 N N . ASP B 1 154 ? 3.121 -20.328 -2.518 1 96.25 154 ASP B N 1
ATOM 3478 C CA . ASP B 1 154 ? 2.029 -19.938 -1.637 1 96.25 154 ASP B CA 1
ATOM 3479 C C . ASP B 1 154 ? 1.714 -18.453 -1.795 1 96.25 154 ASP B C 1
ATOM 3481 O O . ASP B 1 154 ? 0.548 -18.062 -1.898 1 96.25 154 ASP B O 1
ATOM 3485 N N . ILE B 1 155 ? 2.752 -17.672 -1.839 1 95.62 155 ILE B N 1
ATOM 3486 C CA . ILE B 1 155 ? 2.619 -16.234 -1.971 1 95.62 155 ILE B CA 1
ATOM 3487 C C . ILE B 1 155 ? 1.993 -15.891 -3.322 1 95.62 155 ILE B C 1
ATOM 3489 O O . ILE B 1 155 ? 1.005 -15.156 -3.389 1 95.62 155 ILE B O 1
ATOM 3493 N N . GLU B 1 156 ? 2.477 -16.547 -4.336 1 95.81 156 GLU B N 1
ATOM 3494 C CA . GLU B 1 156 ? 2.082 -16.203 -5.699 1 95.81 156 GLU B CA 1
ATOM 3495 C C . GLU B 1 156 ? 0.662 -16.672 -5.996 1 95.81 156 GLU B C 1
ATOM 3497 O O . GLU B 1 156 ? -0.028 -16.094 -6.84 1 95.81 156 GLU B O 1
ATOM 3502 N N . SER B 1 157 ? 0.224 -17.656 -5.34 1 96.81 157 SER B N 1
ATOM 3503 C CA . SER B 1 157 ? -1.075 -18.234 -5.66 1 96.81 157 SER B CA 1
ATOM 3504 C C . SER B 1 157 ? -2.148 -17.766 -4.684 1 96.81 157 SER B C 1
ATOM 3506 O O . SER B 1 157 ? -3.33 -18.062 -4.863 1 96.81 157 SER B O 1
ATOM 3508 N N . SER B 1 158 ? -1.773 -17.016 -3.738 1 95.81 158 SER B N 1
ATOM 3509 C CA . SER B 1 158 ? -2.654 -16.688 -2.623 1 95.81 158 SER B CA 1
ATOM 3510 C C . SER B 1 158 ? -3.914 -15.984 -3.104 1 95.81 158 SER B C 1
ATOM 3512 O O . SER B 1 158 ? -5.023 -16.328 -2.701 1 95.81 158 SER B O 1
ATOM 3514 N N . LEU B 1 159 ? -3.799 -15.047 -3.932 1 95 159 LEU B N 1
ATOM 3515 C CA . LEU B 1 159 ? -4.941 -14.273 -4.406 1 95 159 LEU B CA 1
ATOM 3516 C C . LEU B 1 159 ? -5.926 -15.172 -5.16 1 95 159 LEU B C 1
ATOM 3518 O O . LEU B 1 159 ? -7.133 -15.102 -4.93 1 95 159 LEU B O 1
ATOM 3522 N N . LEU B 1 160 ? -5.406 -16.031 -6.059 1 96.69 160 LEU B N 1
ATOM 3523 C CA . LEU B 1 160 ? -6.266 -16.953 -6.789 1 96.69 160 LEU B CA 1
ATOM 3524 C C . LEU B 1 160 ? -6.953 -17.922 -5.836 1 96.69 160 LEU B C 1
ATOM 3526 O O . LEU B 1 160 ? -8.164 -18.141 -5.938 1 96.69 160 LEU B O 1
ATOM 3530 N N . CYS B 1 161 ? -6.176 -18.391 -4.914 1 95.19 161 CYS B N 1
ATOM 3531 C CA . CYS B 1 161 ? -6.699 -19.391 -3.986 1 95.19 161 CYS B CA 1
ATOM 3532 C C . CYS B 1 161 ? -7.766 -18.781 -3.082 1 95.19 161 CYS B C 1
ATOM 3534 O O . CYS B 1 161 ? -8.695 -19.484 -2.656 1 95.19 161 CYS B O 1
ATOM 3536 N N . SER B 1 162 ? -7.625 -17.516 -2.844 1 93.12 162 SER B N 1
ATOM 3537 C CA . SER B 1 162 ? -8.648 -16.859 -2.043 1 93.12 162 SER B CA 1
ATOM 3538 C C . SER B 1 162 ? -10.008 -16.906 -2.734 1 93.12 162 SER B C 1
ATOM 3540 O O . SER B 1 162 ? -11.039 -17.094 -2.082 1 93.12 162 SER B O 1
ATOM 3542 N N . PHE B 1 163 ? -10.055 -16.75 -4.023 1 92.94 163 PHE B N 1
ATOM 3543 C CA . PHE B 1 163 ? -11.289 -16.891 -4.785 1 92.94 163 PHE B CA 1
ATOM 3544 C C . PHE B 1 163 ? -11.773 -18.328 -4.789 1 92.94 163 PHE B C 1
ATOM 3546 O O . PHE B 1 163 ? -12.977 -18.594 -4.695 1 92.94 163 PHE B O 1
ATOM 3553 N N . GLY B 1 164 ? -10.805 -19.234 -4.922 1 91.69 164 GLY B N 1
ATOM 3554 C CA . GLY B 1 164 ? -11.164 -20.656 -4.867 1 91.69 164 GLY B CA 1
ATOM 3555 C C . GLY B 1 164 ? -11.883 -21.031 -3.59 1 91.69 164 GLY B C 1
ATOM 3556 O O . GLY B 1 164 ? -12.906 -21.719 -3.629 1 91.69 164 GLY B O 1
ATOM 3557 N N . ASN B 1 165 ? -11.375 -20.531 -2.551 1 88.31 165 ASN B N 1
ATOM 3558 C CA . ASN B 1 165 ? -11.945 -20.828 -1.243 1 88.31 165 ASN B CA 1
ATOM 3559 C C . ASN B 1 165 ? -13.32 -20.203 -1.071 1 88.31 165 ASN B C 1
ATOM 3561 O O . ASN B 1 165 ? -14.219 -20.797 -0.472 1 88.31 165 ASN B O 1
ATOM 3565 N N . ALA B 1 166 ? -13.508 -19.094 -1.634 1 87.69 166 ALA B N 1
ATOM 3566 C CA . ALA B 1 166 ? -14.727 -18.312 -1.417 1 87.69 166 ALA B CA 1
ATOM 3567 C C . ALA B 1 166 ? -15.852 -18.812 -2.326 1 87.69 166 ALA B C 1
ATOM 3569 O O . ALA B 1 166 ? -17.016 -18.812 -1.928 1 87.69 166 ALA B O 1
ATOM 3570 N N . TYR B 1 167 ? -15.484 -19.312 -3.504 1 88.75 167 TYR B N 1
ATOM 3571 C CA . TYR B 1 167 ? -16.547 -19.516 -4.488 1 88.75 167 TYR B CA 1
ATOM 3572 C C . TYR B 1 167 ? -16.531 -20.953 -5 1 88.75 167 TYR B C 1
ATOM 3574 O O . TYR B 1 167 ? -17.5 -21.391 -5.629 1 88.75 167 TYR B O 1
ATOM 3582 N N . GLY B 1 168 ? -15.516 -21.672 -4.82 1 86.5 168 GLY B N 1
ATOM 3583 C CA . GLY B 1 168 ? -15.359 -22.969 -5.441 1 86.5 168 GLY B CA 1
ATOM 3584 C C . GLY B 1 168 ? -16.312 -24.016 -4.887 1 86.5 168 GLY B C 1
ATOM 3585 O O . GLY B 1 168 ? -16.641 -25 -5.566 1 86.5 168 GLY B O 1
ATOM 3586 N N . ALA B 1 169 ? -16.812 -23.781 -3.775 1 88.25 169 ALA B N 1
ATOM 3587 C CA . ALA B 1 169 ? -17.703 -24.75 -3.146 1 88.25 169 ALA B CA 1
ATOM 3588 C C . ALA B 1 169 ? -17.094 -26.156 -3.145 1 88.25 169 ALA B C 1
ATOM 3590 O O . ALA B 1 169 ? -15.977 -26.344 -2.658 1 88.25 169 ALA B O 1
ATOM 3591 N N . ASP B 1 170 ? -17.688 -27.125 -3.9 1 85.94 170 ASP B N 1
ATOM 3592 C CA . ASP B 1 170 ? -17.266 -28.516 -3.896 1 85.94 170 ASP B CA 1
ATOM 3593 C C . ASP B 1 170 ? -16 -28.719 -4.719 1 85.94 170 ASP B C 1
ATOM 3595 O O . ASP B 1 170 ? -15.281 -29.703 -4.535 1 85.94 170 ASP B O 1
ATOM 3599 N N . THR B 1 171 ? -15.711 -27.734 -5.594 1 88.38 171 THR B N 1
ATOM 3600 C CA . THR B 1 171 ? -14.562 -27.891 -6.477 1 88.38 171 THR B CA 1
ATOM 3601 C C . THR B 1 171 ? -13.391 -27.047 -5.977 1 88.38 171 THR B C 1
ATOM 3603 O O . THR B 1 171 ? -12.359 -26.953 -6.645 1 88.38 171 THR B O 1
ATOM 3606 N N . ALA B 1 172 ? -13.531 -26.516 -4.812 1 90.44 172 ALA B N 1
ATOM 3607 C CA . ALA B 1 172 ? -12.531 -25.594 -4.285 1 90.44 172 ALA B CA 1
ATOM 3608 C C . ALA B 1 172 ? -11.156 -26.234 -4.219 1 90.44 172 ALA B C 1
ATOM 3610 O O . ALA B 1 172 ? -10.164 -25.656 -4.668 1 90.44 172 ALA B O 1
ATOM 3611 N N . ASP B 1 173 ? -11.156 -27.438 -3.768 1 93.06 173 ASP B N 1
ATOM 3612 C CA . ASP B 1 173 ? -9.883 -28.125 -3.566 1 93.06 173 ASP B CA 1
ATOM 3613 C C . ASP B 1 173 ? -9.156 -28.344 -4.895 1 93.06 173 ASP B C 1
ATOM 3615 O O . ASP B 1 173 ? -7.949 -28.109 -4.992 1 93.06 173 ASP B O 1
ATOM 3619 N N . VAL B 1 174 ? -9.883 -28.797 -5.887 1 95.06 174 VAL B N 1
ATOM 3620 C CA . VAL B 1 174 ? -9.297 -29.062 -7.199 1 95.06 174 VAL B CA 1
ATOM 3621 C C . VAL B 1 174 ? -8.742 -27.781 -7.793 1 95.06 174 VAL B C 1
ATOM 3623 O O . VAL B 1 174 ? -7.609 -27.75 -8.273 1 95.06 174 VAL B O 1
ATOM 3626 N N . TRP B 1 175 ? -9.445 -26.719 -7.719 1 95.31 175 TRP B N 1
ATOM 3627 C CA . TRP B 1 175 ? -9.031 -25.453 -8.312 1 95.31 175 TRP B CA 1
ATOM 3628 C C . TRP B 1 175 ? -7.848 -24.859 -7.555 1 95.31 175 TRP B C 1
ATOM 3630 O O . TRP B 1 175 ? -6.93 -24.312 -8.164 1 95.31 175 TRP B O 1
ATOM 3640 N N . MET B 1 176 ? -7.883 -24.969 -6.262 1 95.69 176 MET B N 1
ATOM 3641 C CA . MET B 1 176 ? -6.758 -24.453 -5.488 1 95.69 176 MET B CA 1
ATOM 3642 C C . MET B 1 176 ? -5.465 -25.172 -5.871 1 95.69 176 MET B C 1
ATOM 3644 O O . MET B 1 176 ? -4.41 -24.547 -5.98 1 95.69 176 MET B O 1
ATOM 3648 N N . ARG B 1 177 ? -5.586 -26.406 -6.078 1 96.81 177 ARG B N 1
ATOM 3649 C CA . ARG B 1 177 ? -4.422 -27.188 -6.504 1 96.81 177 ARG B CA 1
ATOM 3650 C C . ARG B 1 177 ? -3.992 -26.797 -7.914 1 96.81 177 ARG B C 1
ATOM 3652 O O . ARG B 1 177 ? -2.797 -26.719 -8.203 1 96.81 177 ARG B O 1
ATOM 3659 N N . ILE B 1 178 ? -4.941 -26.578 -8.781 1 97.25 178 ILE B N 1
ATOM 3660 C CA . ILE B 1 178 ? -4.637 -26.141 -10.141 1 97.25 178 ILE B CA 1
ATOM 3661 C C . ILE B 1 178 ? -3.908 -24.797 -10.102 1 97.25 178 ILE B C 1
ATOM 3663 O O . ILE B 1 178 ? -2.873 -24.625 -10.742 1 97.25 178 ILE B O 1
ATOM 3667 N N . PHE B 1 179 ? -4.449 -23.875 -9.281 1 97.81 179 PHE B N 1
ATOM 3668 C CA . PHE B 1 179 ? -3.811 -22.578 -9.148 1 97.81 179 PHE B CA 1
ATOM 3669 C C . PHE B 1 179 ? -2.363 -22.719 -8.695 1 97.81 179 PHE B C 1
ATOM 3671 O O . PHE B 1 179 ? -1.455 -22.156 -9.305 1 97.81 179 PHE B O 1
ATOM 3678 N N . SER B 1 180 ? -2.172 -23.469 -7.703 1 97.56 180 SER B N 1
ATOM 3679 C CA . SER B 1 180 ? -0.85 -23.641 -7.109 1 97.56 180 SER B CA 1
ATOM 3680 C C . SER B 1 180 ? 0.123 -24.266 -8.094 1 97.56 180 SER B C 1
ATOM 3682 O O . SER B 1 180 ? 1.259 -23.812 -8.234 1 97.56 180 SER B O 1
ATOM 3684 N N . GLN B 1 181 ? -0.319 -25.281 -8.781 1 97.69 181 GLN B N 1
ATOM 3685 C CA . GLN B 1 181 ? 0.554 -25.984 -9.711 1 97.69 181 GLN B CA 1
ATOM 3686 C C . GLN B 1 181 ? 0.876 -25.125 -10.93 1 97.69 181 GLN B C 1
ATOM 3688 O O . GLN B 1 181 ? 2.01 -25.125 -11.414 1 97.69 181 GLN B O 1
ATOM 3693 N N . MET B 1 182 ? -0.125 -24.453 -11.43 1 97.56 182 MET B N 1
ATOM 3694 C CA . MET B 1 182 ? 0.099 -23.594 -12.586 1 97.56 182 MET B CA 1
ATOM 3695 C C . MET B 1 182 ? 1.066 -22.453 -12.25 1 97.56 182 MET B C 1
ATOM 3697 O O . MET B 1 182 ? 1.919 -22.109 -13.062 1 97.56 182 MET B O 1
ATOM 3701 N N . LEU B 1 183 ? 0.904 -21.922 -11.07 1 97.25 183 LEU B N 1
ATOM 3702 C CA . LEU B 1 183 ? 1.8 -20.844 -10.672 1 97.25 183 LEU B CA 1
ATOM 3703 C C . LEU B 1 183 ? 3.193 -21.375 -10.359 1 97.25 183 LEU B C 1
ATOM 3705 O O . LEU B 1 183 ? 4.188 -20.672 -10.547 1 97.25 183 LEU B O 1
ATOM 3709 N N . LEU B 1 184 ? 3.25 -22.594 -9.836 1 97.56 184 LEU B N 1
ATOM 3710 C CA . LEU B 1 184 ? 4.543 -23.25 -9.688 1 97.56 184 LEU B CA 1
ATOM 3711 C C . LEU B 1 184 ? 5.262 -23.359 -11.031 1 97.56 184 LEU B C 1
ATOM 3713 O O . LEU B 1 184 ? 6.445 -23.031 -11.133 1 97.56 184 LEU B O 1
ATOM 3717 N N . ILE B 1 185 ? 4.543 -23.781 -12.016 1 96.75 185 ILE B N 1
ATOM 3718 C CA . ILE B 1 185 ? 5.105 -23.906 -13.352 1 96.75 185 ILE B CA 1
ATOM 3719 C C . ILE B 1 185 ? 5.602 -22.547 -13.836 1 96.75 185 ILE B C 1
ATOM 3721 O O . ILE B 1 185 ? 6.715 -22.422 -14.352 1 96.75 185 ILE B O 1
ATOM 3725 N N . GLU B 1 186 ? 4.773 -21.594 -13.68 1 94.44 186 GLU B N 1
ATOM 3726 C CA . GLU B 1 186 ? 5.148 -20.25 -14.109 1 94.44 186 GLU B CA 1
ATOM 3727 C C . GLU B 1 186 ? 6.426 -19.781 -13.414 1 94.44 186 GLU B C 1
ATOM 3729 O O . GLU B 1 186 ? 7.32 -19.234 -14.062 1 94.44 186 GLU B O 1
ATOM 3734 N N . GLN B 1 187 ? 6.492 -20 -12.125 1 93.75 187 GLN B N 1
ATOM 3735 C CA . GLN B 1 187 ? 7.668 -19.594 -11.359 1 93.75 187 GLN B CA 1
ATOM 3736 C C . GLN B 1 187 ? 8.914 -20.328 -11.844 1 93.75 187 GLN B C 1
ATOM 3738 O O . GLN B 1 187 ? 9.984 -19.719 -11.977 1 93.75 187 GLN B O 1
ATOM 3743 N N . LEU B 1 188 ? 8.797 -21.547 -12.07 1 94.25 188 LEU B N 1
ATOM 3744 C CA . LEU B 1 188 ? 9.938 -22.359 -12.5 1 94.25 188 LEU B CA 1
ATOM 3745 C C . LEU B 1 188 ? 10.375 -21.984 -13.906 1 94.25 188 LEU B C 1
ATOM 3747 O O . LEU B 1 188 ? 11.57 -21.969 -14.211 1 94.25 188 LEU B O 1
ATOM 3751 N N . LEU B 1 189 ? 9.422 -21.688 -14.742 1 91.88 189 LEU B N 1
ATOM 3752 C CA . LEU B 1 189 ? 9.75 -21.297 -16.109 1 91.88 189 LEU B CA 1
ATOM 3753 C C . LEU B 1 189 ? 10.5 -19.969 -16.125 1 91.88 189 LEU B C 1
ATOM 3755 O O . LEU B 1 189 ? 11.398 -19.766 -16.938 1 91.88 189 LEU B O 1
ATOM 3759 N N . VAL B 1 190 ? 10.117 -19.109 -15.258 1 88.44 190 VAL B N 1
ATOM 3760 C CA . VAL B 1 190 ? 10.805 -17.828 -15.156 1 88.44 190 VAL B CA 1
ATOM 3761 C C . VAL B 1 190 ? 12.258 -18.047 -14.727 1 88.44 190 VAL B C 1
ATOM 3763 O O . VAL B 1 190 ? 13.172 -17.453 -15.289 1 88.44 190 VAL B O 1
ATOM 3766 N N . GLU B 1 191 ? 12.422 -18.875 -13.75 1 88.69 191 GLU B N 1
ATOM 3767 C CA . GLU B 1 191 ? 13.773 -19.188 -13.273 1 88.69 191 GLU B CA 1
ATOM 3768 C C . GLU B 1 191 ? 14.594 -19.891 -14.352 1 88.69 191 GLU B C 1
ATOM 3770 O O . GLU B 1 191 ? 15.789 -19.625 -14.5 1 88.69 191 GLU B O 1
ATOM 3775 N N . TYR B 1 192 ? 13.93 -20.703 -14.953 1 88.06 192 TYR B N 1
ATOM 3776 C CA . TYR B 1 192 ? 14.586 -21.438 -16.031 1 88.06 192 TYR B CA 1
ATOM 3777 C C . TYR B 1 192 ? 15.07 -20.5 -17.109 1 88.06 192 TYR B C 1
ATOM 3779 O O . TYR B 1 192 ? 16.203 -20.625 -17.594 1 88.06 192 TYR B O 1
ATOM 3787 N N . ARG B 1 193 ? 14.25 -19.609 -17.469 1 86.5 193 ARG B N 1
ATOM 3788 C CA . ARG B 1 193 ? 14.602 -18.609 -18.469 1 86.5 193 ARG B CA 1
ATOM 3789 C C . ARG B 1 193 ? 15.781 -17.75 -18.016 1 86.5 193 ARG B C 1
ATOM 3791 O O . ARG B 1 193 ? 16.656 -17.422 -18.812 1 86.5 193 ARG B O 1
ATOM 3798 N N . ALA B 1 194 ? 15.773 -17.406 -16.766 1 82.88 194 ALA B N 1
ATOM 3799 C CA . ALA B 1 194 ? 16.859 -16.594 -16.219 1 82.88 194 ALA B CA 1
ATOM 3800 C C . ALA B 1 194 ? 18.188 -17.344 -16.266 1 82.88 194 ALA B C 1
ATOM 3802 O O . ALA B 1 194 ? 19.234 -16.75 -16.531 1 82.88 194 ALA B O 1
ATOM 3803 N N . CYS B 1 195 ? 18.203 -18.531 -15.938 1 80.12 195 CYS B N 1
ATOM 3804 C CA . CYS B 1 195 ? 19.406 -19.359 -15.961 1 80.12 195 CYS B CA 1
ATOM 3805 C C . CYS B 1 195 ? 19.953 -19.484 -17.375 1 80.12 195 CYS B C 1
ATOM 3807 O O . CYS B 1 195 ? 21.156 -19.469 -17.594 1 80.12 195 CYS B O 1
ATOM 3809 N N . ARG B 1 196 ? 19.094 -19.594 -18.234 1 77.12 196 ARG B N 1
ATOM 3810 C CA . ARG B 1 196 ? 19.484 -19.859 -19.609 1 77.12 196 ARG B CA 1
ATOM 3811 C C . ARG B 1 196 ? 20.031 -18.609 -20.281 1 77.12 196 ARG B C 1
ATOM 3813 O O . ARG B 1 196 ? 20.969 -18.688 -21.078 1 77.12 196 ARG B O 1
ATOM 3820 N N . PHE B 1 197 ? 19.5 -17.531 -19.984 1 70.5 197 PHE B N 1
ATOM 3821 C CA . PHE B 1 197 ? 19.922 -16.312 -20.656 1 70.5 197 PHE B CA 1
ATOM 3822 C C . PHE B 1 197 ? 20.953 -15.555 -19.812 1 70.5 197 PHE B C 1
ATOM 3824 O O . PHE B 1 197 ? 21.141 -14.352 -19.984 1 70.5 197 PHE B O 1
ATOM 3831 N N . GLU B 1 198 ? 21.625 -16.312 -18.969 1 65.25 198 GLU B N 1
ATOM 3832 C CA . GLU B 1 198 ? 22.75 -15.844 -18.156 1 65.25 198 GLU B CA 1
ATOM 3833 C C . GLU B 1 198 ? 22.359 -14.594 -17.359 1 65.25 198 GLU B C 1
ATOM 3835 O O . GLU B 1 198 ? 23.156 -13.672 -17.219 1 65.25 198 GLU B O 1
ATOM 3840 N N . GLU B 1 199 ? 21.25 -14.594 -17.234 1 70 199 GLU B N 1
ATOM 3841 C CA . GLU B 1 199 ? 20.844 -13.562 -16.297 1 70 199 GLU B CA 1
ATOM 3842 C C . GLU B 1 199 ? 21.016 -14.031 -14.852 1 70 199 GLU B C 1
ATOM 3844 O O . GLU B 1 199 ? 21.328 -15.195 -14.602 1 70 199 GLU B O 1
ATOM 3849 N N . ARG B 1 200 ? 21.094 -13.188 -13.922 1 71.44 200 ARG B N 1
ATOM 3850 C CA . ARG B 1 200 ? 21.203 -13.539 -12.516 1 71.44 200 ARG B CA 1
ATOM 3851 C C . ARG B 1 200 ? 20.125 -14.547 -12.109 1 71.44 200 ARG B C 1
ATOM 3853 O O . ARG B 1 200 ? 18.938 -14.281 -12.258 1 71.44 200 ARG B O 1
ATOM 3860 N N . PRO B 1 201 ? 20.656 -15.75 -11.789 1 79.06 201 PRO B N 1
ATOM 3861 C CA . PRO B 1 201 ? 19.672 -16.766 -11.422 1 79.06 201 PRO B CA 1
ATOM 3862 C C . PRO B 1 201 ? 18.781 -16.328 -10.25 1 79.06 201 PRO B C 1
ATOM 3864 O O . PRO B 1 201 ? 19.203 -15.508 -9.438 1 79.06 201 PRO B O 1
ATOM 3867 N N . GLY B 1 202 ? 17.609 -16.859 -10.289 1 84.94 202 GLY B N 1
ATOM 3868 C CA . GLY B 1 202 ? 16.688 -16.562 -9.195 1 84.94 202 GLY B CA 1
ATOM 3869 C C . GLY B 1 202 ? 17.109 -17.219 -7.887 1 84.94 202 GLY B C 1
ATOM 3870 O O . GLY B 1 202 ? 18.031 -18.031 -7.859 1 84.94 202 GLY B O 1
ATOM 3871 N N . ARG B 1 203 ? 16.578 -16.844 -6.926 1 85.88 203 ARG B N 1
ATOM 3872 C CA . ARG B 1 203 ? 16.938 -17.312 -5.586 1 85.88 203 ARG B CA 1
ATOM 3873 C C . ARG B 1 203 ? 16.719 -18.812 -5.449 1 85.88 203 ARG B C 1
ATOM 3875 O O . ARG B 1 203 ? 17.484 -19.5 -4.77 1 85.88 203 ARG B O 1
ATOM 3882 N N . TYR B 1 204 ? 15.672 -19.312 -6.051 1 92.19 204 TYR B N 1
ATOM 3883 C CA . TYR B 1 204 ? 15.406 -20.75 -5.973 1 92.19 204 TYR B CA 1
ATOM 3884 C C . TYR B 1 204 ? 16.547 -21.547 -6.582 1 92.19 204 TYR B C 1
ATOM 3886 O O . TYR B 1 204 ? 17.062 -22.484 -5.961 1 92.19 204 TYR B O 1
ATOM 3894 N N . PHE B 1 205 ? 16.906 -21.156 -7.695 1 91.69 205 PHE B N 1
ATOM 3895 C CA . PHE B 1 205 ? 17.984 -21.875 -8.367 1 91.69 205 PHE B CA 1
ATOM 3896 C C . PHE B 1 205 ? 19.281 -21.734 -7.578 1 91.69 205 PHE B C 1
ATOM 3898 O O . PHE B 1 205 ? 20.062 -22.688 -7.5 1 91.69 205 PHE B O 1
ATOM 3905 N N . HIS B 1 206 ? 19.516 -20.609 -7.066 1 90.12 206 HIS B N 1
ATOM 3906 C CA . HIS B 1 206 ? 20.719 -20.375 -6.25 1 90.12 206 HIS B CA 1
ATOM 3907 C C . HIS B 1 206 ? 20.75 -21.344 -5.066 1 90.12 206 HIS B C 1
ATOM 3909 O O . HIS B 1 206 ? 21.797 -21.953 -4.797 1 90.12 206 HIS B O 1
ATOM 3915 N N . LEU B 1 207 ? 19.672 -21.438 -4.418 1 92.5 207 LEU B N 1
ATOM 3916 C CA . LEU B 1 207 ? 19.594 -22.344 -3.277 1 92.5 207 LEU B CA 1
ATOM 3917 C C . LEU B 1 207 ? 19.766 -23.797 -3.717 1 92.5 207 LEU B C 1
ATOM 3919 O O . LEU B 1 207 ? 20.5 -24.562 -3.08 1 92.5 207 LEU B O 1
ATOM 3923 N N . LEU B 1 208 ? 19.141 -24.109 -4.789 1 93.62 208 LEU B N 1
ATOM 3924 C CA . LEU B 1 208 ? 19.203 -25.469 -5.312 1 93.62 208 LEU B CA 1
ATOM 3925 C C . LEU B 1 208 ? 20.625 -25.828 -5.73 1 93.62 208 LEU B C 1
ATOM 3927 O O . LEU B 1 208 ? 21.094 -26.938 -5.492 1 93.62 208 LEU B O 1
ATOM 3931 N N . SER B 1 209 ? 21.312 -24.844 -6.309 1 93.25 209 SER B N 1
ATOM 3932 C CA . SER B 1 209 ? 22.688 -25.047 -6.754 1 93.25 209 SER B CA 1
ATOM 3933 C C . SER B 1 209 ? 23.625 -25.219 -5.57 1 93.25 209 SER B C 1
ATOM 3935 O O . SER B 1 209 ? 24.594 -25.969 -5.656 1 93.25 209 SER B O 1
ATOM 3937 N N . GLN B 1 210 ? 23.344 -24.516 -4.594 1 92.69 210 GLN B N 1
ATOM 3938 C CA . GLN B 1 210 ? 24.156 -24.656 -3.383 1 92.69 210 GLN B CA 1
ATOM 3939 C C . GLN B 1 210 ? 23.953 -26.016 -2.736 1 92.69 210 GLN B C 1
ATOM 3941 O O . GLN B 1 210 ? 24.891 -26.594 -2.174 1 92.69 210 GLN B O 1
ATOM 3946 N N . GLU B 1 211 ? 22.781 -26.5 -2.832 1 94.81 211 GLU B N 1
ATOM 3947 C CA . GLU B 1 211 ? 22.438 -27.766 -2.191 1 94.81 211 GLU B CA 1
ATOM 3948 C C . GLU B 1 211 ? 22.969 -28.953 -2.998 1 94.81 211 GLU B C 1
ATOM 3950 O O . GLU B 1 211 ? 23.422 -29.953 -2.426 1 94.81 211 GLU B O 1
ATOM 3955 N N . GLU B 1 212 ? 22.922 -28.859 -4.281 1 94.56 212 GLU B N 1
ATOM 3956 C CA . GLU B 1 212 ? 23.188 -30.062 -5.062 1 94.56 212 GLU B CA 1
ATOM 3957 C C . GLU B 1 212 ? 24.219 -29.812 -6.156 1 94.56 212 GLU B C 1
ATOM 3959 O O . GLU B 1 212 ? 24.625 -30.734 -6.867 1 94.56 212 GLU B O 1
ATOM 3964 N N . GLY B 1 213 ? 24.703 -28.609 -6.32 1 92.31 213 GLY B N 1
ATOM 3965 C CA . GLY B 1 213 ? 25.562 -28.234 -7.434 1 92.31 213 GLY B CA 1
ATOM 3966 C C . GLY B 1 213 ? 24.812 -27.688 -8.625 1 92.31 213 GLY B C 1
ATOM 3967 O O . GLY B 1 213 ? 23.641 -28.031 -8.828 1 92.31 213 GLY B O 1
ATOM 3968 N N . THR B 1 214 ? 25.406 -27 -9.43 1 88.38 214 THR B N 1
ATOM 3969 C CA . THR B 1 214 ? 24.766 -26.234 -10.508 1 88.38 214 THR B CA 1
ATOM 3970 C C . THR B 1 214 ? 24.141 -27.188 -11.523 1 88.38 214 THR B C 1
ATOM 3972 O O . THR B 1 214 ? 22.984 -27 -11.93 1 88.38 214 THR B O 1
ATOM 3975 N N . HIS B 1 215 ? 24.906 -28.172 -11.93 1 87.75 215 HIS B N 1
ATOM 3976 C CA . HIS B 1 215 ? 24.406 -29.094 -12.938 1 87.75 215 HIS B CA 1
ATOM 3977 C C . HIS B 1 215 ? 23.188 -29.859 -12.422 1 87.75 215 HIS B C 1
ATOM 3979 O O . HIS B 1 215 ? 22.172 -29.969 -13.117 1 87.75 215 HIS B O 1
ATOM 3985 N N . ASN B 1 216 ? 23.266 -30.359 -11.281 1 92.69 216 ASN B N 1
ATOM 3986 C CA . ASN B 1 216 ? 22.156 -31.109 -10.68 1 92.69 216 ASN B CA 1
ATOM 3987 C C . ASN B 1 216 ? 20.953 -30.203 -10.406 1 92.69 216 ASN B C 1
ATOM 3989 O O . ASN B 1 216 ? 19.812 -30.641 -10.484 1 92.69 216 ASN B O 1
ATOM 3993 N N . ALA B 1 217 ? 21.281 -28.984 -10.133 1 92.56 217 ALA B N 1
ATOM 3994 C CA . ALA B 1 217 ? 20.219 -28.016 -9.875 1 92.56 217 ALA B CA 1
ATOM 3995 C C . ALA B 1 217 ? 19.359 -27.781 -11.109 1 92.56 217 ALA B C 1
ATOM 3997 O O . ALA B 1 217 ? 18.141 -27.703 -11.008 1 92.56 217 ALA B O 1
ATOM 3998 N N . TYR B 1 218 ? 20 -27.75 -12.18 1 89.06 218 TYR B N 1
ATOM 3999 C CA . TYR B 1 218 ? 19.297 -27.547 -13.438 1 89.06 218 TYR B CA 1
ATOM 4000 C C . TYR B 1 218 ? 18.375 -28.734 -13.742 1 89.06 218 TYR B C 1
ATOM 4002 O O . TYR B 1 218 ? 17.219 -28.547 -14.094 1 89.06 218 TYR B O 1
ATOM 4010 N N . GLN B 1 219 ? 18.875 -29.859 -13.594 1 90.88 219 GLN B N 1
ATOM 4011 C CA . GLN B 1 219 ? 18.094 -31.062 -13.844 1 90.88 219 GLN B CA 1
ATOM 4012 C C . GLN B 1 219 ? 16.922 -31.188 -12.875 1 90.88 219 GLN B C 1
ATOM 4014 O O . GLN B 1 219 ? 15.812 -31.547 -13.273 1 90.88 219 GLN B O 1
ATOM 4019 N N . SER B 1 220 ? 17.203 -30.859 -11.695 1 93.75 220 SER B N 1
ATOM 4020 C CA . SER B 1 220 ? 16.156 -30.922 -10.672 1 93.75 220 SER B CA 1
ATOM 4021 C C . SER B 1 220 ? 15.047 -29.922 -10.961 1 93.75 220 SER B C 1
ATOM 4023 O O . SER B 1 220 ? 13.867 -30.234 -10.773 1 93.75 220 SER B O 1
ATOM 4025 N N . MET B 1 221 ? 15.398 -28.766 -11.383 1 93.19 221 MET B N 1
ATOM 4026 C CA . MET B 1 221 ? 14.422 -27.75 -11.727 1 93.19 221 MET B CA 1
ATOM 4027 C C . MET B 1 221 ? 13.523 -28.219 -12.867 1 93.19 221 MET B C 1
ATOM 4029 O O . MET B 1 221 ? 12.297 -28.078 -12.797 1 93.19 221 MET B O 1
ATOM 4033 N N . LEU B 1 222 ? 14.156 -28.844 -13.844 1 92.31 222 LEU B N 1
ATOM 4034 C CA . LEU B 1 222 ? 13.406 -29.344 -14.992 1 92.31 222 LEU B CA 1
ATOM 4035 C C . LEU B 1 222 ? 12.469 -30.484 -14.57 1 92.31 222 LEU B C 1
ATOM 4037 O O . LEU B 1 222 ? 11.336 -30.562 -15.055 1 92.31 222 LEU B O 1
ATOM 4041 N N . GLN B 1 223 ? 12.977 -31.266 -13.742 1 94.25 223 GLN B N 1
ATOM 4042 C CA . GLN B 1 223 ? 12.156 -32.375 -13.234 1 94.25 223 GLN B CA 1
ATOM 4043 C C . GLN B 1 223 ? 10.938 -31.828 -12.484 1 94.25 223 GLN B C 1
ATOM 4045 O O . GLN B 1 223 ? 9.836 -32.375 -12.602 1 94.25 223 GLN B O 1
ATOM 4050 N N . ASN B 1 224 ? 11.125 -30.812 -11.734 1 95 224 ASN B N 1
ATOM 4051 C CA . ASN B 1 224 ? 10.031 -30.203 -10.992 1 95 224 ASN B CA 1
ATOM 4052 C C . ASN B 1 224 ? 8.977 -29.609 -11.922 1 95 224 ASN B C 1
ATOM 4054 O O . ASN B 1 224 ? 7.781 -29.672 -11.641 1 95 224 ASN B O 1
ATOM 4058 N N . VAL B 1 225 ? 9.414 -29.047 -13.031 1 95.5 225 VAL B N 1
ATOM 4059 C CA . VAL B 1 225 ? 8.477 -28.5 -14.016 1 95.5 225 VAL B CA 1
ATOM 4060 C C . VAL B 1 225 ? 7.633 -29.625 -14.602 1 95.5 225 VAL B C 1
ATOM 4062 O O . VAL B 1 225 ? 6.41 -29.5 -14.703 1 95.5 225 VAL B O 1
ATOM 4065 N N . HIS B 1 226 ? 8.289 -30.703 -14.945 1 95.56 226 HIS B N 1
ATOM 4066 C CA . HIS B 1 226 ? 7.586 -31.828 -15.539 1 95.56 226 HIS B CA 1
ATOM 4067 C C . HIS B 1 226 ? 6.59 -32.438 -14.555 1 95.56 226 HIS B C 1
ATOM 4069 O O . HIS B 1 226 ? 5.477 -32.812 -14.945 1 95.56 226 HIS B O 1
ATOM 4075 N N . LYS B 1 227 ? 7.066 -32.531 -13.383 1 96.81 227 LYS B N 1
ATOM 4076 C CA . LYS B 1 227 ? 6.184 -33.062 -12.344 1 96.81 227 LYS B CA 1
ATOM 4077 C C . LYS B 1 227 ? 4.949 -32.188 -12.18 1 96.81 227 LYS B C 1
ATOM 4079 O O . LYS B 1 227 ? 3.83 -32.688 -12.055 1 96.81 227 LYS B O 1
ATOM 4084 N N . ALA B 1 228 ? 5.148 -30.875 -12.148 1 96.81 228 ALA B N 1
ATOM 4085 C CA . ALA B 1 228 ? 4.047 -29.922 -11.992 1 96.81 228 ALA B CA 1
ATOM 4086 C C . ALA B 1 228 ? 3.098 -30 -13.188 1 96.81 228 ALA B C 1
ATOM 4088 O O . ALA B 1 228 ? 1.876 -29.938 -13.023 1 96.81 228 ALA B O 1
ATOM 4089 N N . LEU B 1 229 ? 3.637 -30.125 -14.383 1 96.94 229 LEU B N 1
ATOM 4090 C CA . LEU B 1 229 ? 2.824 -30.25 -15.594 1 96.94 229 LEU B CA 1
ATOM 4091 C C . LEU B 1 229 ? 1.965 -31.516 -15.539 1 96.94 229 LEU B C 1
ATOM 4093 O O . LEU B 1 229 ? 0.781 -31.469 -15.883 1 96.94 229 LEU B O 1
ATOM 4097 N N . HIS B 1 230 ? 2.617 -32.562 -15.117 1 97.19 230 HIS B N 1
ATOM 4098 C CA . HIS B 1 230 ? 1.899 -33.812 -14.992 1 97.19 230 HIS B CA 1
ATOM 4099 C C . HIS B 1 230 ? 0.746 -33.688 -14 1 97.19 230 HIS B C 1
ATOM 4101 O O . HIS B 1 230 ? -0.365 -34.156 -14.281 1 97.19 230 HIS B O 1
ATOM 4107 N N . GLN B 1 231 ? 0.997 -33.125 -12.922 1 97.06 231 GLN B N 1
ATOM 4108 C CA . GLN B 1 231 ? -0.035 -32.906 -11.914 1 97.06 231 GLN B CA 1
ATOM 4109 C C . GLN B 1 231 ? -1.166 -32.031 -12.445 1 97.06 231 GLN B C 1
ATOM 4111 O O . GLN B 1 231 ? -2.34 -32.312 -12.188 1 97.06 231 GLN B O 1
ATOM 4116 N N . CYS B 1 232 ? -0.842 -31 -13.156 1 96.81 232 CYS B N 1
ATOM 4117 C CA . CYS B 1 232 ? -1.854 -30.125 -13.727 1 96.81 232 CYS B CA 1
ATOM 4118 C C . CYS B 1 232 ? -2.748 -30.875 -14.703 1 96.81 232 CYS B C 1
ATOM 4120 O O . CYS B 1 232 ? -3.963 -30.672 -14.727 1 96.81 232 CYS B O 1
ATOM 4122 N N . ARG B 1 233 ? -2.164 -31.703 -15.508 1 96.56 233 ARG B N 1
ATOM 4123 C CA . ARG B 1 233 ? -2.936 -32.5 -16.453 1 96.56 233 ARG B CA 1
ATOM 4124 C C . ARG B 1 233 ? -3.928 -33.406 -15.734 1 96.56 233 ARG B C 1
ATOM 4126 O O . ARG B 1 233 ? -5.082 -33.531 -16.156 1 96.56 233 ARG B O 1
ATOM 4133 N N . LYS B 1 234 ? -3.469 -34 -14.648 1 96.94 234 LYS B N 1
ATOM 4134 C CA . LYS B 1 234 ? -4.336 -34.844 -13.844 1 96.94 234 LYS B CA 1
ATOM 4135 C C . LYS B 1 234 ? -5.473 -34.062 -13.219 1 96.94 234 LYS B C 1
ATOM 4137 O O . LYS B 1 234 ? -6.625 -34.5 -13.211 1 96.94 234 LYS B O 1
ATOM 4142 N N . LEU B 1 235 ? -5.168 -32.938 -12.711 1 96.75 235 LEU B N 1
ATOM 4143 C CA . LEU B 1 235 ? -6.16 -32.094 -12.047 1 96.75 235 LEU B CA 1
ATOM 4144 C C . LEU B 1 235 ? -7.18 -31.547 -13.039 1 96.75 235 LEU B C 1
ATOM 4146 O O . LEU B 1 235 ? -8.367 -31.438 -12.727 1 96.75 235 LEU B O 1
ATOM 4150 N N . THR B 1 236 ? -6.703 -31.156 -14.227 1 95.94 236 THR B N 1
ATOM 4151 C CA . THR B 1 236 ? -7.582 -30.625 -15.258 1 95.94 236 THR B CA 1
ATOM 4152 C C . THR B 1 236 ? -8.68 -31.625 -15.609 1 95.94 236 THR B C 1
ATOM 4154 O O . THR B 1 236 ? -9.812 -31.234 -15.906 1 95.94 236 THR B O 1
ATOM 4157 N N . ALA B 1 237 ? -8.336 -32.906 -15.523 1 94.31 237 ALA B N 1
ATOM 4158 C CA . ALA B 1 237 ? -9.289 -33.969 -15.836 1 94.31 237 ALA B CA 1
ATOM 4159 C C . ALA B 1 237 ? -10.414 -34 -14.805 1 94.31 237 ALA B C 1
ATOM 4161 O O . ALA B 1 237 ? -11.5 -34.531 -15.086 1 94.31 237 ALA B O 1
ATOM 4162 N N . LEU B 1 238 ? -10.203 -33.469 -13.648 1 94.5 238 LEU B N 1
ATOM 4163 C CA . LEU B 1 238 ? -11.164 -33.531 -12.555 1 94.5 238 LEU B CA 1
ATOM 4164 C C . LEU B 1 238 ? -12.086 -32.312 -12.594 1 94.5 238 LEU B C 1
ATOM 4166 O O . LEU B 1 238 ? -13.062 -32.25 -11.844 1 94.5 238 LEU B O 1
ATOM 4170 N N . VAL B 1 239 ? -11.75 -31.344 -13.43 1 93.69 239 VAL B N 1
ATOM 4171 C CA . VAL B 1 239 ? -12.539 -30.125 -13.508 1 93.69 239 VAL B CA 1
ATOM 4172 C C . VAL B 1 239 ? -13.867 -30.406 -14.203 1 93.69 239 VAL B C 1
ATOM 4174 O O . VAL B 1 239 ? -13.914 -31.141 -15.188 1 93.69 239 VAL B O 1
ATOM 4177 N N . GLU B 1 240 ? -14.875 -29.812 -13.672 1 88.56 240 GLU B N 1
ATOM 4178 C CA . GLU B 1 240 ? -16.203 -29.984 -14.242 1 88.56 240 GLU B CA 1
ATOM 4179 C C . GLU B 1 240 ? -16.406 -29.062 -15.445 1 88.56 240 GLU B C 1
ATOM 4181 O O . GLU B 1 240 ? -15.82 -27.984 -15.508 1 88.56 240 GLU B O 1
ATOM 4186 N N . GLY B 1 241 ? -17.203 -29.453 -16.359 1 89.12 241 GLY B N 1
ATOM 4187 C CA . GLY B 1 241 ? -17.5 -28.656 -17.547 1 89.12 241 GLY B CA 1
ATOM 4188 C C . GLY B 1 241 ? -16.516 -28.875 -18.672 1 89.12 241 GLY B C 1
ATOM 4189 O O . GLY B 1 241 ? -15.312 -28.672 -18.516 1 89.12 241 GLY B O 1
ATOM 4190 N N . GLU B 1 242 ? -16.922 -29.25 -19.703 1 92.12 242 GLU B N 1
ATOM 4191 C CA . GLU B 1 242 ? -16.078 -29.609 -20.844 1 92.12 242 GLU B CA 1
ATOM 4192 C C . GLU B 1 242 ? -15.352 -28.391 -21.406 1 92.12 242 GLU B C 1
ATOM 4194 O O . GLU B 1 242 ? -14.18 -28.469 -21.766 1 92.12 242 GLU B O 1
ATOM 4199 N N . GLU B 1 243 ? -16.047 -27.344 -21.438 1 92.12 243 GLU B N 1
ATOM 4200 C CA . GLU B 1 243 ? -15.445 -26.125 -21.969 1 92.12 243 GLU B CA 1
ATOM 4201 C C . GLU B 1 243 ? -14.281 -25.656 -21.094 1 92.12 243 GLU B C 1
ATOM 4203 O O . GLU B 1 243 ? -13.211 -25.328 -21.609 1 92.12 243 GLU B O 1
ATOM 4208 N N . CYS B 1 244 ? -14.508 -25.594 -19.859 1 93.44 244 CYS B N 1
ATOM 4209 C CA . CYS B 1 244 ? -13.477 -25.172 -18.906 1 93.44 244 CYS B CA 1
ATOM 4210 C C . CYS B 1 244 ? -12.297 -26.141 -18.922 1 93.44 244 CYS B C 1
ATOM 4212 O O . CYS B 1 244 ? -11.141 -25.719 -18.906 1 93.44 244 CYS B O 1
ATOM 4214 N N . ARG B 1 245 ? -12.602 -27.375 -18.984 1 95 245 ARG B N 1
ATOM 4215 C CA . ARG B 1 245 ? -11.57 -28.406 -19.016 1 95 245 ARG B CA 1
ATOM 4216 C C . ARG B 1 245 ? -10.695 -28.266 -20.25 1 95 245 ARG B C 1
ATOM 4218 O O . ARG B 1 245 ? -9.469 -28.375 -20.172 1 95 245 ARG B O 1
ATOM 4225 N N . THR B 1 246 ? -11.312 -28 -21.344 1 96.06 246 THR B N 1
ATOM 4226 C CA . THR B 1 246 ? -10.594 -27.875 -22.609 1 96.06 246 THR B CA 1
ATOM 4227 C C . THR B 1 246 ? -9.672 -26.656 -22.578 1 96.06 246 THR B C 1
ATOM 4229 O O . THR B 1 246 ? -8.531 -26.719 -23.031 1 96.06 246 THR B O 1
ATOM 4232 N N . GLU B 1 247 ? -10.172 -25.594 -22.094 1 96.56 247 GLU B N 1
ATOM 4233 C CA . GLU B 1 247 ? -9.375 -24.375 -22.016 1 96.56 247 GLU B CA 1
ATOM 4234 C C . GLU B 1 247 ? -8.195 -24.547 -21.062 1 96.56 247 GLU B C 1
ATOM 4236 O O . GLU B 1 247 ? -7.086 -24.094 -21.344 1 96.56 247 GLU B O 1
ATOM 4241 N N . LEU B 1 248 ? -8.453 -25.188 -19.922 1 95.88 248 LEU B N 1
ATOM 4242 C CA . LEU B 1 248 ? -7.398 -25.422 -18.953 1 95.88 248 LEU B CA 1
ATOM 4243 C C . LEU B 1 248 ? -6.316 -26.328 -19.531 1 95.88 248 LEU B C 1
ATOM 4245 O O . LEU B 1 248 ? -5.125 -26.094 -19.312 1 95.88 248 LEU B O 1
ATOM 4249 N N . LYS B 1 249 ? -6.773 -27.359 -20.219 1 96.12 249 LYS B N 1
ATOM 4250 C CA . LYS B 1 249 ? -5.82 -28.234 -20.891 1 96.12 249 LYS B CA 1
ATOM 4251 C C . LYS B 1 249 ? -4.941 -27.469 -21.859 1 96.12 249 LYS B C 1
ATOM 4253 O O . LYS B 1 249 ? -3.734 -27.703 -21.953 1 96.12 249 LYS B O 1
ATOM 4258 N N . HIS B 1 250 ? -5.566 -26.625 -22.562 1 96.56 250 HIS B N 1
ATOM 4259 C CA . HIS B 1 250 ? -4.844 -25.797 -23.516 1 96.56 250 HIS B CA 1
ATOM 4260 C C . HIS B 1 250 ? -3.811 -24.922 -22.812 1 96.56 250 HIS B C 1
ATOM 4262 O O . HIS B 1 250 ? -2.68 -24.781 -23.281 1 96.56 250 HIS B O 1
ATOM 4268 N N . LEU B 1 251 ? -4.129 -24.312 -21.703 1 96.12 251 LEU B N 1
ATOM 4269 C CA . LEU B 1 251 ? -3.211 -23.469 -20.938 1 96.12 251 LEU B CA 1
ATOM 4270 C C . LEU B 1 251 ? -2.021 -24.281 -20.438 1 96.12 251 LEU B C 1
ATOM 4272 O O . LEU B 1 251 ? -0.883 -23.812 -20.469 1 96.12 251 LEU B O 1
ATOM 4276 N N . VAL B 1 252 ? -2.316 -25.469 -19.969 1 96.19 252 VAL B N 1
ATOM 4277 C CA . VAL B 1 252 ? -1.258 -26.344 -19.469 1 96.19 252 VAL B CA 1
ATOM 4278 C C . VAL B 1 252 ? -0.29 -26.688 -20.609 1 96.19 252 VAL B C 1
ATOM 4280 O O . VAL B 1 252 ? 0.929 -26.641 -20.422 1 96.19 252 VAL B O 1
ATOM 4283 N N . GLU B 1 253 ? -0.854 -26.969 -21.734 1 95.5 253 GLU B N 1
ATOM 4284 C CA . GLU B 1 253 ? -0.022 -27.328 -22.875 1 95.5 253 GLU B CA 1
ATOM 4285 C C . GLU B 1 253 ? 0.792 -26.141 -23.375 1 95.5 253 GLU B C 1
ATOM 4287 O O . GLU B 1 253 ? 1.917 -26.312 -23.844 1 95.5 253 GLU B O 1
ATOM 4292 N N . GLN B 1 254 ? 0.281 -25 -23.234 1 94.25 254 GLN B N 1
ATOM 4293 C CA . GLN B 1 254 ? 1.042 -23.812 -23.594 1 94.25 254 GLN B CA 1
ATOM 4294 C C . GLN B 1 254 ? 2.268 -23.656 -22.703 1 94.25 254 GLN B C 1
ATOM 4296 O O . GLN B 1 254 ? 3.33 -23.234 -23.172 1 94.25 254 GLN B O 1
ATOM 4301 N N . CYS B 1 255 ? 2.102 -23.969 -21.469 1 93.19 255 CYS B N 1
ATOM 4302 C CA . CYS B 1 255 ? 3.236 -23.906 -20.562 1 93.19 255 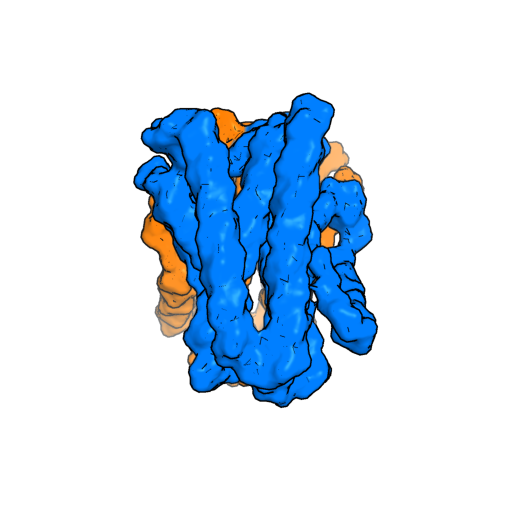CYS B CA 1
ATOM 4303 C C . CYS B 1 255 ? 4.293 -24.938 -20.938 1 93.19 255 CYS B C 1
ATOM 4305 O O . CYS B 1 255 ? 5.492 -24.656 -20.891 1 93.19 255 CYS B O 1
ATOM 4307 N N . ALA B 1 256 ? 3.793 -26.078 -21.297 1 93.38 256 ALA B N 1
ATOM 4308 C CA . ALA B 1 256 ? 4.699 -27.141 -21.719 1 93.38 256 ALA B CA 1
ATOM 4309 C C . ALA B 1 256 ? 5.465 -26.734 -22.984 1 93.38 256 ALA B C 1
ATOM 4311 O O . ALA B 1 256 ? 6.656 -27.031 -23.109 1 93.38 256 ALA B O 1
ATOM 4312 N N . GLU B 1 257 ? 4.754 -26.094 -23.828 1 92.69 257 GLU B N 1
ATOM 4313 C CA . GLU B 1 257 ? 5.375 -25.625 -25.078 1 92.69 257 GLU B CA 1
ATOM 4314 C C . GLU B 1 257 ? 6.43 -24.562 -24.797 1 92.69 257 GLU B C 1
ATOM 4316 O O . GLU B 1 257 ? 7.453 -24.5 -25.484 1 92.69 257 GLU B O 1
ATOM 4321 N N . GLU B 1 258 ? 6.082 -23.719 -23.906 1 89 258 GLU B N 1
ATOM 4322 C CA . GLU B 1 258 ? 7.055 -22.703 -23.531 1 89 258 GLU B CA 1
ATOM 4323 C C . GLU B 1 258 ? 8.344 -23.328 -23.016 1 89 258 GLU B C 1
ATOM 4325 O O . GLU B 1 258 ? 9.438 -22.844 -23.312 1 89 258 GLU B O 1
ATOM 4330 N N . LEU B 1 259 ? 8.258 -24.328 -22.219 1 87.69 259 LEU B N 1
ATOM 4331 C CA . LEU B 1 259 ? 9.414 -25.047 -21.719 1 87.69 259 LEU B CA 1
ATOM 4332 C C . LEU B 1 259 ? 10.234 -25.625 -22.859 1 87.69 259 LEU B C 1
ATOM 4334 O O . LEU B 1 259 ? 11.461 -25.516 -22.875 1 87.69 259 LEU B O 1
ATOM 4338 N N . ASP B 1 260 ? 9.508 -26.234 -23.781 1 87.31 260 ASP B N 1
ATOM 4339 C CA . ASP B 1 260 ? 10.156 -26.875 -24.922 1 87.31 260 ASP B CA 1
ATOM 4340 C C . ASP B 1 260 ? 10.867 -25.844 -25.797 1 87.31 260 ASP B C 1
ATOM 4342 O O . ASP B 1 260 ? 11.961 -26.109 -26.312 1 87.31 260 ASP B O 1
ATOM 4346 N N . ASN B 1 261 ? 10.203 -24.734 -25.891 1 83.62 261 ASN B N 1
ATOM 4347 C CA . ASN B 1 261 ? 10.797 -23.656 -26.688 1 83.62 261 ASN B CA 1
ATOM 4348 C C . ASN B 1 261 ? 12.07 -23.125 -26.031 1 83.62 261 ASN B C 1
ATOM 4350 O O . ASN B 1 261 ? 13.031 -22.797 -26.734 1 83.62 261 ASN B O 1
ATOM 4354 N N . GLN B 1 262 ? 12.078 -23.016 -24.75 1 78.75 262 GLN B N 1
ATOM 4355 C CA . GLN B 1 262 ? 13.258 -22.547 -24.047 1 78.75 262 GLN B CA 1
ATOM 4356 C C . GLN B 1 262 ? 14.391 -23.562 -24.125 1 78.75 262 GLN B C 1
ATOM 4358 O O . GLN B 1 262 ? 15.562 -23.188 -24.234 1 78.75 262 GLN B O 1
ATOM 4363 N N . LYS B 1 263 ? 14.117 -24.844 -24.078 1 75.06 263 LYS B N 1
ATOM 4364 C CA . LYS B 1 263 ? 15.109 -25.906 -24.203 1 75.06 263 LYS B CA 1
ATOM 4365 C C . LYS B 1 263 ? 15.766 -25.875 -25.594 1 75.06 263 LYS B C 1
ATOM 4367 O O . LYS B 1 263 ? 16.984 -26.016 -25.719 1 75.06 263 LYS B O 1
ATOM 4372 N N . ALA B 1 264 ? 14.938 -25.672 -26.516 1 69.25 264 ALA B N 1
ATOM 4373 C CA . ALA B 1 264 ? 15.414 -25.656 -27.906 1 69.25 264 ALA B CA 1
ATOM 4374 C C . ALA B 1 264 ? 16.375 -24.484 -28.141 1 69.25 264 ALA B C 1
ATOM 4376 O O . ALA B 1 264 ? 17.391 -24.641 -28.812 1 69.25 264 ALA B O 1
ATOM 4377 N N . ARG B 1 265 ? 16.094 -23.391 -27.641 1 68.19 265 ARG B N 1
ATOM 4378 C CA . ARG B 1 265 ? 16.906 -22.188 -27.828 1 68.19 265 ARG B CA 1
ATOM 4379 C C . ARG B 1 265 ? 18.266 -22.359 -27.156 1 68.19 265 ARG B C 1
ATOM 4381 O O . ARG B 1 265 ? 19.281 -21.875 -27.672 1 68.19 265 ARG B O 1
ATOM 4388 N N . ALA B 1 266 ? 18.344 -23.016 -26.047 1 64 266 ALA B N 1
ATOM 4389 C CA . ALA B 1 266 ? 19.578 -23.25 -25.312 1 64 266 ALA B CA 1
ATOM 4390 C C . ALA B 1 266 ? 20.516 -24.188 -26.062 1 64 266 ALA B C 1
ATOM 4392 O O . ALA B 1 266 ? 21.734 -24.031 -26 1 64 266 ALA B O 1
ATOM 4393 N N . GLU B 1 267 ? 19.859 -25.172 -26.672 1 58.41 267 GLU B N 1
ATOM 4394 C CA . GLU B 1 267 ? 20.656 -26.109 -27.438 1 58.41 267 GLU B CA 1
ATOM 4395 C C . GLU B 1 267 ? 21.281 -25.438 -28.656 1 58.41 267 GLU B C 1
ATOM 4397 O O . GLU B 1 267 ? 22.312 -25.891 -29.172 1 58.41 267 GLU B O 1
ATOM 4402 N N . GLU B 1 268 ? 20.609 -24.312 -29.078 1 56.91 268 GLU B N 1
ATOM 4403 C CA . GLU B 1 268 ? 21.094 -23.594 -30.25 1 56.91 268 GLU B CA 1
ATOM 4404 C C . GLU B 1 268 ? 22.188 -22.594 -29.859 1 56.91 268 GLU B C 1
ATOM 4406 O O . GLU B 1 268 ? 22.953 -22.141 -30.719 1 56.91 268 GLU B O 1
ATOM 4411 N N . MET B 1 269 ? 22.219 -22.141 -28.688 1 48.81 269 MET B N 1
ATOM 4412 C CA . MET B 1 269 ? 23.312 -21.25 -28.266 1 48.81 269 MET B CA 1
ATOM 4413 C C . MET B 1 269 ? 24.547 -22.062 -27.906 1 48.81 269 MET B C 1
ATOM 4415 O O . MET B 1 269 ? 24.453 -23.156 -27.359 1 48.81 269 MET B O 1
#

pLDDT: mean 88.53, std 8.32, range [48.81, 97.81]

InterPro domains:
  IPR009920 Heptaprenyl diphosphate synthase subunit 1 [PF07307] (28-227)